Protein AF-A0A3E4YL46-F1 (afdb_monomer_lite)

pLDDT: mean 71.52, std 21.85, range [25.11, 97.94]

Foldseek 3Di:
DDDDDDDDDDDDDDDDDDDDDPDDPPPPQPDDDDDDDDDDPPLQDWDQDWQAPAWDDPVRDDAFAKFKDQPNITAGFAADDWLDPLDDDDDQFWDQLIKGKDFPVSVSSFTEDEVVRPIFIKHFHDPDDDQKKKKFFWAFQFFAQFFFQWDADPVQWIKQACPVHLVNGGPPPFLQSVQCVVVVPRGIKTFQDWPPDGDGNVQDDSRTGGNDHAQDWTFTFIDPPNDTDTGIGGSRMTMIGGFAMEMDRDWDDDPPPRMITHDDQLLDFQGWIQMPVRHIHTYHNDDSIDRNPPSVRHVVDSADFDQDPVRDTHTHGRDDPPCSRHPDADCDVSHPRHDDPPPDDDDDDDDDDDDDDPQDFDWRKWKKKKQADQAKWKKKKAAQDQFKWKWKAALQRDIDTWHQDNVRRITIDTDHSVNCVPGSMMMMIITRDPDDIDMDIPPPMDMDTDDPVVVVCSNPPPDDPPPPPD

Organism: NCBI:txid39491

Secondary structure (DSSP, 8-state):
------------------------SSGGGS-S----SS----TTS-B-S-----EE-GGGPPTTEEEEEETTEEEEPB--EEE--TT-SS-SB--TT-EEEEETTGGGGS-EEEGGGT-EEEEE-SS-----EEEEEEEEEEEE-SB--EEE-TTSBEEE--TT-GGGTB-TTSHHHHHHHHHT--S-EEEEEETTEEPBGGGEETTEE--BPTTEEEEEEEEETTEEEEEEEEE-EEEEEEEEEEEE--EEE-SSTTEEEE---TT--SEEEEETTTEEEEEE-SSS-B-TT-HHHHS--SSPPEE-TTS-EE--BS--S-GGG----B-STTSTTB--GGGS------------PPP------EEEEEE--SS-EEEEEE-S-SS-EEEEEETT--EEEPEEETTTTEEEEEE-HHHHHHHSEEEEEEES--S--EEE--TT-EEEEE-HHHHHHHHH--SSSSSS--

Radius of gyration: 27.57 Å; chains: 1; bounding box: 75×101×87 Å

Structure (mmCIF, N/CA/C/O backbone):
data_AF-A0A3E4YL46-F1
#
_entry.id   AF-A0A3E4YL46-F1
#
loop_
_atom_site.group_PDB
_atom_site.id
_atom_site.type_symbol
_atom_site.label_atom_id
_atom_site.label_alt_id
_atom_site.label_comp_id
_atom_site.label_asym_id
_atom_site.label_entity_id
_atom_site.label_seq_id
_atom_site.pdbx_PDB_ins_code
_atom_site.Cartn_x
_atom_site.Cartn_y
_atom_site.Cartn_z
_atom_site.occupancy
_atom_site.B_iso_or_equiv
_atom_site.auth_seq_id
_atom_site.auth_comp_id
_atom_site.auth_asym_id
_atom_site.auth_atom_id
_atom_site.pdbx_PDB_model_num
ATOM 1 N N . MET A 1 1 ? -9.811 -60.593 -59.042 1.00 36.12 1 MET A N 1
ATOM 2 C CA . MET A 1 1 ? -8.636 -61.486 -58.848 1.00 36.12 1 MET A CA 1
ATOM 3 C C . MET A 1 1 ? -7.415 -60.569 -58.777 1.00 36.12 1 MET A C 1
ATOM 5 O O . MET A 1 1 ? -7.248 -59.825 -59.717 1.00 36.12 1 MET A O 1
ATOM 9 N N . LYS A 1 2 ? -6.604 -60.423 -57.726 1.00 37.16 2 LYS A N 1
ATOM 10 C CA . LYS A 1 2 ? -6.116 -61.332 -56.685 1.00 37.16 2 LYS A CA 1
ATOM 11 C C . LYS A 1 2 ? -6.144 -60.652 -55.299 1.00 37.16 2 LYS A C 1
ATOM 13 O O . LYS A 1 2 ? -5.755 -59.507 -55.136 1.00 37.16 2 LYS A O 1
ATOM 18 N N . LYS A 1 3 ? -6.599 -61.444 -54.328 1.00 33.09 3 LYS A N 1
ATOM 19 C CA . LYS A 1 3 ? -6.316 -61.433 -52.877 1.00 33.09 3 LYS A CA 1
ATOM 20 C C . LYS A 1 3 ? -4.780 -61.523 -52.656 1.00 33.09 3 LYS A C 1
ATOM 22 O O . LYS A 1 3 ? -4.135 -62.145 -53.490 1.00 33.09 3 LYS A O 1
ATOM 27 N N . LYS A 1 4 ? -4.117 -61.038 -51.594 1.00 35.94 4 LYS A N 1
ATOM 28 C CA . LYS A 1 4 ? -4.397 -61.132 -50.145 1.00 35.94 4 LYS A CA 1
ATOM 29 C C . LYS A 1 4 ? -3.259 -60.410 -49.371 1.00 35.94 4 LYS A C 1
ATOM 31 O O . LYS A 1 4 ? -2.115 -60.698 -49.689 1.00 35.94 4 LYS A O 1
ATOM 36 N N . ARG A 1 5 ? -3.636 -59.664 -48.311 1.00 36.25 5 ARG A N 1
ATOM 37 C CA . ARG A 1 5 ? -3.127 -59.670 -46.904 1.00 36.25 5 ARG A CA 1
ATOM 38 C C . ARG A 1 5 ? -1.642 -59.300 -46.649 1.00 36.25 5 ARG A C 1
ATOM 40 O O . ARG A 1 5 ? -0.804 -59.581 -47.481 1.00 36.25 5 ARG A O 1
ATOM 47 N N . LEU A 1 6 ? -1.217 -58.731 -45.513 1.00 35.75 6 LEU A N 1
ATOM 48 C CA . LEU A 1 6 ? -1.551 -58.954 -44.086 1.00 35.75 6 LEU A CA 1
ATOM 49 C C . LEU A 1 6 ? -0.726 -57.885 -43.293 1.00 35.75 6 LEU A C 1
ATOM 51 O O . LEU A 1 6 ? 0.394 -57.620 -43.712 1.00 35.75 6 LEU A O 1
ATOM 55 N N . ILE A 1 7 ? -1.208 -57.155 -42.273 1.00 38.66 7 ILE A N 1
ATOM 56 C CA . ILE A 1 7 ? -1.140 -57.417 -40.802 1.00 38.66 7 ILE A CA 1
ATOM 57 C C . ILE A 1 7 ? -1.662 -56.108 -40.135 1.00 38.66 7 ILE A C 1
ATOM 59 O O . ILE A 1 7 ? -1.161 -55.046 -40.480 1.00 38.66 7 ILE A O 1
ATOM 63 N N . SER A 1 8 ? -2.835 -56.081 -39.473 1.00 30.39 8 SER A N 1
ATOM 64 C CA . SER A 1 8 ? -3.087 -56.184 -38.005 1.00 30.39 8 SER A CA 1
ATOM 65 C C . SER A 1 8 ? -2.417 -55.052 -37.187 1.00 30.39 8 SER A C 1
ATOM 67 O O . SER A 1 8 ? -1.219 -54.872 -37.316 1.00 30.39 8 SER A O 1
ATOM 69 N N . SER A 1 9 ? -3.077 -54.233 -36.354 1.00 33.72 9 SER A N 1
ATOM 70 C CA . SER A 1 9 ? -3.993 -54.593 -35.262 1.00 33.72 9 SER A CA 1
ATOM 71 C C . SER A 1 9 ? -4.775 -53.378 -34.710 1.00 33.72 9 SER A C 1
ATOM 73 O O . SER A 1 9 ? -4.201 -52.333 -34.454 1.00 33.72 9 SER A O 1
ATOM 75 N N . ILE A 1 10 ? -6.082 -53.570 -34.510 1.00 39.09 10 ILE A N 1
ATOM 76 C CA . ILE A 1 10 ? -6.890 -53.320 -33.296 1.00 39.09 10 ILE A CA 1
ATOM 77 C C . ILE A 1 10 ? -6.407 -52.233 -32.305 1.00 39.09 10 ILE A C 1
ATOM 79 O O . ILE A 1 10 ? -5.442 -52.468 -31.588 1.00 39.09 10 ILE A O 1
ATOM 83 N N . LEU A 1 11 ? -7.207 -51.175 -32.099 1.00 28.25 11 LEU A N 1
ATOM 84 C CA . LEU A 1 11 ? -7.783 -50.857 -30.779 1.00 28.25 11 LEU A CA 1
ATOM 85 C C . LEU A 1 11 ? -8.980 -49.899 -30.917 1.00 28.25 11 LEU A C 1
ATOM 87 O O . LEU A 1 11 ? -8.884 -48.836 -31.521 1.00 28.25 11 LEU A O 1
ATOM 91 N N . LEU A 1 12 ? -10.111 -50.315 -30.353 1.00 40.44 12 LEU A N 1
ATOM 92 C CA . LEU A 1 12 ? -11.314 -49.523 -30.129 1.00 40.44 12 LEU A CA 1
ATOM 93 C C . LEU A 1 12 ? -11.282 -49.103 -28.654 1.00 40.44 12 LEU A C 1
ATOM 95 O O . LEU A 1 12 ? -11.191 -49.987 -27.805 1.00 40.44 12 LEU A O 1
ATOM 99 N N . LEU A 1 13 ? -11.373 -47.811 -28.341 1.00 30.27 13 LEU A N 1
ATOM 100 C CA . LEU A 1 13 ? -11.851 -47.339 -27.038 1.00 30.27 13 LEU A CA 1
ATOM 101 C C . LEU A 1 13 ? -12.256 -45.868 -27.137 1.00 30.27 13 LEU A C 1
ATOM 103 O O . LEU A 1 13 ? -11.448 -44.993 -27.431 1.00 30.27 13 LEU A O 1
ATOM 107 N N . ALA A 1 14 ? -13.549 -45.640 -26.924 1.00 41.88 14 ALA A N 1
ATOM 108 C CA . ALA A 1 14 ? -14.134 -44.335 -26.698 1.00 41.88 14 ALA A CA 1
ATOM 109 C C . ALA A 1 14 ? -13.611 -43.756 -25.378 1.00 41.88 14 ALA A C 1
ATOM 111 O O . ALA A 1 14 ? -13.619 -44.459 -24.370 1.00 41.88 14 ALA A O 1
ATOM 112 N N . LEU A 1 15 ? -13.240 -42.477 -25.368 1.00 30.81 15 LEU A N 1
ATOM 113 C CA . LEU A 1 15 ? -13.228 -41.681 -24.148 1.00 30.81 15 LEU A CA 1
ATOM 114 C C . LEU A 1 15 ? -13.648 -40.246 -24.463 1.00 30.81 15 LEU A C 1
ATOM 116 O O . LEU A 1 15 ? -12.996 -39.512 -25.200 1.00 30.81 15 LEU A O 1
ATOM 120 N N . THR A 1 16 ? -14.788 -39.900 -23.881 1.00 37.69 16 THR A N 1
ATOM 121 C CA . THR A 1 16 ? -15.229 -38.559 -23.516 1.00 37.69 16 THR A CA 1
ATOM 122 C C . THR A 1 16 ? -14.094 -37.762 -22.876 1.00 37.69 16 THR A C 1
ATOM 124 O O . THR A 1 16 ? -13.464 -38.246 -21.937 1.00 37.69 16 THR A O 1
ATOM 127 N N . GLY A 1 17 ? -13.872 -36.537 -23.347 1.00 33.47 17 GLY A N 1
ATOM 128 C CA . GLY A 1 17 ? -12.923 -35.597 -22.760 1.00 33.47 17 GLY A CA 1
ATOM 129 C C . GLY A 1 17 ? -13.518 -34.199 -22.719 1.00 33.47 17 GLY A C 1
ATOM 130 O O . GLY A 1 17 ? -13.289 -33.395 -23.614 1.00 33.47 17 GLY A O 1
ATOM 131 N N . THR A 1 18 ? -14.308 -33.934 -21.684 1.00 39.16 18 THR A N 1
ATOM 132 C CA . THR A 1 18 ? -14.494 -32.594 -21.127 1.00 39.16 18 THR A CA 1
ATOM 133 C C . THR A 1 18 ? -13.144 -32.063 -20.638 1.00 39.16 18 THR A C 1
ATOM 135 O O . THR A 1 18 ? -12.479 -32.745 -19.862 1.00 39.16 18 THR A O 1
ATOM 138 N N . MET A 1 19 ? -12.774 -30.850 -21.037 1.00 30.75 19 MET A N 1
ATOM 139 C CA . MET A 1 19 ? -11.823 -29.973 -20.336 1.00 30.75 19 MET A CA 1
ATOM 140 C C . MET A 1 19 ? -12.402 -28.554 -20.518 1.00 30.75 19 MET A C 1
ATOM 142 O O . MET A 1 19 ? -12.597 -28.162 -21.661 1.00 30.75 19 MET A O 1
ATOM 146 N N . LEU A 1 20 ? -12.830 -27.739 -19.543 1.00 28.45 20 LEU A N 1
ATOM 147 C CA . LEU A 1 20 ? -12.526 -27.613 -18.111 1.00 28.45 20 LEU A CA 1
ATOM 148 C C . LEU A 1 20 ? -11.028 -27.734 -17.834 1.00 28.45 20 LEU A C 1
ATOM 150 O O . LEU A 1 20 ? -10.536 -28.825 -17.584 1.00 28.45 20 LEU A O 1
ATOM 154 N N . THR A 1 21 ? -10.295 -26.631 -18.006 1.00 33.62 21 THR A N 1
ATOM 155 C CA . THR A 1 21 ? -9.931 -25.681 -16.929 1.00 33.62 21 THR A CA 1
ATOM 156 C C . THR A 1 21 ? -8.851 -24.739 -17.467 1.00 33.62 21 THR A C 1
ATOM 158 O O . THR A 1 21 ? -7.737 -25.170 -17.760 1.00 33.62 21 THR A O 1
ATOM 161 N N . GLY A 1 22 ? -9.181 -23.454 -17.604 1.00 27.34 22 GLY A N 1
ATOM 162 C CA . GLY A 1 22 ? -8.208 -22.386 -17.814 1.00 27.34 22 GLY A CA 1
ATOM 163 C C . GLY A 1 22 ? -7.517 -22.050 -16.497 1.00 27.34 22 GLY A C 1
ATOM 164 O O . GLY A 1 22 ? -7.906 -21.111 -15.821 1.00 27.34 22 GLY A O 1
ATOM 165 N N . CYS A 1 23 ? -6.502 -22.831 -16.140 1.00 29.91 23 CYS A N 1
ATOM 166 C CA . CYS A 1 23 ? -5.521 -22.496 -15.110 1.00 29.91 23 CYS A CA 1
ATOM 167 C C . CYS A 1 23 ? -4.146 -22.745 -15.730 1.00 29.91 23 CYS A C 1
ATOM 169 O O . CYS A 1 23 ? -3.640 -23.862 -15.688 1.00 29.91 23 CYS A O 1
ATOM 171 N N . SER A 1 24 ? -3.562 -21.744 -16.391 1.00 27.34 24 SER A N 1
ATOM 172 C CA . SER A 1 24 ? -2.220 -21.885 -16.978 1.00 27.34 24 SER A CA 1
ATOM 173 C C . SER A 1 24 ? -1.306 -20.681 -16.755 1.00 27.34 24 SER A C 1
ATOM 175 O O . SER A 1 24 ? -0.311 -20.548 -17.463 1.00 27.34 24 SER A O 1
ATOM 177 N N . GLN A 1 25 ? -1.603 -19.809 -15.787 1.00 38.06 25 GLN A N 1
ATOM 178 C CA . GLN A 1 25 ? -0.701 -18.700 -15.450 1.00 38.06 25 GLN A CA 1
ATOM 179 C C . GLN A 1 25 ? 0.303 -19.026 -14.327 1.00 38.06 25 GLN A C 1
ATOM 181 O O . GLN A 1 25 ? 1.340 -18.377 -14.257 1.00 38.06 25 GLN A O 1
ATOM 186 N N . LEU A 1 26 ? 0.104 -20.093 -13.539 1.00 36.25 26 LEU A N 1
ATOM 187 C CA . LEU A 1 26 ? 1.009 -20.423 -12.422 1.00 36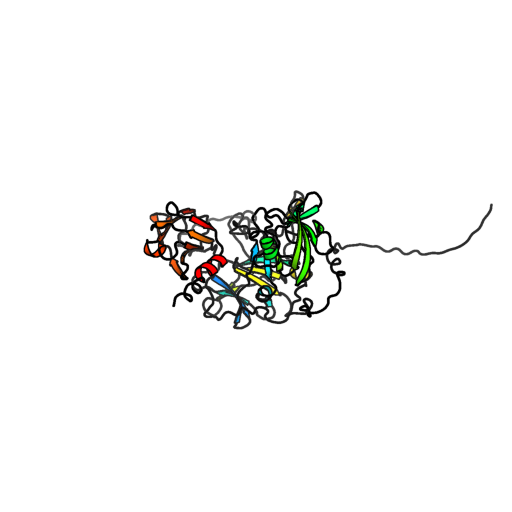.25 26 LEU A CA 1
ATOM 188 C C . LEU A 1 26 ? 2.235 -21.293 -12.772 1.00 36.25 26 LEU A C 1
ATOM 190 O O . LEU A 1 26 ? 3.190 -21.352 -12.001 1.00 36.25 26 LEU A O 1
ATOM 194 N N . ASP A 1 27 ? 2.270 -21.964 -13.927 1.00 31.20 27 ASP A N 1
ATOM 195 C CA . ASP A 1 27 ? 3.350 -22.927 -14.224 1.00 31.20 27 ASP A CA 1
ATOM 196 C C . ASP A 1 27 ? 4.618 -22.313 -14.850 1.00 31.20 27 ASP A C 1
ATOM 198 O O . ASP A 1 27 ? 5.607 -23.017 -15.066 1.00 31.20 27 ASP A O 1
ATOM 202 N N . ARG A 1 28 ? 4.657 -20.997 -15.098 1.00 37.97 28 ARG A N 1
ATOM 203 C CA . ARG A 1 28 ? 5.819 -20.335 -15.727 1.00 37.97 28 ARG A CA 1
ATOM 204 C C . ARG A 1 28 ? 6.979 -19.988 -14.779 1.00 37.97 28 ARG A C 1
ATOM 206 O O . ARG A 1 28 ? 8.030 -19.576 -15.260 1.00 37.97 28 ARG A O 1
ATOM 213 N N . VAL A 1 29 ? 6.851 -20.218 -13.470 1.00 40.94 29 VAL A N 1
ATOM 214 C CA . VAL A 1 29 ? 7.860 -19.812 -12.461 1.00 40.94 29 VAL A CA 1
ATOM 215 C C . VAL A 1 29 ? 8.909 -20.903 -12.154 1.00 40.94 29 VAL A C 1
ATOM 217 O O . VAL A 1 29 ? 9.879 -20.665 -11.435 1.00 40.94 29 VAL A O 1
ATOM 220 N N . LYS A 1 30 ? 8.785 -22.116 -12.708 1.00 30.17 30 LYS A N 1
ATOM 221 C CA . LYS A 1 30 ? 9.598 -23.261 -12.243 1.00 30.17 30 LYS A CA 1
ATOM 222 C C . LYS A 1 30 ? 11.041 -23.339 -12.762 1.00 30.17 30 LYS A C 1
ATOM 224 O O . LYS A 1 30 ? 11.818 -24.076 -12.166 1.00 30.17 30 LYS A O 1
ATOM 229 N N . ASP A 1 31 ? 11.453 -22.548 -13.754 1.00 35.56 31 ASP A N 1
ATOM 230 C CA . ASP A 1 31 ? 12.803 -22.663 -14.333 1.00 35.56 31 ASP A CA 1
ATOM 231 C C . ASP A 1 31 ? 13.559 -21.327 -14.439 1.00 35.56 31 ASP A C 1
ATOM 233 O O . ASP A 1 31 ? 13.803 -20.819 -15.531 1.00 35.56 31 ASP A O 1
ATOM 237 N N . VAL A 1 32 ? 14.033 -20.784 -13.307 1.00 36.56 32 VAL A N 1
ATOM 238 C CA . VAL A 1 32 ? 15.159 -19.823 -13.301 1.00 36.56 32 VAL A CA 1
ATOM 239 C C . VAL A 1 32 ? 16.131 -20.106 -12.138 1.00 36.56 32 VAL A C 1
ATOM 241 O O . VAL A 1 32 ? 15.944 -19.643 -11.015 1.00 36.56 32 VAL A O 1
ATOM 244 N N . ILE A 1 33 ? 17.141 -20.925 -12.470 1.00 30.89 33 ILE A N 1
ATOM 245 C CA . ILE A 1 33 ? 18.570 -20.986 -12.062 1.00 30.89 33 ILE A CA 1
ATOM 246 C C . ILE A 1 33 ? 18.949 -20.918 -10.560 1.00 30.89 33 ILE A C 1
ATOM 248 O O . ILE A 1 33 ? 18.508 -20.072 -9.791 1.00 30.89 33 ILE A O 1
ATOM 252 N N . LYS A 1 34 ? 19.843 -21.851 -10.183 1.00 29.08 34 LYS A N 1
ATOM 253 C CA . LYS A 1 34 ? 20.324 -22.177 -8.827 1.00 29.08 34 LYS A CA 1
ATOM 254 C C . LYS A 1 34 ? 21.234 -21.095 -8.202 1.00 29.08 34 LYS A C 1
ATOM 256 O O . LYS A 1 34 ? 22.099 -20.583 -8.915 1.00 29.08 34 LYS A O 1
ATOM 261 N N . PRO A 1 35 ? 21.122 -20.836 -6.883 1.00 30.78 35 PRO A N 1
ATOM 262 C CA . PRO A 1 35 ? 21.916 -19.835 -6.174 1.00 30.78 35 PRO A CA 1
ATOM 263 C C . PRO A 1 35 ? 23.259 -20.374 -5.660 1.00 30.78 35 PRO A C 1
ATOM 265 O O . PRO A 1 35 ? 23.436 -21.578 -5.459 1.00 30.78 35 PRO A O 1
ATOM 268 N N . LYS A 1 36 ? 24.190 -19.450 -5.402 1.00 30.73 36 LYS A N 1
ATOM 269 C CA . LYS A 1 36 ? 25.285 -19.629 -4.444 1.00 30.73 36 LYS A CA 1
ATOM 270 C C . LYS A 1 36 ? 24.946 -18.759 -3.226 1.00 30.73 36 LYS A C 1
ATOM 272 O O . LYS A 1 36 ? 24.632 -17.589 -3.397 1.00 30.73 36 LYS A O 1
ATOM 277 N N . GLU A 1 37 ? 24.918 -19.402 -2.063 1.00 34.03 37 GLU A N 1
ATOM 278 C CA . GLU A 1 37 ? 24.249 -19.007 -0.814 1.00 34.03 37 GLU A CA 1
ATOM 279 C C . GLU A 1 37 ? 24.861 -17.795 -0.093 1.00 34.03 37 GLU A C 1
ATOM 281 O O . GLU A 1 37 ? 26.047 -17.802 0.226 1.00 34.03 37 GLU A O 1
ATOM 286 N N . GLU A 1 38 ? 24.008 -16.853 0.308 1.00 29.48 38 GLU A N 1
ATOM 287 C CA . GLU A 1 38 ? 23.525 -16.835 1.696 1.00 29.48 38 GLU A CA 1
ATOM 288 C C . GLU A 1 38 ? 22.093 -17.388 1.686 1.00 29.48 38 GLU A C 1
ATOM 290 O O . GLU A 1 38 ? 21.384 -17.210 0.694 1.00 29.48 38 GLU A O 1
ATOM 295 N N . ALA A 1 39 ? 21.691 -18.147 2.710 1.00 28.12 39 ALA A N 1
ATOM 296 C CA . ALA A 1 39 ? 20.392 -18.818 2.716 1.00 28.12 39 ALA A CA 1
ATOM 297 C C . ALA A 1 39 ? 19.266 -17.771 2.598 1.00 28.12 39 ALA A C 1
ATOM 299 O O . ALA A 1 39 ? 19.102 -16.972 3.524 1.00 28.12 39 ALA A O 1
ATOM 300 N N . PRO A 1 40 ? 18.482 -17.757 1.500 1.00 41.62 40 PRO A N 1
ATOM 301 C CA . PRO A 1 40 ? 17.278 -16.942 1.448 1.00 41.62 40 PRO A CA 1
ATOM 302 C C . PRO A 1 40 ? 16.386 -17.356 2.619 1.00 41.62 40 PRO A C 1
ATOM 304 O O . PRO A 1 40 ? 16.342 -18.545 2.960 1.00 41.62 40 PRO A O 1
ATOM 307 N N . LYS A 1 41 ? 15.643 -16.415 3.217 1.00 50.41 41 LYS A N 1
ATOM 308 C CA . LYS A 1 41 ? 14.474 -16.806 4.013 1.00 50.41 41 LYS A CA 1
ATOM 309 C C . LYS A 1 41 ? 13.672 -17.773 3.146 1.00 50.41 41 LYS A C 1
ATOM 311 O O . LYS A 1 41 ? 13.387 -17.480 1.988 1.00 50.41 41 LYS A O 1
ATOM 316 N N . ASP A 1 42 ? 13.389 -18.961 3.665 1.00 54.47 42 ASP A N 1
ATOM 317 C CA . ASP A 1 42 ? 12.541 -19.898 2.949 1.00 54.47 42 ASP A CA 1
ATOM 318 C C . ASP A 1 42 ? 11.124 -19.326 2.966 1.00 54.47 42 ASP A C 1
ATOM 320 O O . ASP A 1 42 ? 10.370 -19.526 3.912 1.00 54.47 42 ASP A O 1
ATOM 324 N N . TYR A 1 43 ? 10.780 -18.556 1.938 1.00 61.47 43 TYR A N 1
ATOM 325 C CA . TYR A 1 43 ? 9.464 -17.941 1.786 1.00 61.47 43 TYR A CA 1
ATOM 326 C C . TYR A 1 43 ? 8.351 -18.975 1.568 1.00 61.47 43 TYR A C 1
ATOM 328 O O . TYR A 1 43 ? 7.179 -18.618 1.639 1.00 61.47 43 TYR A O 1
ATOM 336 N N . SER A 1 44 ? 8.712 -20.253 1.372 1.00 63.69 44 SER A N 1
ATOM 337 C CA . SER A 1 44 ? 7.783 -21.385 1.398 1.00 63.69 44 SER A CA 1
ATOM 338 C C . SER A 1 44 ? 7.534 -21.937 2.812 1.00 63.69 44 SER A C 1
ATOM 340 O O . SER A 1 44 ? 6.657 -22.783 3.016 1.00 63.69 44 SER A O 1
ATOM 342 N N . ALA A 1 45 ? 8.278 -21.461 3.817 1.00 71.25 45 ALA A N 1
ATOM 343 C CA . ALA A 1 45 ? 8.102 -21.873 5.199 1.00 71.25 45 ALA A CA 1
ATOM 344 C C . ALA A 1 45 ? 6.797 -21.320 5.780 1.00 71.25 45 ALA A C 1
ATOM 346 O O . ALA A 1 45 ? 6.430 -20.161 5.598 1.00 71.25 45 ALA A O 1
ATOM 347 N N . LYS A 1 46 ? 6.118 -22.161 6.567 1.00 77.69 46 LYS A N 1
ATOM 348 C CA . LYS A 1 46 ? 4.934 -21.744 7.320 1.00 77.69 46 LYS A CA 1
ATOM 349 C C . LYS A 1 46 ? 5.326 -20.789 8.445 1.00 77.69 46 LYS A C 1
ATOM 351 O O . LYS A 1 46 ? 5.967 -21.207 9.413 1.00 77.69 46 LYS A O 1
ATOM 356 N N . ILE A 1 47 ? 4.865 -19.549 8.361 1.00 79.12 47 ILE A N 1
ATOM 357 C CA . ILE A 1 47 ? 5.000 -18.518 9.391 1.00 79.12 47 ILE A CA 1
ATOM 358 C C . ILE A 1 47 ? 3.848 -18.689 10.381 1.00 79.12 47 ILE A C 1
ATOM 360 O O . ILE A 1 47 ? 2.698 -18.766 9.968 1.00 79.12 47 ILE A O 1
ATOM 364 N N . LYS A 1 48 ? 4.152 -18.815 11.680 1.00 67.38 48 LYS A N 1
ATOM 365 C CA . LYS A 1 48 ? 3.186 -19.205 12.735 1.00 67.38 48 LYS A CA 1
ATOM 366 C C . LYS A 1 48 ? 3.084 -18.228 13.912 1.00 67.38 48 LYS A C 1
ATOM 368 O O . LYS A 1 48 ? 2.510 -18.578 14.940 1.00 67.38 48 LYS A O 1
ATOM 373 N N . LYS A 1 49 ? 3.751 -17.080 13.835 1.00 64.44 49 LYS A N 1
ATOM 374 C CA . LYS A 1 49 ? 3.917 -16.150 14.959 1.00 64.44 49 LYS A CA 1
ATOM 375 C C . LYS A 1 49 ? 3.631 -14.723 14.518 1.00 64.44 49 LYS A C 1
ATOM 377 O O . LYS A 1 49 ? 3.690 -14.456 13.322 1.00 64.44 49 LYS A O 1
ATOM 382 N N . GLU A 1 50 ? 3.376 -13.863 15.503 1.00 62.06 50 GLU A N 1
ATOM 383 C CA . GLU A 1 50 ? 3.377 -12.402 15.375 1.00 62.06 50 GLU A CA 1
ATOM 384 C C . GLU A 1 50 ? 4.546 -11.976 14.479 1.00 62.06 50 GLU A C 1
ATOM 386 O O . GLU A 1 50 ? 5.700 -12.349 14.724 1.00 62.06 50 GLU A O 1
ATOM 391 N N . THR A 1 51 ? 4.222 -11.298 13.382 1.00 61.59 51 THR A N 1
ATOM 392 C CA . THR A 1 51 ? 5.202 -10.900 12.365 1.00 61.59 51 THR A CA 1
ATOM 393 C C . THR A 1 51 ? 5.783 -9.539 12.678 1.00 61.59 51 THR A C 1
ATOM 395 O O . THR A 1 51 ? 6.992 -9.370 12.568 1.00 61.59 51 THR A O 1
ATOM 398 N N . SER A 1 52 ? 4.927 -8.621 13.135 1.00 75.56 52 SER A N 1
ATOM 399 C CA . SER A 1 52 ? 5.312 -7.237 13.358 1.00 75.56 52 SER A CA 1
ATOM 400 C C . SER A 1 52 ? 6.194 -7.079 14.585 1.00 75.56 52 SER A C 1
ATOM 402 O O . SER A 1 52 ? 5.878 -7.541 15.683 1.00 75.56 52 SER A O 1
ATOM 404 N N . THR A 1 53 ? 7.309 -6.387 14.383 1.00 74.88 53 THR A N 1
ATOM 405 C CA . THR A 1 53 ? 8.188 -5.910 15.451 1.00 74.88 53 THR A CA 1
ATOM 406 C C . THR A 1 53 ? 7.752 -4.559 16.017 1.00 74.88 53 THR A C 1
ATOM 408 O O . THR A 1 53 ? 8.319 -4.117 17.014 1.00 74.88 53 THR A O 1
ATOM 411 N N . ASN A 1 54 ? 6.742 -3.918 15.420 1.00 82.88 54 ASN A N 1
ATOM 412 C CA . ASN A 1 54 ? 6.292 -2.573 15.770 1.00 82.88 54 ASN A CA 1
ATOM 413 C C . ASN A 1 54 ? 5.226 -2.591 16.881 1.00 82.88 54 ASN A C 1
ATOM 415 O O . ASN A 1 54 ? 4.054 -2.278 16.653 1.00 82.88 54 ASN A O 1
ATOM 419 N N . ILE A 1 55 ? 5.643 -3.035 18.070 1.00 87.06 55 ILE A N 1
ATOM 420 C CA . ILE A 1 55 ? 4.813 -3.045 19.281 1.00 87.06 55 ILE A CA 1
ATOM 421 C C . ILE A 1 55 ? 4.643 -1.610 19.787 1.00 87.06 55 ILE A C 1
ATOM 423 O O . ILE A 1 55 ? 5.619 -0.868 19.858 1.00 87.06 55 ILE A O 1
ATOM 427 N N . VAL A 1 56 ? 3.421 -1.263 20.180 1.00 88.25 56 VAL A N 1
ATOM 428 C CA . VAL A 1 56 ? 3.054 0.024 20.778 1.00 88.25 56 VAL A CA 1
ATOM 429 C C . VAL A 1 56 ? 2.516 -0.219 22.183 1.00 88.25 56 VAL A C 1
ATOM 431 O O . VAL A 1 56 ? 1.691 -1.115 22.393 1.00 88.25 56 VAL A O 1
ATOM 434 N N . ASP A 1 57 ? 2.990 0.563 23.147 1.00 87.88 57 ASP A N 1
ATOM 435 C CA . ASP A 1 57 ? 2.454 0.536 24.505 1.00 87.88 57 ASP A CA 1
ATOM 436 C C . ASP A 1 57 ? 1.068 1.201 24.548 1.00 87.88 57 ASP A C 1
ATOM 438 O O . ASP A 1 57 ? 0.794 2.151 23.821 1.00 87.88 57 ASP A O 1
ATOM 442 N N . GLU A 1 58 ? 0.179 0.736 25.431 1.00 86.38 58 GLU A N 1
ATOM 443 C CA . GLU A 1 58 ? -1.202 1.251 25.535 1.00 86.38 58 GLU A CA 1
ATOM 444 C C . GLU A 1 58 ? -1.258 2.775 25.761 1.00 86.38 58 GLU A C 1
ATOM 446 O O . GLU A 1 58 ? -2.137 3.457 25.246 1.00 86.38 58 GLU A O 1
ATOM 451 N N . SER A 1 59 ? -0.283 3.334 26.485 1.00 85.69 59 SER A N 1
ATOM 452 C CA . SER A 1 59 ? -0.177 4.779 26.728 1.00 85.69 59 SER A CA 1
ATOM 453 C C . SER A 1 59 ? 0.285 5.597 25.518 1.00 85.69 59 SER A C 1
ATOM 455 O O . SER A 1 59 ? 0.291 6.824 25.587 1.00 85.69 59 SER A O 1
ATOM 457 N N . GLU A 1 60 ? 0.734 4.937 24.453 1.00 85.94 60 GLU A N 1
ATOM 458 C CA . GLU A 1 60 ? 1.238 5.550 23.219 1.00 85.94 60 GLU A CA 1
ATOM 459 C C . GLU A 1 60 ? 0.262 5.369 22.046 1.00 85.94 60 GLU A C 1
ATOM 461 O O . GLU A 1 60 ? 0.583 5.721 20.910 1.00 85.94 60 GLU A O 1
ATOM 466 N N . LEU A 1 61 ? -0.938 4.835 22.304 1.00 83.62 61 LEU A N 1
ATOM 467 C CA . LEU A 1 61 ? -1.986 4.752 21.296 1.00 83.62 61 LEU A CA 1
ATOM 468 C C . LEU A 1 61 ? -2.415 6.161 20.869 1.00 83.62 61 LEU A C 1
ATOM 470 O O . LEU A 1 61 ? -2.695 7.042 21.681 1.00 83.62 61 LEU A O 1
ATOM 474 N N . GLU A 1 62 ? -2.462 6.376 19.560 1.00 85.31 62 GLU A N 1
ATOM 475 C CA . GLU A 1 62 ? -2.821 7.651 18.959 1.00 85.31 62 GLU A CA 1
ATOM 476 C C . GLU A 1 62 ? -4.306 7.648 18.594 1.00 85.31 62 GLU A C 1
ATOM 478 O O . GLU A 1 62 ? -4.758 6.801 17.818 1.00 85.31 62 GLU A O 1
ATOM 483 N N . THR A 1 63 ? -5.057 8.635 19.091 1.00 82.19 63 THR A N 1
ATOM 484 C CA . THR A 1 63 ? -6.465 8.855 18.727 1.00 82.19 63 THR A CA 1
ATOM 485 C C . THR A 1 63 ? -6.668 8.834 17.212 1.00 82.19 63 THR A C 1
ATOM 487 O O . THR A 1 63 ? -5.935 9.483 16.463 1.00 82.19 63 THR A O 1
ATOM 490 N N . GLY A 1 64 ? -7.688 8.100 16.768 1.00 83.19 64 GLY A N 1
ATOM 491 C CA . GLY A 1 64 ? -8.053 7.979 15.362 1.00 83.19 64 GLY A CA 1
ATOM 492 C C . GLY A 1 64 ? -7.291 6.897 14.597 1.00 83.19 64 GLY A C 1
ATOM 493 O O . GLY A 1 64 ? -7.355 6.900 13.371 1.00 83.19 64 GLY A O 1
ATOM 494 N N . ASN A 1 65 ? -6.583 5.982 15.271 1.00 88.31 65 ASN A N 1
ATOM 495 C CA . ASN A 1 65 ? -5.818 4.915 14.613 1.00 88.31 65 ASN A CA 1
ATOM 496 C C . ASN A 1 65 ? -6.355 3.507 14.887 1.00 88.31 65 ASN A C 1
ATOM 498 O O . ASN A 1 65 ? -7.073 3.258 15.857 1.00 88.31 65 ASN A O 1
ATOM 502 N N . PHE A 1 66 ? -5.945 2.577 14.019 1.00 92.88 66 PHE A N 1
ATOM 503 C CA . PHE A 1 66 ? -6.175 1.146 14.177 1.00 92.88 66 PHE A CA 1
ATOM 504 C C . PHE A 1 66 ? -4.901 0.418 14.590 1.00 92.88 66 PHE A C 1
ATOM 506 O O . PHE A 1 66 ? -3.794 0.776 14.184 1.00 92.88 66 PHE A O 1
ATOM 513 N N . TYR A 1 67 ? -5.089 -0.655 15.348 1.00 94.62 67 TYR A N 1
ATOM 514 C CA . TYR A 1 67 ? -4.028 -1.517 15.840 1.00 94.62 67 TYR A CA 1
ATOM 515 C C . TYR A 1 67 ? -4.460 -2.973 15.755 1.00 94.62 67 TYR A C 1
ATOM 517 O O . TYR A 1 67 ? -5.637 -3.301 15.923 1.00 94.62 67 TYR A O 1
ATOM 525 N N . VAL A 1 68 ? -3.500 -3.867 15.547 1.00 95.38 68 VAL A N 1
ATOM 526 C CA . VAL A 1 68 ? -3.722 -5.286 15.813 1.00 95.38 68 VAL A CA 1
ATOM 527 C C . VAL A 1 68 ? -3.448 -5.540 17.286 1.00 95.38 68 VAL A C 1
ATOM 529 O O . VAL A 1 68 ? -2.385 -5.190 17.788 1.00 95.38 68 VAL A O 1
ATOM 532 N N . MET A 1 69 ? -4.406 -6.145 17.976 1.00 93.06 69 MET A N 1
ATOM 533 C CA . MET A 1 69 ? -4.281 -6.554 19.364 1.00 93.06 69 MET A CA 1
ATOM 534 C C . MET A 1 69 ? -4.069 -8.067 19.431 1.00 93.06 69 MET A C 1
ATOM 536 O O . MET A 1 69 ? -4.970 -8.853 19.126 1.00 93.06 69 MET A O 1
ATOM 540 N N . HIS A 1 70 ? -2.870 -8.463 19.851 1.00 90.19 70 HIS A N 1
ATOM 541 C CA . HIS A 1 70 ? -2.506 -9.848 20.138 1.00 90.19 70 HIS A CA 1
ATOM 542 C C . HIS A 1 70 ? -2.422 -10.026 21.647 1.00 90.19 70 HIS A C 1
ATOM 544 O O . HIS A 1 70 ? -1.450 -9.605 22.280 1.00 90.19 70 HIS A O 1
ATOM 550 N N . LYS A 1 71 ? -3.442 -10.662 22.234 1.00 85.06 71 LYS A N 1
ATOM 551 C CA . LYS A 1 71 ? -3.625 -10.714 23.694 1.00 85.06 71 LYS A CA 1
ATOM 552 C C . LYS A 1 71 ? -3.688 -9.288 24.262 1.00 85.06 71 LYS A C 1
ATOM 554 O O . LYS A 1 71 ? -4.662 -8.602 23.997 1.00 85.06 71 LYS A O 1
ATOM 559 N N . ASP A 1 72 ? -2.641 -8.850 24.959 1.00 83.19 72 ASP A N 1
ATOM 560 C CA . ASP A 1 72 ? -2.554 -7.545 25.628 1.00 83.19 72 ASP A CA 1
ATOM 561 C C . ASP A 1 72 ? -1.482 -6.635 24.992 1.00 83.19 72 ASP A C 1
ATOM 563 O O . ASP A 1 72 ? -0.941 -5.748 25.646 1.00 83.19 72 ASP A O 1
ATOM 567 N N . LYS A 1 73 ? -1.092 -6.902 23.740 1.00 91.25 73 LYS A N 1
ATOM 568 C CA . LYS A 1 73 ? -0.101 -6.109 23.001 1.00 91.25 73 LYS A CA 1
ATOM 569 C C . LYS A 1 73 ? -0.708 -5.505 21.748 1.00 91.25 73 LYS A C 1
ATOM 571 O O . LYS A 1 73 ? -1.413 -6.208 21.023 1.00 91.25 73 LYS A O 1
ATOM 576 N N . PHE A 1 74 ? -0.356 -4.255 21.471 1.00 92.62 74 PHE A N 1
ATOM 577 C CA . PHE A 1 74 ? -0.809 -3.512 20.300 1.00 92.62 74 PHE A CA 1
ATOM 578 C C . PHE A 1 74 ? 0.301 -3.419 19.258 1.00 92.62 74 PHE A C 1
ATOM 580 O O . PHE A 1 74 ? 1.468 -3.238 19.597 1.00 92.62 74 PHE A O 1
ATOM 587 N N . TYR A 1 75 ? -0.068 -3.540 17.988 1.00 93.75 75 TYR A N 1
ATOM 588 C CA . TYR A 1 75 ? 0.841 -3.447 16.851 1.00 93.75 75 TYR A CA 1
ATOM 589 C C . TYR A 1 75 ? 0.259 -2.454 15.857 1.00 93.75 75 TYR A C 1
ATOM 591 O O . TYR A 1 75 ? -0.900 -2.590 15.453 1.00 93.75 75 TYR A O 1
ATOM 599 N N . SER A 1 76 ? 1.052 -1.458 15.469 1.00 92.06 76 SER A N 1
ATOM 600 C CA . SER A 1 76 ? 0.629 -0.485 14.456 1.00 92.06 76 SER A CA 1
ATOM 601 C C . SER A 1 76 ? 0.429 -1.163 13.106 1.00 92.06 76 SER A C 1
ATOM 603 O O . SER A 1 76 ? 1.189 -2.065 12.741 1.00 92.06 76 SER A O 1
ATOM 605 N N . LEU A 1 77 ? -0.558 -0.693 12.342 1.00 91.88 77 LEU A N 1
ATOM 606 C CA . LEU A 1 77 ? -0.652 -1.050 10.928 1.00 91.88 77 LEU A CA 1
ATOM 607 C C . LEU A 1 77 ? 0.562 -0.500 10.171 1.00 91.88 77 LEU A C 1
ATOM 609 O O . LEU A 1 77 ? 1.127 0.530 10.546 1.00 91.88 77 LEU A O 1
ATOM 613 N N . ALA A 1 78 ? 0.991 -1.206 9.128 1.00 89.06 78 ALA A N 1
ATOM 614 C CA . ALA A 1 78 ? 2.220 -0.871 8.423 1.00 89.06 78 ALA A CA 1
ATOM 615 C C . ALA A 1 78 ? 1.953 0.049 7.229 1.00 89.06 78 ALA A C 1
ATOM 617 O O . ALA A 1 78 ? 1.096 -0.235 6.400 1.00 89.06 78 ALA A O 1
ATOM 618 N N . SER A 1 79 ? 2.738 1.113 7.110 1.00 87.75 79 SER A N 1
ATOM 619 C CA . SER A 1 79 ? 2.816 1.963 5.921 1.00 87.75 79 SER A CA 1
ATOM 620 C C . SER A 1 79 ? 4.292 2.213 5.626 1.00 87.75 79 SER A C 1
ATOM 622 O O . SER A 1 79 ? 5.077 2.372 6.563 1.00 87.75 79 SER A O 1
ATOM 624 N N . TYR A 1 80 ? 4.680 2.206 4.350 1.00 82.00 80 TYR A N 1
ATOM 625 C CA . TYR A 1 80 ? 6.055 2.493 3.939 1.00 82.00 80 TYR A CA 1
ATOM 626 C C . TYR A 1 80 ? 6.104 3.430 2.737 1.00 82.00 80 TYR A C 1
ATOM 628 O O . TYR A 1 80 ? 6.355 4.619 2.899 1.00 82.00 80 TYR A O 1
ATOM 636 N N . SER A 1 81 ? 5.864 2.910 1.536 1.00 82.62 81 SER A N 1
ATOM 637 C CA . SER A 1 81 ? 5.802 3.721 0.328 1.00 82.62 81 SER A CA 1
ATOM 638 C C . SER A 1 81 ? 4.550 3.365 -0.444 1.00 82.62 81 SER A C 1
ATOM 640 O O . SER A 1 81 ? 4.211 2.193 -0.598 1.00 82.62 81 SER A O 1
ATOM 642 N N . THR A 1 82 ? 3.850 4.388 -0.911 1.00 80.19 82 THR A N 1
ATOM 643 C CA . THR A 1 82 ? 2.635 4.236 -1.695 1.00 80.19 82 THR A CA 1
ATOM 644 C C . THR A 1 82 ? 2.742 5.085 -2.951 1.00 80.19 82 THR A C 1
ATOM 646 O O . THR A 1 82 ? 3.301 6.183 -2.932 1.00 80.19 82 THR A O 1
ATOM 649 N N . ALA A 1 83 ? 2.217 4.561 -4.052 1.00 76.00 83 ALA A N 1
ATOM 650 C CA . ALA A 1 83 ? 1.930 5.332 -5.249 1.00 76.00 83 ALA A CA 1
ATOM 651 C C . ALA A 1 83 ? 0.415 5.502 -5.304 1.00 76.00 83 ALA A C 1
ATOM 653 O O . ALA A 1 83 ? -0.289 4.715 -5.930 1.00 76.00 83 ALA A O 1
ATOM 654 N N . PHE A 1 84 ? -0.080 6.485 -4.555 1.00 73.31 84 PHE A N 1
ATOM 655 C CA . PHE A 1 84 ? -1.479 6.893 -4.593 1.00 73.31 84 PHE A CA 1
ATOM 656 C C . PHE A 1 84 ? -1.568 8.201 -5.391 1.00 73.31 84 PHE A C 1
ATOM 658 O O . PHE A 1 84 ? -0.784 9.115 -5.122 1.00 73.31 84 PHE A O 1
ATOM 665 N N . PRO A 1 85 ? -2.477 8.313 -6.371 1.00 60.84 85 PRO A N 1
ATOM 666 C CA . PRO A 1 85 ? -2.773 9.565 -7.051 1.00 60.84 85 PRO A CA 1
ATOM 667 C C . PRO A 1 85 ? -3.026 10.706 -6.056 1.00 60.84 85 PRO A C 1
ATOM 669 O O . PRO A 1 85 ? -3.727 10.534 -5.059 1.00 60.84 85 PRO A O 1
ATOM 672 N N . ASP A 1 86 ? -2.490 11.891 -6.360 1.00 54.09 86 ASP A N 1
ATOM 673 C CA . ASP A 1 86 ? -2.471 13.071 -5.478 1.00 54.09 86 ASP A CA 1
ATOM 674 C C . ASP A 1 86 ? -3.876 13.615 -5.088 1.00 54.09 86 ASP A C 1
ATOM 676 O O . ASP A 1 86 ? -3.962 14.552 -4.292 1.00 54.09 86 ASP A O 1
ATOM 680 N N . ASP A 1 87 ? -4.970 13.062 -5.637 1.00 48.66 87 ASP A N 1
ATOM 681 C CA . ASP A 1 87 ? -6.281 13.730 -5.703 1.00 48.66 87 ASP A CA 1
ATOM 682 C C . ASP A 1 87 ? -7.516 12.886 -5.325 1.00 48.66 87 ASP A C 1
ATOM 684 O O . ASP A 1 87 ? -8.645 13.309 -5.586 1.00 48.66 87 ASP A O 1
ATOM 688 N N . VAL A 1 88 ? -7.365 11.728 -4.673 1.00 48.31 88 VAL A N 1
ATOM 689 C CA . VAL A 1 88 ? -8.539 10.919 -4.285 1.00 48.31 88 VAL A CA 1
ATOM 690 C C . VAL A 1 88 ? -8.693 10.873 -2.771 1.00 48.31 88 VAL A C 1
ATOM 692 O O . VAL A 1 88 ? -8.047 10.105 -2.067 1.00 48.31 88 VAL A O 1
ATOM 695 N N . SER A 1 89 ? -9.588 11.723 -2.267 1.00 46.72 89 SER A N 1
ATOM 696 C CA . SER A 1 89 ? -10.311 11.430 -1.033 1.00 46.72 89 SER A CA 1
ATOM 697 C C . SER A 1 89 ? -11.589 10.705 -1.432 1.00 46.72 89 SER A C 1
ATOM 699 O O . SER A 1 89 ? -12.356 11.274 -2.206 1.00 46.72 89 SER A O 1
ATOM 701 N N . ASP A 1 90 ? -11.799 9.508 -0.887 1.00 53.44 90 ASP A N 1
ATOM 702 C CA . ASP A 1 90 ? -12.949 8.623 -1.116 1.00 53.44 90 ASP A CA 1
ATOM 703 C C . ASP A 1 90 ? -12.865 7.778 -2.398 1.00 53.44 90 ASP A C 1
ATOM 705 O O . ASP A 1 90 ? -13.596 8.001 -3.361 1.00 53.44 90 ASP A O 1
ATOM 709 N N . LEU A 1 91 ? -12.023 6.735 -2.391 1.00 56.62 91 LEU A N 1
ATOM 710 C CA . LEU A 1 91 ? -12.186 5.650 -3.360 1.00 56.62 91 LEU A CA 1
ATOM 711 C C . LEU A 1 91 ? -13.610 5.075 -3.233 1.00 56.62 91 LEU A C 1
ATOM 713 O O . LEU A 1 91 ? -14.029 4.587 -2.177 1.00 56.62 91 LEU A O 1
ATOM 717 N N . GLU A 1 92 ? -14.384 5.176 -4.311 1.00 55.84 92 GLU A N 1
ATOM 718 C CA . GLU A 1 92 ? -15.700 4.538 -4.456 1.00 55.84 92 GLU A CA 1
ATOM 719 C C . GLU A 1 92 ? -15.604 3.160 -5.112 1.00 55.84 92 GLU A C 1
ATOM 721 O O . GLU A 1 92 ? -16.575 2.408 -5.088 1.00 55.84 92 GLU A O 1
ATOM 726 N N . THR A 1 93 ? -14.441 2.834 -5.681 1.00 61.22 93 THR A N 1
ATOM 727 C CA . THR A 1 93 ? -14.070 1.564 -6.316 1.00 61.22 93 THR A CA 1
ATOM 728 C C . THR A 1 93 ? -12.617 1.247 -6.024 1.00 61.22 93 THR A C 1
ATOM 730 O O . THR A 1 93 ? -11.834 2.152 -5.751 1.00 61.22 93 THR A O 1
ATOM 733 N N . ALA A 1 94 ? -12.260 -0.035 -6.103 1.00 71.56 94 ALA A N 1
ATOM 734 C CA . ALA A 1 94 ? -10.856 -0.396 -6.169 1.00 71.56 94 ALA A CA 1
ATOM 735 C C . ALA A 1 94 ? -10.203 0.249 -7.405 1.00 71.56 94 ALA A C 1
ATOM 737 O O . ALA A 1 94 ? -10.845 0.358 -8.455 1.00 71.56 94 ALA A O 1
ATOM 738 N N . ASP A 1 95 ? -8.950 0.669 -7.277 1.00 77.56 95 ASP A N 1
ATOM 739 C CA . ASP A 1 95 ? -8.198 1.349 -8.328 1.00 77.56 95 ASP A CA 1
ATOM 740 C C . ASP A 1 95 ? -6.832 0.683 -8.496 1.00 77.56 95 ASP A C 1
ATOM 742 O O . ASP A 1 95 ? -5.954 0.786 -7.648 1.00 77.56 95 ASP A O 1
ATOM 746 N N . THR A 1 96 ? -6.632 0.010 -9.626 1.00 80.19 96 THR A N 1
ATOM 747 C CA . THR A 1 96 ? -5.400 -0.735 -9.907 1.00 80.19 96 THR A CA 1
ATOM 748 C C . THR A 1 96 ? -4.181 0.157 -10.140 1.00 80.19 96 THR A C 1
ATOM 750 O O . THR A 1 96 ? -3.099 -0.368 -10.367 1.00 80.19 96 THR A O 1
ATOM 753 N N . THR A 1 97 ? -4.331 1.483 -10.114 1.00 80.69 97 THR A N 1
ATOM 754 C CA . THR A 1 97 ? -3.208 2.434 -10.085 1.00 80.69 97 THR A CA 1
ATOM 755 C C . THR A 1 97 ? -2.697 2.703 -8.667 1.00 80.69 97 THR A C 1
ATOM 757 O O . THR A 1 97 ? -1.649 3.323 -8.498 1.00 80.69 97 THR A O 1
ATOM 760 N N . TYR A 1 98 ? -3.409 2.227 -7.639 1.00 85.81 98 TYR A N 1
ATOM 761 C CA . TYR A 1 98 ? -2.998 2.347 -6.246 1.00 85.81 98 TYR A CA 1
ATOM 762 C C . TYR A 1 98 ? -2.068 1.207 -5.888 1.00 85.81 98 TYR A C 1
ATOM 764 O O . TYR A 1 98 ? -2.488 0.052 -5.745 1.00 85.81 98 TYR A O 1
ATOM 772 N N . HIS A 1 99 ? -0.808 1.558 -5.659 1.00 89.25 99 HIS A N 1
ATOM 773 C CA . HIS A 1 99 ? 0.199 0.597 -5.243 1.00 89.25 99 HIS A CA 1
ATOM 774 C C . HIS A 1 99 ? 0.708 0.894 -3.840 1.00 89.25 99 HIS A C 1
ATOM 776 O O . HIS A 1 99 ? 0.949 2.045 -3.471 1.00 89.25 99 HIS A O 1
ATOM 782 N N . ALA A 1 100 ? 0.920 -0.167 -3.073 1.00 91.75 100 ALA A N 1
ATOM 783 C CA . ALA A 1 100 ? 1.675 -0.134 -1.835 1.00 91.75 100 ALA A CA 1
ATOM 784 C C . ALA A 1 100 ? 2.954 -0.953 -2.008 1.00 91.75 100 ALA A C 1
ATOM 786 O O . ALA A 1 100 ? 2.966 -2.017 -2.627 1.00 91.75 100 ALA A O 1
ATOM 787 N N . PHE A 1 101 ? 4.036 -0.450 -1.440 1.00 91.75 101 PHE A N 1
ATOM 788 C CA . PHE A 1 101 ? 5.365 -1.017 -1.549 1.00 91.75 101 PHE A CA 1
ATOM 789 C C . PHE A 1 101 ? 5.935 -1.207 -0.157 1.00 91.75 101 PHE A C 1
ATOM 791 O O . PHE A 1 101 ? 5.807 -0.330 0.698 1.00 91.75 101 PHE A O 1
ATOM 798 N N . PHE A 1 102 ? 6.600 -2.338 0.053 1.00 90.62 102 PHE A N 1
ATOM 799 C CA . PHE A 1 102 ? 7.332 -2.638 1.277 1.00 90.62 102 PHE A CA 1
ATOM 800 C C . PHE A 1 102 ? 8.696 -3.199 0.909 1.00 90.62 102 PHE A C 1
ATOM 802 O O . PHE A 1 102 ? 8.787 -4.188 0.183 1.00 90.62 102 PHE A O 1
ATOM 809 N N . ASP A 1 103 ? 9.768 -2.587 1.410 1.00 87.25 103 ASP A N 1
ATOM 810 C CA . ASP A 1 103 ? 11.056 -3.272 1.401 1.00 87.25 103 ASP A CA 1
ATOM 811 C C . ASP A 1 103 ? 11.022 -4.480 2.357 1.00 87.25 103 ASP A C 1
ATOM 813 O O . ASP A 1 103 ? 10.107 -4.649 3.169 1.00 87.25 103 ASP A O 1
ATOM 817 N N . LEU A 1 104 ? 12.044 -5.328 2.288 1.00 80.00 104 LEU A N 1
ATOM 818 C CA . LEU A 1 104 ? 12.120 -6.539 3.110 1.00 80.00 104 LEU A CA 1
ATOM 819 C C . LEU A 1 104 ? 12.113 -6.312 4.625 1.00 80.00 104 LEU A C 1
ATOM 821 O O . LEU A 1 104 ? 11.771 -7.234 5.365 1.00 80.00 104 LEU A O 1
ATOM 825 N N . THR A 1 105 ? 12.541 -5.142 5.090 1.00 82.38 105 THR A N 1
ATOM 826 C CA . THR A 1 105 ? 12.537 -4.774 6.510 1.00 82.38 105 THR A CA 1
ATOM 827 C C . THR A 1 105 ? 11.150 -4.291 6.914 1.00 82.38 105 THR A C 1
ATOM 829 O O . THR A 1 105 ? 10.611 -4.720 7.930 1.00 82.38 105 THR A O 1
ATOM 832 N N . GLN A 1 106 ? 10.539 -3.430 6.104 1.00 85.56 106 GLN A N 1
ATOM 833 C CA . GLN A 1 106 ? 9.221 -2.857 6.374 1.00 85.56 106 GLN A CA 1
ATOM 834 C C . GLN A 1 106 ? 8.099 -3.875 6.205 1.00 85.56 106 GLN A C 1
ATOM 836 O O . GLN A 1 106 ? 7.095 -3.806 6.909 1.00 85.56 106 GLN A O 1
ATOM 841 N N . GLU A 1 107 ? 8.282 -4.870 5.343 1.00 86.25 107 GLU A N 1
ATOM 842 C CA . GLU A 1 107 ? 7.358 -5.992 5.215 1.00 86.25 107 GLU A CA 1
ATOM 843 C C . GLU A 1 107 ? 7.221 -6.781 6.529 1.00 86.25 107 GLU A C 1
ATOM 845 O O . GLU A 1 107 ? 6.130 -7.263 6.856 1.00 86.25 107 GLU A O 1
ATOM 850 N N . GLU A 1 108 ? 8.299 -6.894 7.318 1.00 84.19 108 GLU A N 1
ATOM 851 C CA . GLU A 1 108 ? 8.225 -7.536 8.636 1.00 84.19 108 GLU A CA 1
ATOM 852 C C . GLU A 1 108 ? 7.280 -6.781 9.569 1.00 84.19 108 GLU A C 1
ATOM 854 O O . GLU A 1 108 ? 6.623 -7.407 10.396 1.00 84.19 108 GLU A O 1
ATOM 859 N N . ASN A 1 109 ? 7.142 -5.465 9.397 1.00 88.50 109 ASN A N 1
ATOM 860 C CA . ASN A 1 109 ? 6.281 -4.635 10.228 1.00 88.50 109 ASN A CA 1
ATOM 861 C C . ASN A 1 109 ? 4.791 -4.790 9.916 1.00 88.50 109 ASN A C 1
ATOM 863 O O . ASN A 1 109 ? 3.994 -4.345 10.741 1.00 88.50 109 ASN A O 1
ATOM 867 N N . ILE A 1 110 ? 4.397 -5.449 8.816 1.00 92.50 110 ILE A N 1
ATOM 868 C CA . ILE A 1 110 ? 2.985 -5.735 8.515 1.00 92.50 110 ILE A CA 1
ATOM 869 C C . ILE A 1 110 ? 2.432 -6.681 9.598 1.00 92.50 110 ILE A C 1
ATOM 871 O O . ILE A 1 110 ? 2.828 -7.859 9.648 1.00 92.50 110 ILE A O 1
ATOM 875 N N . PRO A 1 111 ? 1.530 -6.213 10.486 1.00 94.06 111 PRO A N 1
ATOM 876 C CA . PRO A 1 111 ? 0.960 -7.060 11.525 1.00 94.06 111 PRO A CA 1
ATOM 877 C C . PRO A 1 111 ? 0.013 -8.091 10.906 1.00 94.06 111 PRO A C 1
ATOM 879 O O . PRO A 1 111 ? -0.584 -7.856 9.855 1.00 94.06 111 PRO A O 1
ATOM 882 N N . THR A 1 112 ? -0.116 -9.252 11.551 1.00 94.31 112 THR A N 1
ATOM 883 C CA . THR A 1 112 ? -0.920 -10.365 11.031 1.00 94.31 112 THR A CA 1
ATOM 884 C C . THR A 1 112 ? -2.008 -10.749 12.020 1.00 94.31 112 THR A C 1
ATOM 886 O O . THR A 1 112 ? -1.679 -11.256 13.079 1.00 94.31 112 THR A O 1
ATOM 889 N N . ILE A 1 113 ? -3.280 -10.604 11.655 1.00 93.81 113 ILE A N 1
ATOM 890 C CA . ILE A 1 113 ? -4.424 -11.108 12.425 1.00 93.81 113 ILE A CA 1
ATOM 891 C C . ILE A 1 113 ? -4.667 -12.573 12.057 1.00 93.81 113 ILE A C 1
ATOM 893 O O . ILE A 1 113 ? -4.974 -12.878 10.903 1.00 93.81 113 ILE A O 1
ATOM 897 N N . PHE A 1 114 ? -4.606 -13.481 13.031 1.00 92.19 114 PHE A N 1
ATOM 898 C CA . PHE A 1 114 ? -5.137 -14.835 12.888 1.00 92.19 114 PHE A CA 1
ATOM 899 C C . PHE A 1 114 ? -6.515 -14.914 13.549 1.00 92.19 114 PHE A C 1
ATOM 901 O O . PHE A 1 114 ? -6.615 -14.950 14.777 1.00 92.19 114 PHE A O 1
ATOM 908 N N . LEU A 1 115 ? -7.583 -15.018 12.751 1.00 89.25 115 LEU A N 1
ATOM 909 C CA . LEU A 1 115 ? -8.958 -15.030 13.282 1.00 89.25 115 LEU A CA 1
ATOM 910 C C . LEU A 1 115 ? -9.228 -16.211 14.241 1.00 89.25 115 LEU A C 1
ATOM 912 O O . LEU A 1 115 ? -10.084 -16.121 15.111 1.00 89.25 115 LEU A O 1
ATOM 916 N N . GLU A 1 116 ? -8.469 -17.309 14.135 1.00 87.94 116 GLU A N 1
ATOM 917 C CA . GLU A 1 116 ? -8.550 -18.470 15.043 1.00 87.94 116 GLU A CA 1
ATOM 918 C C . GLU A 1 116 ? -7.709 -18.344 16.337 1.00 87.94 116 GLU A C 1
ATOM 920 O O . GLU A 1 116 ? -7.617 -19.304 17.117 1.00 87.94 116 GLU A O 1
ATOM 925 N N . ASN A 1 117 ? -7.022 -17.218 16.548 1.00 86.06 117 ASN A N 1
ATOM 926 C CA . ASN A 1 117 ? -6.178 -16.957 17.724 1.00 86.06 117 ASN A CA 1
ATOM 927 C C . ASN A 1 117 ? -6.743 -15.882 18.664 1.00 86.06 117 ASN A C 1
ATOM 929 O O . ASN A 1 117 ? -6.024 -15.460 19.565 1.00 86.06 117 ASN A O 1
ATOM 933 N N . ASP A 1 118 ? -8.002 -15.471 18.477 1.00 82.94 118 ASP A N 1
ATOM 934 C CA . ASP A 1 118 ? -8.614 -14.336 19.184 1.00 82.94 118 ASP A CA 1
ATOM 935 C C . ASP A 1 118 ? -7.839 -13.014 18.990 1.00 82.94 118 ASP A C 1
ATOM 937 O O . ASP A 1 118 ? -7.925 -12.103 19.816 1.00 82.94 118 ASP A O 1
ATOM 941 N N . ASP A 1 119 ? -7.080 -12.909 17.894 1.00 92.12 119 ASP A N 1
ATOM 942 C CA . ASP A 1 119 ? -6.434 -11.670 17.471 1.00 92.12 119 ASP A CA 1
ATOM 943 C C . ASP A 1 119 ? -7.501 -10.687 16.987 1.00 92.12 119 ASP A C 1
ATOM 945 O O . ASP A 1 119 ? -8.445 -11.076 16.293 1.00 92.12 119 ASP A O 1
ATOM 949 N N . LYS A 1 120 ? -7.350 -9.407 17.329 1.00 92.56 120 LYS A N 1
ATOM 950 C CA . LYS A 1 120 ? -8.377 -8.391 17.066 1.00 92.56 120 LYS A CA 1
ATOM 951 C C . LYS A 1 120 ? -7.813 -7.223 16.286 1.00 92.56 120 LYS A C 1
ATOM 953 O O . LYS A 1 120 ? -6.698 -6.786 16.547 1.00 92.56 120 LYS A O 1
ATOM 958 N N . LEU A 1 121 ? -8.614 -6.678 15.380 1.00 95.81 121 LEU A N 1
ATOM 959 C CA . LEU A 1 121 ? -8.418 -5.316 14.905 1.00 95.81 121 LEU A CA 1
ATOM 960 C C . LEU A 1 121 ? -9.143 -4.387 15.878 1.00 95.81 121 LEU A C 1
ATOM 962 O O . LEU A 1 121 ? -10.334 -4.571 16.133 1.00 95.81 121 LEU A O 1
ATOM 966 N N . VAL A 1 122 ? -8.437 -3.413 16.437 1.00 94.81 122 VAL A N 1
ATOM 967 C CA . VAL A 1 122 ? -9.013 -2.443 17.370 1.00 94.81 122 VAL A CA 1
ATOM 968 C C . VAL A 1 122 ? -8.805 -1.024 16.865 1.00 94.81 122 VAL A C 1
ATOM 970 O O . VAL A 1 122 ? -7.786 -0.726 16.249 1.00 94.81 122 VAL A O 1
ATOM 973 N N . TYR A 1 123 ? -9.774 -0.160 17.127 1.00 93.31 123 TYR A N 1
ATOM 974 C CA . TYR A 1 123 ? -9.721 1.275 16.880 1.00 93.31 123 TYR A CA 1
ATOM 975 C C . TYR A 1 123 ? -9.582 2.002 18.215 1.00 93.31 123 TYR A C 1
ATOM 977 O O . TYR A 1 123 ? -10.370 1.734 19.125 1.00 93.31 123 TYR A O 1
ATOM 985 N N . TYR A 1 124 ? -8.602 2.899 18.326 1.00 88.62 124 TYR A N 1
ATOM 986 C CA . TYR A 1 124 ? -8.386 3.728 19.512 1.00 88.62 124 TYR A CA 1
ATOM 987 C C . TYR A 1 124 ? -8.787 5.175 19.249 1.00 88.62 124 TYR A C 1
ATOM 989 O O . TYR A 1 124 ? -8.345 5.784 18.270 1.00 88.62 124 TYR A O 1
ATOM 997 N N . SER A 1 125 ? -9.597 5.745 20.139 1.00 85.38 125 SER A N 1
ATOM 998 C CA . SER A 1 125 ? -10.008 7.141 20.045 1.00 85.38 125 SER A CA 1
ATOM 999 C C . SER A 1 125 ? -10.531 7.704 21.362 1.00 85.38 125 SER A C 1
ATOM 1001 O O . SER A 1 125 ? -11.397 7.111 22.003 1.00 85.38 125 SER A O 1
ATOM 1003 N N . GLU A 1 126 ? -10.034 8.883 21.734 1.00 81.69 126 GLU A N 1
ATOM 1004 C CA . GLU A 1 126 ? -10.453 9.612 22.938 1.00 81.69 126 GLU A CA 1
ATOM 1005 C C . GLU A 1 126 ? -11.654 10.542 22.702 1.00 81.69 126 GLU A C 1
ATOM 1007 O O . GLU A 1 126 ? -12.373 10.877 23.644 1.00 81.69 126 GLU A O 1
ATOM 1012 N N . ASP A 1 127 ? -11.874 10.982 21.460 1.00 73.94 127 ASP A N 1
ATOM 1013 C CA . ASP A 1 127 ? -12.810 12.070 21.137 1.00 73.94 127 ASP A CA 1
ATOM 1014 C C . ASP A 1 127 ? -13.644 11.849 19.864 1.00 73.94 127 ASP A C 1
ATOM 1016 O O . ASP A 1 127 ? -14.604 12.581 19.619 1.00 73.94 127 ASP A O 1
ATOM 1020 N N . THR A 1 128 ? -13.316 10.830 19.072 1.00 70.44 128 THR A N 1
ATOM 1021 C CA . THR A 1 128 ? -13.899 10.594 17.749 1.00 70.44 128 THR A CA 1
ATOM 1022 C C . THR A 1 128 ? -14.652 9.268 17.726 1.00 70.44 128 THR A C 1
ATOM 1024 O O . THR A 1 128 ? -14.098 8.222 18.069 1.00 70.44 128 THR A O 1
ATOM 1027 N N . LEU A 1 129 ? -15.920 9.301 17.309 1.00 67.38 129 LEU A N 1
ATOM 1028 C CA . LEU A 1 129 ? -16.702 8.092 17.059 1.00 67.38 129 LEU A CA 1
ATOM 1029 C C . LEU A 1 129 ? -16.338 7.502 15.695 1.00 67.38 129 LEU A C 1
ATOM 1031 O O . LEU A 1 129 ? -16.188 8.228 14.715 1.00 67.38 129 LEU A O 1
ATOM 1035 N N . LEU A 1 130 ? -16.243 6.178 15.639 1.00 71.25 130 LEU A N 1
ATOM 1036 C CA . LEU A 1 130 ? -16.057 5.437 14.399 1.00 71.25 130 LEU A CA 1
ATOM 1037 C C . LEU A 1 130 ? -17.412 5.239 13.709 1.00 71.25 130 LEU A C 1
ATOM 1039 O O . LEU A 1 130 ? -18.277 4.582 14.275 1.00 71.25 130 LEU A O 1
ATOM 1043 N N . ASP A 1 131 ? -17.599 5.789 12.510 1.00 69.81 131 ASP A N 1
ATOM 1044 C CA . ASP A 1 131 ? -18.816 5.569 11.709 1.00 69.81 131 ASP A CA 1
ATOM 1045 C C . ASP A 1 131 ? -18.748 4.221 10.968 1.00 69.81 131 ASP A C 1
ATOM 1047 O O . ASP A 1 131 ? -19.577 3.330 11.154 1.00 69.81 131 ASP A O 1
ATOM 1051 N N . TYR A 1 132 ? -17.684 4.030 10.187 1.00 71.75 132 TYR A N 1
ATOM 1052 C CA . TYR A 1 132 ? -17.386 2.781 9.495 1.00 71.75 132 TYR A CA 1
ATOM 1053 C C . TYR A 1 132 ? -15.876 2.572 9.336 1.00 71.75 132 TYR A C 1
ATOM 1055 O O . TYR A 1 132 ? -15.060 3.485 9.480 1.00 71.75 132 TYR A O 1
ATOM 1063 N N . VAL A 1 133 ? -15.515 1.344 8.983 1.00 80.56 133 VAL A N 1
ATOM 1064 C CA . VAL A 1 133 ? -14.169 0.913 8.615 1.00 80.56 133 VAL A CA 1
ATOM 1065 C C . VAL A 1 133 ? -14.156 0.557 7.134 1.00 80.56 133 VAL A C 1
ATOM 1067 O O . VAL A 1 133 ? -14.959 -0.272 6.710 1.00 80.56 133 VAL A O 1
ATOM 1070 N N . SER A 1 134 ? -13.278 1.171 6.346 1.00 82.50 134 SER A N 1
ATOM 1071 C CA . SER A 1 134 ? -12.916 0.755 4.998 1.00 82.50 134 SER A CA 1
ATOM 1072 C C . SER A 1 134 ? -11.756 -0.231 5.023 1.00 82.50 134 SER A C 1
ATOM 1074 O O . SER A 1 134 ? -10.779 -0.068 5.750 1.00 82.50 134 SER A O 1
ATOM 1076 N N . PHE A 1 135 ? -11.884 -1.261 4.196 1.00 85.75 135 PHE A N 1
ATOM 1077 C CA . PHE A 1 135 ? -10.871 -2.271 3.957 1.00 85.75 135 PHE A CA 1
ATOM 1078 C C . PHE A 1 135 ? -10.604 -2.337 2.465 1.00 85.75 135 PHE A C 1
ATOM 1080 O O . PHE A 1 135 ? -11.409 -2.864 1.702 1.00 85.75 135 PHE A O 1
ATOM 1087 N N . GLU A 1 136 ? -9.464 -1.831 2.052 1.00 88.06 136 GLU A N 1
ATOM 1088 C CA . GLU A 1 136 ? -8.956 -1.972 0.699 1.00 88.06 136 GLU A CA 1
ATOM 1089 C C . GLU A 1 136 ? -8.088 -3.216 0.634 1.00 88.06 136 GLU A C 1
ATOM 1091 O O . GLU A 1 136 ? -7.057 -3.294 1.294 1.00 88.06 136 GLU A O 1
ATOM 1096 N N . ARG A 1 137 ? -8.497 -4.224 -0.126 1.00 89.25 137 ARG A N 1
ATOM 1097 C CA . ARG A 1 137 ? -7.697 -5.426 -0.310 1.00 89.25 137 ARG A CA 1
ATOM 1098 C C . ARG A 1 137 ? -6.720 -5.219 -1.455 1.00 89.25 137 ARG A C 1
ATOM 1100 O O . ARG A 1 137 ? -7.098 -4.828 -2.561 1.00 89.25 137 ARG A O 1
ATOM 1107 N N . PHE A 1 138 ? -5.466 -5.540 -1.178 1.00 92.44 138 PHE A N 1
ATOM 1108 C CA . PHE A 1 138 ? -4.382 -5.444 -2.135 1.00 92.44 138 PHE A CA 1
ATOM 1109 C C . PHE A 1 138 ? -3.937 -6.834 -2.597 1.00 92.44 138 PHE A C 1
ATOM 1111 O O . PHE A 1 138 ? -3.791 -7.764 -1.796 1.00 92.44 138 PHE A O 1
ATOM 1118 N N . ARG A 1 139 ? -3.749 -6.963 -3.908 1.00 90.31 139 ARG A N 1
ATOM 1119 C CA . ARG A 1 139 ? -3.217 -8.129 -4.597 1.00 90.31 139 ARG A CA 1
ATOM 1120 C C . ARG A 1 139 ? -1.723 -8.146 -4.347 1.00 90.31 139 ARG A C 1
ATOM 1122 O O . ARG A 1 139 ? -1.061 -7.134 -4.530 1.00 90.31 139 ARG A O 1
ATOM 1129 N N . ASP A 1 140 ? -1.215 -9.287 -3.928 1.00 92.12 140 ASP A N 1
ATOM 1130 C CA . ASP A 1 140 ? 0.207 -9.553 -3.793 1.00 92.12 140 ASP A CA 1
ATOM 1131 C C . ASP A 1 140 ? 0.811 -9.759 -5.196 1.00 92.12 140 ASP A C 1
ATOM 1133 O O . ASP A 1 140 ? 0.558 -10.779 -5.847 1.00 92.12 140 ASP A O 1
ATOM 1137 N N . ASP A 1 141 ? 1.564 -8.773 -5.687 1.00 88.69 141 ASP A N 1
ATOM 1138 C CA . ASP A 1 141 ? 2.225 -8.821 -7.000 1.00 88.69 141 ASP A CA 1
ATOM 1139 C C . ASP A 1 141 ? 3.627 -9.448 -6.930 1.00 88.69 141 ASP A C 1
ATOM 1141 O O . ASP A 1 141 ? 4.302 -9.629 -7.954 1.00 88.69 141 ASP A O 1
ATOM 1145 N N . GLY A 1 142 ? 4.065 -9.829 -5.729 1.00 89.81 142 GLY A N 1
ATOM 1146 C CA . GLY A 1 142 ? 5.392 -10.344 -5.457 1.00 89.81 142 GLY A CA 1
ATOM 1147 C C . GLY A 1 142 ? 6.482 -9.274 -5.500 1.00 89.81 142 GLY A C 1
ATOM 1148 O O . GLY A 1 142 ? 6.254 -8.064 -5.458 1.00 89.81 142 GLY A O 1
ATOM 1149 N N . TYR A 1 143 ? 7.726 -9.745 -5.561 1.00 91.12 143 TYR A N 1
ATOM 1150 C CA . TYR A 1 143 ? 8.887 -8.863 -5.557 1.00 91.12 143 TYR A CA 1
ATOM 1151 C C . TYR A 1 143 ? 9.159 -8.295 -6.949 1.00 91.12 143 TYR A C 1
ATOM 1153 O O . TYR A 1 143 ? 9.151 -9.020 -7.949 1.00 91.12 143 TYR A O 1
ATOM 1161 N N . THR A 1 144 ? 9.467 -7.003 -6.991 1.00 92.69 144 THR A N 1
ATOM 1162 C CA . THR A 1 144 ? 9.734 -6.234 -8.208 1.00 92.69 144 THR A CA 1
ATOM 1163 C C . THR A 1 144 ? 11.019 -5.417 -8.070 1.00 92.69 144 THR A C 1
ATOM 1165 O O . THR A 1 144 ? 11.559 -5.225 -6.978 1.00 92.69 144 THR A O 1
ATOM 1168 N N . ILE A 1 145 ? 11.510 -4.915 -9.202 1.00 92.44 145 ILE A N 1
ATOM 1169 C CA . ILE A 1 145 ? 12.380 -3.739 -9.219 1.00 92.44 145 ILE A CA 1
ATOM 1170 C C . ILE A 1 145 ? 11.484 -2.532 -8.919 1.00 92.44 145 ILE A C 1
ATOM 1172 O O . ILE A 1 145 ? 10.383 -2.438 -9.451 1.00 92.44 145 ILE A O 1
ATOM 1176 N N . SER A 1 146 ? 11.950 -1.612 -8.085 1.00 89.75 146 SER A N 1
ATOM 1177 C CA . SER A 1 146 ? 11.171 -0.536 -7.456 1.00 89.75 146 SER A CA 1
ATOM 1178 C C . SER A 1 146 ? 10.584 0.552 -8.374 1.00 89.75 146 SER A C 1
ATOM 1180 O O . SER A 1 146 ? 10.145 1.588 -7.878 1.00 89.75 146 SER A O 1
ATOM 1182 N N . GLY A 1 147 ? 10.575 0.353 -9.693 1.00 88.56 147 GLY A N 1
ATOM 1183 C CA . GLY A 1 147 ? 9.838 1.209 -10.621 1.00 88.56 147 GLY A CA 1
ATOM 1184 C C . GLY A 1 147 ? 8.349 0.865 -10.627 1.00 88.56 147 GLY A C 1
ATOM 1185 O O . GLY A 1 147 ? 7.978 -0.305 -10.533 1.00 88.56 147 GLY A O 1
ATOM 1186 N N . TYR A 1 148 ? 7.513 1.884 -10.766 1.00 86.62 148 TYR A N 1
ATOM 1187 C CA . TYR A 1 148 ? 6.072 1.780 -10.975 1.00 86.62 148 TYR A CA 1
ATOM 1188 C C . TYR A 1 148 ? 5.657 2.703 -12.127 1.00 86.62 148 TYR A C 1
ATOM 1190 O O . TYR A 1 148 ? 6.457 3.513 -12.587 1.00 86.62 148 TYR A O 1
ATOM 1198 N N . ASN A 1 149 ? 4.444 2.541 -12.655 1.00 84.12 149 ASN A N 1
ATOM 1199 C CA . ASN A 1 149 ? 4.016 3.147 -13.927 1.00 84.12 149 ASN A CA 1
ATOM 1200 C C . ASN A 1 149 ? 4.800 2.617 -15.145 1.00 84.12 149 ASN A C 1
ATOM 1202 O O . ASN A 1 149 ? 5.153 3.354 -16.070 1.00 84.12 149 ASN A O 1
ATOM 1206 N N . TYR A 1 150 ? 5.079 1.309 -15.166 1.00 90.25 150 TYR A N 1
ATOM 1207 C CA . TYR A 1 150 ? 5.522 0.649 -16.389 1.00 90.25 150 TYR A CA 1
ATOM 1208 C C . TYR A 1 150 ? 4.414 0.671 -17.443 1.00 90.25 150 TYR A C 1
ATOM 1210 O O . TYR A 1 150 ? 3.332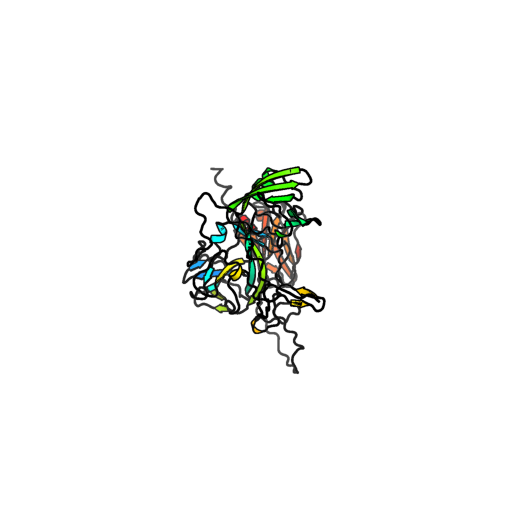 0.114 -17.267 1.00 90.25 150 TYR A O 1
ATOM 1218 N N . GLU A 1 151 ? 4.731 1.241 -18.593 1.00 91.44 151 GLU A N 1
ATOM 1219 C CA . GLU A 1 151 ? 3.851 1.313 -19.746 1.00 91.44 151 GLU A CA 1
ATOM 1220 C C . GLU A 1 151 ? 4.404 0.484 -20.903 1.00 91.44 151 GLU A C 1
ATOM 1222 O O . GLU A 1 151 ? 5.506 -0.077 -20.859 1.00 91.44 151 GLU A O 1
ATOM 1227 N N . THR A 1 152 ? 3.613 0.364 -21.970 1.00 90.06 152 THR A N 1
ATOM 1228 C CA . THR A 1 152 ? 4.004 -0.421 -23.139 1.00 90.06 152 THR A CA 1
ATOM 1229 C C . THR A 1 152 ? 3.855 0.380 -24.417 1.00 90.06 152 THR A C 1
ATOM 1231 O O . THR A 1 152 ? 2.830 1.003 -24.684 1.00 90.06 152 THR A O 1
ATOM 1234 N N . LEU A 1 153 ? 4.891 0.333 -25.250 1.00 88.75 153 LEU A N 1
ATOM 1235 C CA . LEU A 1 153 ? 4.826 0.869 -26.603 1.00 88.75 153 LEU A CA 1
ATOM 1236 C C . LEU A 1 153 ? 3.897 0.006 -27.464 1.00 88.75 153 LEU A C 1
ATOM 1238 O O . LEU A 1 153 ? 3.678 -1.173 -27.187 1.00 88.75 153 LEU A O 1
ATOM 1242 N N . SER A 1 154 ? 3.447 0.543 -28.600 1.00 90.12 154 SER A N 1
ATOM 1243 C CA . SER A 1 154 ? 2.626 -0.196 -29.577 1.00 90.12 154 SER A CA 1
ATOM 1244 C C . SER A 1 154 ? 3.281 -1.491 -30.087 1.00 90.12 154 SER A C 1
ATOM 1246 O O . SER A 1 154 ? 2.588 -2.429 -30.478 1.00 90.12 154 SER A O 1
ATOM 1248 N N . GLY A 1 155 ? 4.616 -1.574 -30.040 1.00 86.81 155 GLY A N 1
ATOM 1249 C CA . GLY A 1 155 ? 5.396 -2.783 -30.329 1.00 86.81 155 GLY A CA 1
ATOM 1250 C C . GLY A 1 155 ? 5.437 -3.821 -29.197 1.00 86.81 155 GLY A C 1
ATOM 1251 O O . GLY A 1 155 ? 6.083 -4.857 -29.349 1.00 86.81 155 GLY A O 1
ATOM 1252 N N . GLY A 1 156 ? 4.786 -3.557 -28.061 1.00 88.38 156 GLY A N 1
ATOM 1253 C CA . GLY A 1 156 ? 4.747 -4.414 -26.875 1.00 88.38 156 GLY A CA 1
ATOM 1254 C C . GLY A 1 156 ? 6.004 -4.361 -26.005 1.00 88.38 156 GLY A C 1
ATOM 1255 O O . GLY A 1 156 ? 6.154 -5.200 -25.122 1.00 88.38 156 GLY A O 1
ATOM 1256 N N . GLN A 1 157 ? 6.923 -3.430 -26.258 1.00 92.25 157 GLN A N 1
ATOM 1257 C CA . GLN A 1 157 ? 8.109 -3.220 -25.422 1.00 92.25 157 GLN A CA 1
ATOM 1258 C C . GLN A 1 157 ? 7.721 -2.412 -24.184 1.00 92.25 157 GLN A C 1
ATOM 1260 O O . GLN A 1 157 ? 6.951 -1.462 -24.312 1.00 92.25 157 GLN A O 1
ATOM 1265 N N . ALA A 1 158 ? 8.255 -2.782 -23.022 1.00 93.25 158 ALA A N 1
ATOM 1266 C CA . ALA A 1 158 ? 7.981 -2.076 -21.777 1.00 93.25 158 ALA A CA 1
ATOM 1267 C C . ALA A 1 158 ? 8.912 -0.870 -21.610 1.00 93.25 158 ALA A C 1
ATOM 1269 O O . ALA A 1 158 ? 10.100 -0.950 -21.938 1.00 93.25 158 ALA A O 1
ATOM 1270 N N . TYR A 1 159 ? 8.394 0.223 -21.067 1.00 95.31 159 TYR A N 1
ATOM 1271 C CA . TYR A 1 159 ? 9.186 1.365 -20.623 1.00 95.31 159 TYR A CA 1
ATOM 1272 C C . TYR A 1 159 ? 8.676 1.861 -19.276 1.00 95.31 159 TYR A C 1
ATOM 1274 O O . TYR A 1 159 ? 7.524 1.632 -18.922 1.00 95.31 159 TYR A O 1
ATOM 1282 N N . LEU A 1 160 ? 9.555 2.506 -18.524 1.00 93.94 160 LEU A N 1
ATOM 1283 C CA . LEU A 1 160 ? 9.208 3.235 -17.317 1.00 93.94 160 LEU A CA 1
ATOM 1284 C C . LEU A 1 160 ? 8.941 4.692 -17.712 1.00 93.94 160 LEU A C 1
ATOM 1286 O O . LEU A 1 160 ? 9.839 5.331 -18.271 1.00 93.94 160 LEU A O 1
ATOM 1290 N N . SER A 1 161 ? 7.717 5.173 -17.497 1.00 91.94 161 SER A N 1
ATOM 1291 C CA . SER A 1 161 ? 7.333 6.551 -17.820 1.00 91.94 161 SER A CA 1
ATOM 1292 C C . SER A 1 161 ? 7.902 7.504 -16.776 1.00 91.94 161 SER A C 1
ATOM 1294 O O . SER A 1 161 ? 7.596 7.358 -15.602 1.00 91.94 161 SER A O 1
ATOM 1296 N N . MET A 1 162 ? 8.724 8.470 -17.187 1.00 88.62 162 MET A N 1
ATOM 1297 C CA . MET A 1 162 ? 9.354 9.442 -16.276 1.00 88.62 162 MET A CA 1
ATOM 1298 C C . MET A 1 162 ? 8.635 10.799 -16.311 1.00 88.62 162 MET A C 1
ATOM 1300 O O . MET A 1 162 ? 9.184 11.800 -15.845 1.00 88.62 162 MET A O 1
ATOM 1304 N N . SER A 1 163 ? 7.424 10.852 -16.880 1.00 84.50 163 SER A N 1
ATOM 1305 C CA . SER A 1 163 ? 6.661 12.084 -17.124 1.00 84.50 163 SER A CA 1
ATOM 1306 C C . SER A 1 163 ? 6.432 12.924 -15.871 1.00 84.50 163 SER A C 1
ATOM 1308 O O . SER A 1 163 ? 6.460 14.152 -15.949 1.00 84.50 163 SER A O 1
ATOM 1310 N N . ASP A 1 164 ? 6.259 12.264 -14.726 1.00 82.06 164 ASP A N 1
ATOM 1311 C CA . ASP A 1 164 ? 5.953 12.904 -13.444 1.00 82.06 164 ASP A CA 1
ATOM 1312 C C . ASP A 1 164 ? 7.186 13.091 -12.547 1.00 82.06 164 ASP A C 1
ATOM 1314 O O . ASP A 1 164 ? 7.073 13.604 -11.433 1.00 82.06 164 ASP A O 1
ATOM 1318 N N . GLY A 1 165 ? 8.375 12.735 -13.045 1.00 86.19 165 GLY A N 1
ATOM 1319 C CA . GLY A 1 165 ? 9.636 12.803 -12.311 1.00 86.19 165 GLY A CA 1
ATOM 1320 C C . GLY A 1 165 ? 10.016 11.493 -11.616 1.00 86.19 165 GLY A C 1
ATOM 1321 O O . GLY A 1 165 ? 9.195 10.606 -11.386 1.00 86.19 165 GLY A O 1
ATOM 1322 N N . LEU A 1 166 ? 11.306 11.360 -11.287 1.00 86.12 166 LEU A N 1
ATOM 1323 C CA . LEU A 1 166 ? 11.885 10.135 -10.720 1.00 86.12 166 LEU A CA 1
ATOM 1324 C C . LEU A 1 166 ? 11.257 9.756 -9.364 1.00 86.12 166 LEU A C 1
ATOM 1326 O O . LEU A 1 166 ? 11.008 8.579 -9.114 1.00 86.12 166 LEU A O 1
ATOM 1330 N N . ASP A 1 167 ? 10.978 10.739 -8.508 1.00 83.00 167 ASP A N 1
ATOM 1331 C CA . ASP A 1 167 ? 10.368 10.566 -7.182 1.00 83.00 167 ASP A CA 1
ATOM 1332 C C . ASP A 1 167 ? 8.897 10.129 -7.230 1.00 83.00 167 ASP A C 1
ATOM 1334 O O . ASP A 1 167 ? 8.393 9.576 -6.253 1.00 83.00 167 ASP A O 1
ATOM 1338 N N . LYS A 1 168 ? 8.234 10.324 -8.376 1.00 82.75 168 LYS A N 1
ATOM 1339 C CA . LYS A 1 168 ? 6.864 9.867 -8.662 1.00 82.75 168 LYS A CA 1
ATOM 1340 C C . LYS A 1 168 ? 6.792 8.640 -9.577 1.00 82.75 168 LYS A C 1
ATOM 1342 O O . LYS A 1 168 ? 5.718 8.289 -10.051 1.00 82.75 168 LYS A O 1
ATOM 1347 N N . THR A 1 169 ? 7.931 8.002 -9.836 1.00 86.81 169 THR A N 1
ATOM 1348 C CA . THR A 1 169 ? 8.040 6.859 -10.759 1.00 86.81 169 THR A CA 1
ATOM 1349 C C . THR A 1 169 ? 8.774 5.674 -10.134 1.00 86.81 169 THR A C 1
ATOM 1351 O O . THR A 1 169 ? 8.595 4.522 -10.527 1.00 86.81 169 THR A O 1
ATOM 1354 N N . VAL A 1 170 ? 9.647 5.934 -9.162 1.00 90.38 170 VAL A N 1
ATOM 1355 C CA . VAL A 1 170 ? 10.450 4.910 -8.497 1.00 90.38 170 VAL A CA 1
ATOM 1356 C C . VAL A 1 170 ? 10.349 5.101 -6.996 1.00 90.38 170 VAL A C 1
ATOM 1358 O O . VAL A 1 170 ? 10.422 6.224 -6.501 1.00 90.38 170 VAL A O 1
ATOM 1361 N N . VAL A 1 171 ? 10.187 4.000 -6.261 1.00 89.12 171 VAL A N 1
ATOM 1362 C CA . VAL A 1 171 ? 10.151 4.029 -4.795 1.00 89.12 171 VAL A CA 1
ATOM 1363 C C . VAL A 1 171 ? 11.452 4.644 -4.278 1.00 89.12 171 VAL A C 1
ATOM 1365 O O . VAL A 1 171 ? 12.548 4.202 -4.641 1.00 89.12 171 VAL A O 1
ATOM 1368 N N . LEU A 1 172 ? 11.323 5.675 -3.443 1.00 87.94 172 LEU A N 1
ATOM 1369 C CA . LEU A 1 172 ? 12.451 6.425 -2.893 1.00 87.94 172 LEU A CA 1
ATOM 1370 C C . LEU A 1 172 ? 13.426 5.514 -2.136 1.00 87.94 172 LEU A C 1
ATOM 1372 O O . LEU A 1 172 ? 13.051 4.473 -1.606 1.00 87.94 172 LEU A O 1
ATOM 1376 N N . ASP A 1 173 ? 14.697 5.918 -2.101 1.00 84.88 173 ASP A N 1
ATOM 1377 C CA . ASP A 1 173 ? 15.791 5.254 -1.373 1.00 84.88 173 ASP A CA 1
ATOM 1378 C C . ASP A 1 173 ? 16.136 3.810 -1.783 1.00 84.88 173 ASP A C 1
ATOM 1380 O O . ASP A 1 173 ? 17.087 3.225 -1.249 1.00 84.88 173 ASP A O 1
ATOM 1384 N N . THR A 1 174 ? 15.465 3.267 -2.794 1.00 89.94 174 THR A N 1
ATOM 1385 C CA . THR A 1 174 ? 15.795 1.970 -3.399 1.00 89.94 174 THR A CA 1
ATOM 1386 C C . THR A 1 174 ? 17.035 2.038 -4.294 1.00 89.94 174 THR A C 1
ATOM 1388 O O . THR A 1 174 ? 17.479 3.115 -4.711 1.00 89.94 174 THR A O 1
ATOM 1391 N N . ASP A 1 175 ? 17.619 0.884 -4.615 1.00 92.56 175 ASP A N 1
ATOM 1392 C CA . ASP A 1 175 ? 18.790 0.773 -5.484 1.00 92.56 175 ASP A CA 1
ATOM 1393 C C . ASP A 1 175 ? 18.481 1.325 -6.880 1.00 92.56 175 ASP A C 1
ATOM 1395 O O . ASP A 1 175 ? 19.260 2.112 -7.404 1.00 92.56 175 ASP A O 1
ATOM 1399 N N . LEU A 1 176 ? 17.310 1.031 -7.468 1.00 94.44 176 LEU A N 1
ATOM 1400 C CA . LEU A 1 176 ? 16.948 1.623 -8.765 1.00 94.44 176 LEU A CA 1
ATOM 1401 C C . LEU A 1 176 ? 16.896 3.157 -8.689 1.00 94.44 176 LEU A C 1
ATOM 1403 O O . LEU A 1 176 ? 17.455 3.813 -9.567 1.00 94.44 176 LEU A O 1
ATOM 1407 N N . TYR A 1 177 ? 16.275 3.726 -7.648 1.00 93.75 177 TYR A N 1
ATOM 1408 C CA . TYR A 1 177 ? 16.185 5.180 -7.478 1.00 93.75 177 TYR A CA 1
ATOM 1409 C C . TYR A 1 177 ? 17.578 5.817 -7.429 1.00 93.75 177 TYR A C 1
ATOM 1411 O O . TYR A 1 177 ? 17.867 6.752 -8.177 1.00 93.75 177 TYR A O 1
ATOM 1419 N N . LYS A 1 178 ? 18.476 5.257 -6.608 1.00 94.19 178 LYS A N 1
ATOM 1420 C CA . LYS A 1 178 ? 19.870 5.714 -6.481 1.00 94.19 178 LYS A CA 1
ATOM 1421 C C . LYS A 1 178 ? 20.609 5.648 -7.815 1.00 94.19 178 LYS A C 1
ATOM 1423 O O . LYS A 1 178 ? 21.222 6.628 -8.223 1.00 94.19 178 LYS A O 1
ATOM 1428 N N . GLN A 1 179 ? 20.506 4.528 -8.526 1.00 96.31 179 GLN A N 1
ATOM 1429 C CA . GLN A 1 179 ? 21.211 4.327 -9.795 1.00 96.31 179 GLN A CA 1
ATOM 1430 C C . GLN A 1 179 ? 20.706 5.271 -10.889 1.00 96.31 179 GLN A C 1
ATOM 1432 O O . GLN A 1 179 ? 21.508 5.814 -11.647 1.00 96.31 179 GLN A O 1
ATOM 1437 N N . LEU A 1 180 ? 19.391 5.484 -10.984 1.00 94.69 180 LEU A N 1
ATOM 1438 C CA . LEU A 1 180 ? 18.812 6.414 -11.956 1.00 94.69 180 LEU A CA 1
ATOM 1439 C C . LEU A 1 180 ? 19.163 7.867 -11.630 1.00 94.69 180 LEU A C 1
ATOM 1441 O O . LEU A 1 180 ? 19.513 8.618 -12.542 1.00 94.69 180 LEU A O 1
ATOM 1445 N N . SER A 1 181 ? 19.146 8.233 -10.346 1.00 93.94 181 SER A N 1
ATOM 1446 C CA . SER A 1 181 ? 19.587 9.545 -9.866 1.00 93.94 181 SER A CA 1
ATOM 1447 C C . SER A 1 181 ? 21.062 9.798 -10.195 1.00 93.94 181 SER A C 1
ATOM 1449 O O . SER A 1 181 ? 21.394 10.842 -10.754 1.00 93.94 181 SER A O 1
ATOM 1451 N N . ASP A 1 182 ? 21.949 8.839 -9.918 1.00 95.31 182 ASP A N 1
ATOM 1452 C CA . ASP A 1 182 ? 23.390 8.948 -10.192 1.00 95.31 182 ASP A CA 1
ATOM 1453 C C . ASP A 1 182 ? 23.699 9.049 -11.692 1.00 95.31 182 ASP A C 1
ATOM 1455 O O . ASP A 1 182 ? 24.627 9.749 -12.105 1.00 95.31 182 ASP A O 1
ATOM 1459 N N . LEU A 1 183 ? 22.918 8.354 -12.524 1.00 93.75 183 LEU A N 1
ATOM 1460 C CA . LEU A 1 183 ? 23.024 8.422 -13.981 1.00 93.75 183 LEU A CA 1
ATOM 1461 C C . LEU A 1 183 ? 22.394 9.690 -14.573 1.00 93.75 183 LEU A C 1
ATOM 1463 O O . LEU A 1 183 ? 22.672 10.002 -15.732 1.00 93.75 183 LEU A O 1
ATOM 1467 N N . GLY A 1 184 ? 21.568 10.410 -13.809 1.00 91.94 184 GLY A N 1
ATOM 1468 C CA . GLY A 1 184 ? 20.842 11.590 -14.272 1.00 91.94 184 GLY A CA 1
ATOM 1469 C C . GLY A 1 184 ? 19.781 11.278 -15.329 1.00 91.94 184 GLY A C 1
ATOM 1470 O O . GLY A 1 184 ? 19.559 12.102 -16.215 1.00 91.94 184 GLY A O 1
ATOM 1471 N N . VAL A 1 185 ? 19.162 10.094 -15.268 1.00 88.50 185 VAL A N 1
ATOM 1472 C CA . VAL A 1 185 ? 18.075 9.709 -16.185 1.00 88.50 185 VAL A CA 1
ATOM 1473 C C . VAL A 1 185 ? 16.840 10.548 -15.867 1.00 88.50 185 VAL A C 1
ATOM 1475 O O . VAL A 1 185 ? 16.385 10.559 -14.723 1.00 88.50 185 VAL A O 1
ATOM 1478 N N . ALA A 1 186 ? 16.298 11.240 -16.870 1.00 85.50 186 ALA A N 1
ATOM 1479 C CA . ALA A 1 186 ? 15.186 12.178 -16.683 1.00 85.50 186 ALA A CA 1
ATOM 1480 C C . ALA A 1 186 ? 14.036 11.995 -17.685 1.00 85.50 186 ALA A C 1
ATOM 1482 O O . ALA A 1 186 ? 12.978 12.587 -17.497 1.00 85.50 186 ALA A O 1
ATOM 1483 N N . ASN A 1 187 ? 14.227 11.206 -18.743 1.00 91.50 187 ASN A N 1
ATOM 1484 C CA . ASN A 1 187 ? 13.196 10.886 -19.728 1.00 91.50 187 ASN A CA 1
ATOM 1485 C C . ASN A 1 187 ? 12.808 9.406 -19.657 1.00 91.50 187 ASN A C 1
ATOM 1487 O O . ASN A 1 187 ? 13.527 8.594 -19.073 1.00 91.50 187 ASN A O 1
ATOM 1491 N N . ASP A 1 188 ? 11.696 9.066 -20.313 1.00 94.75 188 ASP A N 1
ATOM 1492 C CA . ASP A 1 188 ? 11.171 7.704 -20.400 1.00 94.75 188 ASP A CA 1
ATOM 1493 C C . ASP A 1 188 ? 12.254 6.676 -20.723 1.00 94.75 188 ASP A C 1
ATOM 1495 O O . ASP A 1 188 ? 13.050 6.820 -21.663 1.00 94.75 188 ASP A O 1
ATOM 1499 N N . LEU A 1 189 ? 12.250 5.603 -19.939 1.00 96.06 189 LEU A N 1
ATOM 1500 C CA . LEU A 1 189 ? 13.308 4.613 -19.942 1.00 96.06 189 LEU A CA 1
ATOM 1501 C C . LEU A 1 189 ? 12.778 3.285 -20.478 1.00 96.06 189 LEU A C 1
ATOM 1503 O O . LEU A 1 189 ? 12.125 2.517 -19.772 1.00 96.06 189 LEU A O 1
ATOM 1507 N N . LEU A 1 190 ? 13.088 2.980 -21.737 1.00 97.06 190 LEU A N 1
ATOM 1508 C CA . LEU A 1 190 ? 12.764 1.690 -22.343 1.00 97.06 190 LEU A CA 1
ATOM 1509 C C . LEU A 1 190 ? 13.528 0.575 -21.627 1.00 97.06 190 LEU A C 1
ATOM 1511 O O . LEU A 1 190 ? 14.757 0.606 -21.588 1.00 97.06 190 LEU A O 1
ATOM 1515 N N . ILE A 1 191 ? 12.831 -0.456 -21.156 1.00 97.06 191 ILE A N 1
ATOM 1516 C CA . ILE A 1 191 ? 13.443 -1.636 -20.539 1.00 97.06 191 ILE A CA 1
ATOM 1517 C C . ILE A 1 191 ? 13.468 -2.771 -21.568 1.00 97.06 191 ILE A C 1
ATOM 1519 O O . ILE A 1 191 ? 12.486 -3.490 -21.743 1.00 97.06 191 ILE A O 1
ATOM 1523 N N . ASP A 1 192 ? 14.591 -2.960 -22.273 1.00 96.75 192 ASP A N 1
ATOM 1524 C CA . ASP A 1 192 ? 14.714 -4.055 -23.254 1.00 96.75 192 ASP A CA 1
ATOM 1525 C C . ASP A 1 192 ? 14.855 -5.404 -22.547 1.00 96.75 192 ASP A C 1
ATOM 1527 O O . ASP A 1 192 ? 14.181 -6.379 -22.893 1.00 96.75 192 ASP A O 1
ATOM 1531 N N . LYS A 1 193 ? 15.749 -5.483 -21.555 1.00 96.69 193 LYS A N 1
ATOM 1532 C CA . LYS A 1 193 ? 16.018 -6.727 -20.826 1.00 96.69 193 LYS A CA 1
ATOM 1533 C C . LYS A 1 193 ? 16.253 -6.494 -19.350 1.00 96.69 193 LYS A C 1
ATOM 1535 O O . LYS A 1 193 ? 16.968 -5.572 -18.974 1.00 96.69 193 LYS A O 1
ATOM 1540 N N . VAL A 1 194 ? 15.784 -7.446 -18.552 1.00 95.44 194 VAL A N 1
ATOM 1541 C CA . VAL A 1 194 ? 16.270 -7.687 -17.192 1.00 95.44 194 VAL A CA 1
ATOM 1542 C C . VAL A 1 194 ? 17.067 -8.983 -17.233 1.00 95.44 194 VAL A C 1
ATOM 1544 O O . VAL A 1 194 ? 16.567 -10.044 -17.621 1.00 95.44 194 VAL A O 1
ATOM 1547 N N . ASN A 1 195 ? 18.347 -8.902 -16.879 1.00 93.69 195 ASN A N 1
ATOM 1548 C CA . ASN A 1 195 ? 19.305 -9.991 -17.026 1.00 93.69 195 ASN A CA 1
ATOM 1549 C C . ASN A 1 195 ? 19.379 -10.483 -18.487 1.00 93.69 195 ASN A C 1
ATOM 1551 O O . ASN A 1 195 ? 19.899 -9.788 -19.362 1.00 93.69 195 ASN A O 1
ATOM 1555 N N . LYS A 1 196 ? 18.889 -11.698 -18.763 1.00 90.88 196 LYS A N 1
ATOM 1556 C CA . LYS A 1 196 ? 18.849 -12.298 -20.111 1.00 90.88 196 LYS A CA 1
ATOM 1557 C C . LYS A 1 196 ? 17.442 -12.329 -20.709 1.00 90.88 196 LYS A C 1
ATOM 1559 O O . LYS A 1 196 ? 17.289 -12.750 -21.855 1.00 90.88 196 LYS A O 1
ATOM 1564 N N . THR A 1 197 ? 16.436 -11.912 -19.949 1.00 93.00 197 THR A N 1
ATOM 1565 C CA . THR A 1 197 ? 15.030 -11.996 -20.336 1.00 93.00 197 THR A CA 1
ATOM 1566 C C . THR A 1 197 ? 14.621 -10.707 -21.018 1.00 93.00 197 THR A C 1
ATOM 1568 O O . THR A 1 197 ? 14.819 -9.629 -20.464 1.00 93.00 197 THR A O 1
ATOM 1571 N N . LYS A 1 198 ? 14.059 -10.822 -22.224 1.00 94.25 198 LYS A N 1
ATOM 1572 C CA . LYS A 1 198 ? 13.470 -9.683 -22.924 1.00 94.25 198 LYS A CA 1
ATOM 1573 C C . LYS A 1 198 ? 12.165 -9.293 -22.244 1.00 94.25 198 LYS A C 1
ATOM 1575 O O . LYS A 1 198 ? 11.274 -10.133 -22.139 1.00 94.25 198 LYS A O 1
ATOM 1580 N N . ILE A 1 199 ? 12.069 -8.040 -21.820 1.00 92.81 199 ILE A N 1
ATOM 1581 C CA . ILE A 1 199 ? 10.872 -7.513 -21.176 1.00 92.81 199 ILE A CA 1
ATOM 1582 C C . ILE A 1 199 ? 9.923 -7.003 -22.253 1.00 92.81 199 ILE A C 1
ATOM 1584 O O . ILE A 1 199 ? 10.302 -6.341 -23.219 1.00 92.81 199 ILE A O 1
ATOM 1588 N N . THR A 1 200 ? 8.671 -7.406 -22.114 1.00 90.12 200 THR A N 1
ATOM 1589 C CA . THR A 1 200 ? 7.565 -7.050 -23.001 1.00 90.12 200 THR A CA 1
ATOM 1590 C C . THR A 1 200 ? 6.328 -6.837 -22.141 1.00 90.12 200 THR A C 1
ATOM 1592 O O . THR A 1 200 ? 6.373 -7.119 -20.944 1.00 90.12 200 THR A O 1
ATOM 1595 N N . LYS A 1 201 ? 5.222 -6.406 -22.748 1.00 87.31 201 LYS A N 1
ATOM 1596 C CA . LYS A 1 201 ? 3.924 -6.257 -22.078 1.00 87.31 201 LYS A CA 1
ATOM 1597 C C . LYS A 1 201 ? 3.513 -7.474 -21.252 1.00 87.31 201 LYS A C 1
ATOM 1599 O O . LYS A 1 201 ? 2.851 -7.322 -20.243 1.00 87.31 201 LYS A O 1
ATOM 1604 N N . ASP A 1 202 ? 3.942 -8.671 -21.655 1.00 88.06 202 ASP A N 1
ATOM 1605 C CA . ASP A 1 202 ? 3.597 -9.899 -20.952 1.00 88.06 202 ASP A CA 1
ATOM 1606 C C . ASP A 1 202 ? 4.204 -9.950 -19.547 1.00 88.06 202 ASP A C 1
ATOM 1608 O O . ASP A 1 202 ? 3.752 -10.770 -18.773 1.00 88.06 202 ASP A O 1
ATOM 1612 N N . TYR A 1 203 ? 5.208 -9.129 -19.220 1.00 87.81 203 TYR A N 1
ATOM 1613 C CA . TYR A 1 203 ? 5.868 -9.055 -17.907 1.00 87.81 203 TYR A CA 1
ATOM 1614 C C . TYR A 1 203 ? 5.414 -7.857 -17.064 1.00 87.81 203 TYR A C 1
ATOM 1616 O O . TYR A 1 203 ? 5.962 -7.641 -15.984 1.00 87.81 203 TYR A O 1
ATOM 1624 N N . ILE A 1 204 ? 4.463 -7.073 -17.572 1.00 87.62 204 ILE A N 1
ATOM 1625 C CA . ILE A 1 204 ? 3.931 -5.890 -16.905 1.00 87.62 204 ILE A CA 1
ATOM 1626 C C . ILE A 1 204 ? 2.460 -6.138 -16.583 1.00 87.62 204 ILE A C 1
ATOM 1628 O O . ILE A 1 204 ? 1.684 -6.483 -17.474 1.00 87.62 204 ILE A O 1
ATOM 1632 N N . THR A 1 205 ? 2.086 -5.929 -15.328 1.00 84.38 205 THR A N 1
ATOM 1633 C CA . THR A 1 205 ? 0.697 -5.984 -14.861 1.00 84.38 205 THR A CA 1
ATOM 1634 C C . THR A 1 205 ? 0.460 -4.756 -14.002 1.00 84.38 205 THR A C 1
ATOM 1636 O O . THR A 1 205 ? 1.239 -4.517 -13.087 1.00 84.38 205 THR A O 1
ATOM 1639 N N . ASP A 1 206 ? -0.570 -3.970 -14.325 1.00 85.12 206 ASP A N 1
ATOM 1640 C CA . ASP A 1 206 ? -0.958 -2.761 -13.584 1.00 85.12 206 ASP A CA 1
ATOM 1641 C C . ASP A 1 206 ? 0.230 -1.839 -13.267 1.00 85.12 206 ASP A C 1
ATOM 1643 O O . ASP A 1 206 ? 0.445 -1.436 -12.138 1.00 85.12 206 ASP A O 1
ATOM 1647 N N . GLY A 1 207 ? 1.085 -1.566 -14.257 1.00 87.56 207 GLY A N 1
ATOM 1648 C CA . GLY A 1 207 ? 2.228 -0.671 -14.059 1.00 87.56 207 GLY A CA 1
ATOM 1649 C C . GLY A 1 207 ? 3.401 -1.258 -13.264 1.00 87.56 207 GLY A C 1
ATOM 1650 O O . GLY A 1 207 ? 4.374 -0.537 -13.046 1.00 87.56 207 GLY A O 1
ATOM 1651 N N . ILE A 1 208 ? 3.368 -2.542 -12.889 1.00 90.31 208 ILE A N 1
ATOM 1652 C CA . ILE A 1 208 ? 4.416 -3.239 -12.125 1.00 90.31 208 ILE A CA 1
ATOM 1653 C C . ILE A 1 208 ? 5.082 -4.338 -12.965 1.00 90.31 208 ILE A C 1
ATOM 1655 O O . ILE A 1 208 ? 4.429 -5.057 -13.724 1.00 90.31 208 ILE A O 1
ATOM 1659 N N . LEU A 1 209 ? 6.402 -4.496 -12.813 1.00 90.12 209 LEU A N 1
ATOM 1660 C CA . LEU A 1 209 ? 7.173 -5.581 -13.426 1.00 90.12 209 LEU A CA 1
ATOM 1661 C C . LEU A 1 209 ? 7.188 -6.809 -12.509 1.00 90.12 209 LEU A C 1
ATOM 1663 O O . LEU A 1 209 ? 7.786 -6.791 -11.439 1.00 90.12 209 LEU A O 1
ATOM 1667 N N . TYR A 1 210 ? 6.591 -7.915 -12.945 1.00 84.38 210 TYR A N 1
ATOM 1668 C CA . TYR A 1 210 ? 6.407 -9.085 -12.081 1.00 84.38 210 TYR A CA 1
ATOM 1669 C C . TYR A 1 210 ? 7.389 -10.236 -12.370 1.00 84.38 210 TYR A C 1
ATOM 1671 O O . TYR A 1 210 ? 8.058 -10.304 -13.408 1.00 84.38 210 TYR A O 1
ATOM 1679 N N . GLY A 1 211 ? 7.437 -11.205 -11.449 1.00 81.06 211 GLY A N 1
ATOM 1680 C CA . GLY A 1 211 ? 8.116 -12.493 -11.649 1.00 81.06 211 GLY A CA 1
ATOM 1681 C C . GLY A 1 211 ? 9.573 -12.545 -11.184 1.00 81.06 211 GLY A C 1
ATOM 1682 O O . GLY A 1 211 ? 10.322 -13.429 -11.615 1.00 81.06 211 GLY A O 1
ATOM 1683 N N . LEU A 1 212 ? 9.988 -11.622 -10.315 1.00 87.81 212 LEU A N 1
ATOM 1684 C CA . LEU A 1 212 ? 11.314 -11.631 -9.704 1.00 87.81 212 LEU A CA 1
ATOM 1685 C C . LEU A 1 212 ? 11.284 -12.306 -8.331 1.00 87.81 212 LEU A C 1
ATOM 1687 O O . LEU A 1 212 ? 10.252 -12.418 -7.672 1.00 87.81 212 LEU A O 1
ATOM 1691 N N . LYS A 1 213 ? 12.447 -12.807 -7.911 1.00 86.31 213 LYS A N 1
ATOM 1692 C CA . LYS A 1 213 ? 12.637 -13.347 -6.562 1.00 86.31 213 LYS A CA 1
ATOM 1693 C C . LYS A 1 213 ? 13.100 -12.233 -5.618 1.00 86.31 213 LYS A C 1
ATOM 1695 O O . LYS A 1 213 ? 13.844 -11.363 -6.071 1.00 86.31 213 LYS A O 1
ATOM 1700 N N . PRO A 1 214 ? 12.762 -12.302 -4.321 1.00 86.38 214 PRO A N 1
ATOM 1701 C CA . PRO A 1 214 ? 13.276 -11.354 -3.337 1.00 86.38 214 PRO A CA 1
ATOM 1702 C C . PRO A 1 214 ? 14.808 -11.289 -3.363 1.00 86.38 214 PRO A C 1
ATOM 1704 O O . PRO A 1 214 ? 15.476 -12.326 -3.429 1.00 86.38 214 PRO A O 1
ATOM 1707 N N . ASN A 1 215 ? 15.353 -10.070 -3.324 1.00 89.19 215 ASN A N 1
ATOM 1708 C CA . ASN A 1 215 ? 16.786 -9.753 -3.420 1.00 89.19 215 ASN A CA 1
ATOM 1709 C C . ASN A 1 215 ? 17.488 -10.275 -4.678 1.00 89.19 215 ASN A C 1
ATOM 1711 O O . ASN A 1 215 ? 18.714 -10.407 -4.705 1.00 89.19 215 ASN A O 1
ATOM 1715 N N . GLN A 1 216 ? 16.750 -10.588 -5.740 1.00 90.31 216 GLN A N 1
ATOM 1716 C CA . GLN A 1 216 ? 17.381 -11.002 -6.982 1.00 90.31 216 GLN A CA 1
ATOM 1717 C C . GLN A 1 216 ? 18.173 -9.838 -7.584 1.00 90.31 216 GLN A C 1
ATOM 1719 O O . GLN A 1 216 ? 17.597 -8.811 -7.939 1.00 90.31 216 GLN A O 1
ATOM 1724 N N . GLU A 1 217 ? 19.477 -10.037 -7.782 1.00 95.00 217 GLU A N 1
ATOM 1725 C CA . GLU A 1 217 ? 20.295 -9.120 -8.573 1.00 95.00 217 GLU A CA 1
ATOM 1726 C C . GLU A 1 217 ? 19.776 -9.047 -10.018 1.00 95.00 217 GLU A C 1
ATOM 1728 O O . GLU A 1 217 ? 19.574 -10.056 -10.714 1.00 95.00 217 GLU A O 1
ATOM 1733 N N . CYS A 1 218 ? 19.564 -7.824 -10.479 1.00 95.56 218 CYS A N 1
ATOM 1734 C CA . CYS A 1 218 ? 18.981 -7.503 -11.765 1.00 95.56 218 CYS A CA 1
ATOM 1735 C C . CYS A 1 218 ? 19.901 -6.549 -12.525 1.00 95.56 218 CYS A C 1
ATOM 1737 O O . CYS A 1 218 ? 20.299 -5.500 -12.032 1.00 95.56 218 CYS A O 1
ATOM 1739 N N . ASN A 1 219 ? 20.236 -6.911 -13.760 1.00 97.06 219 ASN A N 1
ATOM 1740 C CA . ASN A 1 219 ? 20.955 -6.044 -14.683 1.00 97.06 219 ASN A CA 1
ATOM 1741 C C . ASN A 1 219 ? 20.016 -5.605 -15.808 1.00 97.06 219 ASN A C 1
ATOM 1743 O O . ASN A 1 219 ? 19.679 -6.411 -16.683 1.00 97.06 219 ASN A O 1
ATOM 1747 N N . LEU A 1 220 ? 19.590 -4.348 -15.772 1.00 97.31 220 LEU A N 1
ATOM 1748 C CA . LEU A 1 220 ? 18.674 -3.743 -16.728 1.00 97.31 220 LEU A CA 1
ATOM 1749 C C . LEU A 1 220 ? 19.475 -3.207 -17.911 1.00 97.31 220 LEU A C 1
ATOM 1751 O O . LEU A 1 220 ? 20.363 -2.367 -17.759 1.00 97.31 220 LEU A O 1
ATOM 1755 N N . GLN A 1 221 ? 19.136 -3.695 -19.099 1.00 97.94 221 GLN A N 1
ATOM 1756 C CA . GLN A 1 221 ? 19.547 -3.101 -20.365 1.00 97.94 221 GLN A CA 1
ATOM 1757 C C . GLN A 1 221 ? 18.447 -2.132 -20.765 1.00 97.94 221 GLN A C 1
ATOM 1759 O O . GLN A 1 221 ? 17.365 -2.563 -21.181 1.00 97.94 221 GLN A O 1
ATOM 1764 N N . ALA A 1 222 ? 18.718 -0.847 -20.582 1.00 97.25 222 ALA A N 1
ATOM 1765 C CA . ALA A 1 222 ? 17.719 0.197 -20.697 1.00 97.25 222 ALA A CA 1
ATOM 1766 C C . ALA A 1 222 ? 18.146 1.286 -21.684 1.00 97.25 222 ALA A C 1
ATOM 1768 O O . ALA A 1 222 ? 19.340 1.456 -21.944 1.00 97.25 222 ALA A O 1
ATOM 1769 N N . TYR A 1 223 ? 17.175 2.001 -22.248 1.00 97.38 223 TYR A N 1
ATOM 1770 C CA . TYR A 1 223 ? 17.433 3.051 -23.227 1.00 97.38 223 TYR A CA 1
ATOM 1771 C C . TYR A 1 223 ? 16.632 4.317 -22.935 1.00 97.38 223 TYR A C 1
ATOM 1773 O O . TYR A 1 223 ? 15.406 4.271 -22.897 1.00 97.38 223 TYR A O 1
ATOM 1781 N N . GLU A 1 224 ? 17.331 5.443 -22.796 1.00 94.38 224 GLU A N 1
ATOM 1782 C CA . GLU A 1 224 ? 16.744 6.784 -22.787 1.00 94.38 224 GLU A CA 1
ATOM 1783 C C . GLU A 1 224 ? 16.844 7.336 -24.218 1.00 94.38 224 GLU A C 1
ATOM 1785 O O . GLU A 1 224 ? 17.915 7.722 -24.706 1.00 94.38 224 GLU A O 1
ATOM 1790 N N . GLY A 1 225 ? 15.751 7.228 -24.977 1.00 91.56 225 GLY A N 1
ATOM 1791 C CA . GLY A 1 225 ? 15.804 7.361 -26.435 1.00 91.56 225 GLY A CA 1
ATOM 1792 C C . GLY A 1 225 ? 16.732 6.308 -27.059 1.00 91.56 225 GLY A C 1
ATOM 1793 O O . GLY A 1 225 ? 16.413 5.122 -27.087 1.00 91.56 225 GLY A O 1
ATOM 1794 N N . THR A 1 226 ? 17.889 6.727 -27.583 1.00 93.50 226 THR A N 1
ATOM 1795 C CA . THR A 1 226 ? 18.924 5.813 -28.117 1.00 93.50 226 THR A CA 1
ATOM 1796 C C . THR A 1 226 ? 20.159 5.694 -27.222 1.00 93.50 226 THR A C 1
ATOM 1798 O O . THR A 1 226 ? 21.126 5.033 -27.607 1.00 93.50 226 THR A O 1
ATOM 1801 N N . ILE A 1 227 ? 20.174 6.355 -26.062 1.00 96.06 227 ILE A N 1
ATOM 1802 C CA . ILE A 1 227 ? 21.282 6.292 -25.106 1.00 96.06 227 ILE A CA 1
ATOM 1803 C C . ILE A 1 227 ? 21.147 4.994 -24.320 1.00 96.06 227 ILE A C 1
ATOM 1805 O O . ILE A 1 227 ? 20.116 4.741 -23.714 1.00 96.06 227 ILE A O 1
ATOM 1809 N N . TYR A 1 228 ? 22.178 4.153 -24.362 1.00 97.25 228 TYR A N 1
ATOM 1810 C CA . TYR A 1 228 ? 22.179 2.872 -23.663 1.00 97.25 228 TYR A CA 1
ATOM 1811 C C . TYR A 1 228 ? 22.649 3.023 -22.215 1.00 97.25 228 TYR A C 1
ATOM 1813 O O . TYR A 1 228 ? 23.735 3.549 -21.964 1.00 97.25 228 TYR A O 1
ATOM 1821 N N . HIS A 1 229 ? 21.884 2.443 -21.296 1.00 97.06 229 HIS A N 1
ATOM 1822 C CA . HIS A 1 229 ? 22.219 2.303 -19.887 1.00 97.06 229 HIS A CA 1
ATOM 1823 C C . HIS A 1 229 ? 22.295 0.823 -19.508 1.00 97.06 229 HIS A C 1
ATOM 1825 O O . HIS A 1 229 ? 21.485 -0.004 -19.933 1.00 97.06 229 HIS A O 1
ATOM 1831 N N . ASN A 1 230 ? 23.276 0.495 -18.669 1.00 96.69 230 ASN A N 1
ATOM 1832 C CA . ASN A 1 230 ? 23.388 -0.810 -18.032 1.00 96.69 230 ASN A CA 1
ATOM 1833 C C . ASN A 1 230 ? 23.273 -0.629 -16.518 1.00 96.69 230 ASN A C 1
ATOM 1835 O O . ASN A 1 230 ? 24.281 -0.382 -15.851 1.00 96.69 230 ASN A O 1
ATOM 1839 N N . ILE A 1 231 ? 22.052 -0.731 -16.006 1.00 97.62 231 ILE A N 1
ATOM 1840 C CA . ILE A 1 231 ? 21.710 -0.400 -14.621 1.00 97.62 231 ILE A CA 1
ATOM 1841 C C . ILE A 1 231 ? 21.713 -1.682 -13.796 1.00 97.62 231 ILE A C 1
ATOM 1843 O O . ILE A 1 231 ? 21.025 -2.645 -14.134 1.00 97.62 231 ILE A O 1
ATOM 1847 N N . LYS A 1 232 ? 22.495 -1.707 -12.720 1.00 96.69 232 LYS A N 1
ATOM 1848 C CA . LYS A 1 232 ? 22.477 -2.807 -11.753 1.00 96.69 232 LYS A CA 1
ATOM 1849 C C . LYS A 1 232 ? 21.545 -2.423 -10.619 1.00 96.69 232 LYS A C 1
ATOM 1851 O O . LYS A 1 232 ? 21.672 -1.323 -10.111 1.00 96.69 232 LYS A O 1
ATOM 1856 N N . THR A 1 233 ? 20.624 -3.305 -10.272 1.00 95.62 233 THR A N 1
ATOM 1857 C CA . THR A 1 233 ? 19.638 -3.090 -9.214 1.00 95.62 233 THR A CA 1
ATOM 1858 C C . THR A 1 233 ? 19.250 -4.422 -8.566 1.00 95.62 233 THR A C 1
ATOM 1860 O O . THR A 1 233 ? 19.710 -5.485 -8.999 1.00 95.62 233 THR A O 1
ATOM 1863 N N . THR A 1 234 ? 18.383 -4.397 -7.564 1.00 93.88 234 THR A N 1
ATOM 1864 C CA . THR A 1 234 ? 17.866 -5.571 -6.855 1.00 93.88 234 THR A CA 1
ATOM 1865 C C . THR A 1 234 ? 16.339 -5.563 -6.834 1.00 93.88 234 THR A C 1
ATOM 1867 O O . THR A 1 234 ? 15.695 -4.518 -6.819 1.00 93.88 234 THR A O 1
ATOM 1870 N N . ALA A 1 235 ? 15.739 -6.754 -6.836 1.00 92.75 235 ALA A N 1
ATOM 1871 C CA . ALA A 1 235 ? 14.310 -6.918 -6.579 1.00 92.75 235 ALA A CA 1
ATOM 1872 C C . ALA A 1 235 ? 14.039 -6.899 -5.064 1.00 92.75 235 ALA A C 1
ATOM 1874 O O . ALA A 1 235 ? 13.820 -7.943 -4.446 1.00 92.75 235 ALA A O 1
ATOM 1875 N N . GLU A 1 236 ? 14.182 -5.727 -4.449 1.00 90.38 236 GLU A N 1
ATOM 1876 C CA . GLU A 1 236 ? 14.154 -5.545 -2.987 1.00 90.38 236 GLU A CA 1
ATOM 1877 C C . GLU A 1 236 ? 12.808 -5.055 -2.434 1.00 90.38 236 GLU A C 1
ATOM 1879 O O . GLU A 1 236 ? 12.628 -5.015 -1.218 1.00 90.38 236 GLU A O 1
ATOM 1884 N N . VAL A 1 237 ? 11.863 -4.721 -3.316 1.00 92.19 237 VAL A N 1
ATOM 1885 C CA . VAL A 1 237 ? 10.533 -4.219 -2.956 1.00 92.19 237 VAL A CA 1
ATOM 1886 C C . VAL A 1 237 ? 9.477 -5.278 -3.241 1.00 92.19 237 VAL A C 1
ATOM 1888 O O . VAL A 1 237 ? 9.423 -5.829 -4.341 1.00 92.19 237 VAL A O 1
ATOM 1891 N N . HIS A 1 238 ? 8.626 -5.539 -2.255 1.00 92.38 238 HIS A N 1
ATOM 1892 C CA . HIS A 1 238 ? 7.377 -6.269 -2.405 1.00 92.38 238 HIS A CA 1
ATOM 1893 C C . HIS A 1 238 ? 6.278 -5.288 -2.827 1.00 92.38 238 HIS A C 1
ATOM 1895 O O . HIS A 1 238 ? 6.038 -4.302 -2.125 1.00 92.38 238 HIS A O 1
ATOM 1901 N N . ALA A 1 239 ? 5.659 -5.525 -3.982 1.00 93.06 239 ALA A N 1
ATOM 1902 C CA . ALA A 1 239 ? 4.600 -4.684 -4.521 1.00 93.06 239 ALA A CA 1
ATOM 1903 C C . ALA A 1 239 ? 3.216 -5.285 -4.272 1.00 93.06 239 ALA A C 1
ATOM 1905 O O . ALA A 1 239 ? 3.013 -6.499 -4.340 1.00 93.06 239 ALA A O 1
ATOM 1906 N N . PHE A 1 240 ? 2.269 -4.393 -4.019 1.00 93.38 240 PHE A N 1
ATOM 1907 C CA . PHE A 1 240 ? 0.878 -4.711 -3.775 1.00 93.38 240 PHE A CA 1
ATOM 1908 C C . PHE A 1 240 ? -0.005 -3.754 -4.573 1.00 93.38 240 PHE A C 1
ATOM 1910 O O . PHE A 1 240 ? 0.218 -2.546 -4.513 1.00 93.38 240 PHE A O 1
ATOM 1917 N N . THR A 1 241 ? -1.039 -4.257 -5.244 1.00 90.25 241 THR A N 1
ATOM 1918 C CA . THR A 1 241 ? -1.968 -3.437 -6.045 1.00 90.25 241 THR A CA 1
ATOM 1919 C C . THR A 1 241 ? -3.385 -3.528 -5.507 1.00 90.25 241 THR A C 1
ATOM 1921 O O . THR A 1 241 ? -3.909 -4.623 -5.309 1.00 90.25 241 THR A O 1
ATOM 1924 N N . ASN A 1 242 ? -4.031 -2.392 -5.278 1.00 87.69 242 ASN A N 1
ATOM 1925 C CA . ASN A 1 242 ? -5.421 -2.344 -4.843 1.00 87.69 242 ASN A CA 1
ATOM 1926 C C . ASN A 1 242 ? -6.337 -3.023 -5.880 1.00 87.69 242 ASN A C 1
ATOM 1928 O O . ASN A 1 242 ? -6.236 -2.760 -7.079 1.00 87.69 242 ASN A O 1
ATOM 1932 N N . PHE A 1 243 ? -7.206 -3.936 -5.436 1.00 78.69 243 PHE A N 1
ATOM 1933 C CA . PHE A 1 243 ? -8.086 -4.666 -6.361 1.00 78.69 243 PHE A CA 1
ATOM 1934 C C . PHE A 1 243 ? -9.476 -4.992 -5.814 1.00 78.69 243 PHE A C 1
ATOM 1936 O O . PHE A 1 243 ? -10.346 -5.358 -6.600 1.00 78.69 243 PHE A O 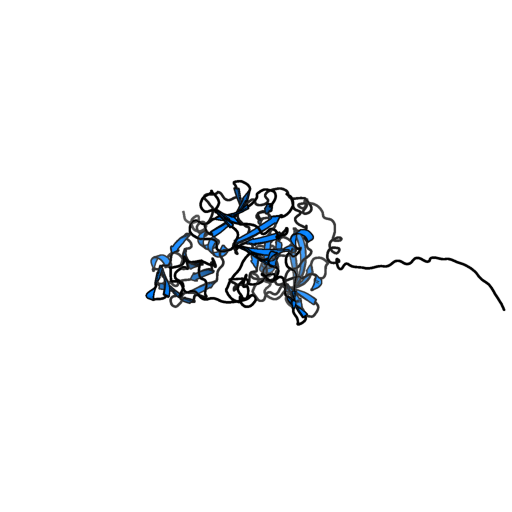1
ATOM 1943 N N . GLU A 1 244 ? -9.715 -4.846 -4.508 1.00 75.25 244 GLU A N 1
ATOM 1944 C CA . GLU A 1 244 ? -11.056 -4.911 -3.914 1.00 75.25 244 GLU A CA 1
ATOM 1945 C C . GLU A 1 244 ? -11.170 -3.875 -2.799 1.00 75.25 244 GLU A C 1
ATOM 1947 O O . GLU A 1 244 ? -10.183 -3.533 -2.155 1.00 75.25 244 GLU A O 1
ATOM 1952 N N . LEU A 1 245 ? -12.374 -3.393 -2.525 1.00 77.50 245 LEU A N 1
ATOM 1953 C CA . LEU A 1 245 ? -12.619 -2.461 -1.431 1.00 77.50 245 LEU A CA 1
ATOM 1954 C C . LEU A 1 245 ? -13.935 -2.853 -0.748 1.00 77.50 245 LEU A C 1
ATOM 1956 O O . LEU A 1 245 ? -14.887 -3.268 -1.400 1.00 77.50 245 LEU A O 1
ATOM 1960 N N . PHE A 1 246 ? -13.967 -2.770 0.577 1.00 74.00 246 PHE A N 1
ATOM 1961 C CA . PHE A 1 246 ? -15.097 -3.141 1.429 1.00 74.00 246 PHE A CA 1
ATOM 1962 C C . PHE A 1 246 ? -15.303 -2.063 2.494 1.00 74.00 246 PHE A C 1
ATOM 1964 O O . PHE A 1 246 ? -14.347 -1.389 2.880 1.00 74.00 246 PHE A O 1
ATOM 1971 N N . ARG A 1 247 ? -16.518 -1.929 3.039 1.00 74.31 247 ARG A N 1
ATOM 1972 C CA . ARG A 1 247 ? -16.744 -1.165 4.278 1.00 74.31 247 ARG A CA 1
ATOM 1973 C C . ARG A 1 247 ? -17.635 -1.927 5.255 1.00 74.31 247 ARG A C 1
ATOM 1975 O O . ARG A 1 247 ? -18.525 -2.666 4.842 1.00 74.31 247 ARG A O 1
ATOM 1982 N N . SER A 1 248 ? -17.405 -1.728 6.548 1.00 70.38 248 SER A N 1
ATOM 1983 C CA . SER A 1 248 ? -18.194 -2.301 7.642 1.00 70.38 248 SER A CA 1
ATOM 1984 C C . SER A 1 248 ? -18.442 -1.257 8.726 1.00 70.38 248 SER A C 1
ATOM 1986 O O . SER A 1 248 ? -17.529 -0.525 9.087 1.00 70.38 248 SER A O 1
ATOM 1988 N N . ALA A 1 249 ? -19.653 -1.211 9.279 1.00 66.19 249 ALA A N 1
ATOM 1989 C CA . ALA A 1 249 ? -19.977 -0.419 10.472 1.00 66.19 249 ALA A CA 1
ATOM 1990 C C . ALA A 1 249 ? -20.078 -1.293 11.739 1.00 66.19 249 ALA A C 1
ATOM 1992 O O . ALA A 1 249 ? -20.561 -0.852 12.779 1.00 66.19 249 ALA A O 1
ATOM 1993 N N . GLU A 1 250 ? -19.662 -2.561 11.664 1.00 73.31 250 GLU A N 1
ATOM 1994 C CA . GLU A 1 250 ? -19.776 -3.495 12.782 1.00 73.31 250 GLU A CA 1
ATOM 1995 C C . GLU A 1 250 ? -18.556 -3.400 13.708 1.00 73.31 250 GLU A C 1
ATOM 1997 O O . GLU A 1 250 ? -17.473 -3.910 13.411 1.00 73.31 250 GLU A O 1
ATOM 2002 N N . TYR A 1 251 ? -18.744 -2.793 14.877 1.00 81.56 251 TYR A N 1
ATOM 2003 C CA . TYR A 1 251 ? -17.746 -2.753 15.943 1.00 81.56 251 TYR A CA 1
ATOM 2004 C C . TYR A 1 251 ? -18.393 -2.903 17.325 1.00 81.56 251 TYR A C 1
ATOM 2006 O O . TYR A 1 251 ? -19.574 -2.617 17.524 1.00 81.56 251 TYR A O 1
ATOM 2014 N N . THR A 1 252 ? -17.613 -3.372 18.296 1.00 84.62 252 THR A N 1
ATOM 2015 C CA . THR A 1 252 ? -18.046 -3.553 19.687 1.00 84.62 252 THR A CA 1
ATOM 2016 C C . THR A 1 252 ? -17.145 -2.748 20.623 1.00 84.62 252 THR A C 1
ATOM 2018 O O . THR A 1 252 ? -15.935 -2.973 20.627 1.00 84.62 252 THR A O 1
ATOM 2021 N N . PRO A 1 253 ? -17.690 -1.847 21.460 1.00 82.06 253 PRO A N 1
ATOM 2022 C CA . PRO A 1 253 ? -16.901 -1.183 22.491 1.00 82.06 253 PRO A CA 1
ATOM 2023 C C . PRO A 1 253 ? -16.293 -2.191 23.469 1.00 82.06 253 PRO A C 1
ATOM 2025 O O . PRO A 1 253 ? -16.989 -3.067 23.993 1.00 82.06 253 PRO A O 1
ATOM 2028 N N . LEU A 1 254 ? -14.994 -2.067 23.727 1.00 81.06 254 LEU A N 1
ATOM 2029 C CA . LEU A 1 254 ? -14.288 -2.894 24.697 1.00 81.06 254 LEU A CA 1
ATOM 2030 C C . LEU A 1 254 ? -14.398 -2.309 26.109 1.00 81.06 254 LEU A C 1
ATOM 2032 O O . LEU A 1 254 ? -14.793 -1.167 26.320 1.00 81.06 254 LEU A O 1
ATOM 2036 N N . LYS A 1 255 ? -14.069 -3.134 27.112 1.00 73.25 255 LYS A N 1
ATOM 2037 C CA . LYS A 1 255 ? -13.989 -2.688 28.515 1.00 73.25 255 LYS A CA 1
ATOM 2038 C C . LYS A 1 255 ? -12.738 -1.859 28.810 1.00 73.25 255 LYS A C 1
ATOM 2040 O O . LYS A 1 255 ? -12.705 -1.195 29.839 1.00 73.25 255 LYS A O 1
ATOM 2045 N N . ILE A 1 256 ? -11.720 -1.969 27.959 1.00 75.00 256 ILE A N 1
ATOM 2046 C CA . ILE A 1 256 ? -10.555 -1.086 27.979 1.00 75.00 256 ILE A CA 1
ATOM 2047 C C . ILE A 1 256 ? -11.028 0.266 27.437 1.00 75.00 256 ILE A C 1
ATOM 2049 O O . ILE A 1 256 ? -11.772 0.296 26.454 1.00 75.00 256 ILE A O 1
ATOM 2053 N N . GLU A 1 257 ? -10.666 1.356 28.114 1.00 77.12 257 GLU A N 1
ATOM 2054 C CA . GLU A 1 257 ? -11.114 2.699 27.737 1.00 77.12 257 GLU A CA 1
ATOM 2055 C C . GLU A 1 257 ? -10.700 3.028 26.295 1.00 77.12 257 GLU A C 1
ATOM 2057 O O . GLU A 1 257 ? -9.653 2.594 25.821 1.00 77.12 257 GLU A O 1
ATOM 2062 N N . ASN A 1 258 ? -11.548 3.787 25.592 1.00 83.06 258 ASN A N 1
ATOM 2063 C CA . ASN A 1 258 ? -11.263 4.351 24.266 1.00 83.06 258 ASN A CA 1
ATOM 2064 C C . ASN A 1 258 ? -11.019 3.336 23.131 1.00 83.06 258 ASN A C 1
ATOM 2066 O O . ASN A 1 258 ? -10.587 3.736 22.052 1.00 83.06 258 ASN A O 1
ATOM 2070 N N . LEU A 1 259 ? -11.325 2.045 23.332 1.00 89.50 259 LEU A N 1
ATOM 2071 C CA . LEU A 1 259 ? -11.132 1.001 22.322 1.00 89.50 259 LEU A CA 1
ATOM 2072 C C . LEU A 1 259 ? -12.439 0.413 21.789 1.00 89.50 259 LEU A C 1
ATOM 2074 O O . LEU A 1 259 ? -13.287 -0.071 22.546 1.00 89.50 259 LEU A O 1
ATOM 2078 N N . TYR A 1 260 ? -12.549 0.350 20.463 1.00 90.06 260 TYR A N 1
ATOM 2079 C CA . TYR A 1 260 ? -13.559 -0.431 19.750 1.00 90.06 260 TYR A CA 1
ATOM 2080 C C . TYR A 1 260 ? -12.908 -1.641 19.080 1.00 90.06 260 TYR A C 1
ATOM 2082 O O . TYR A 1 260 ? -11.914 -1.503 18.375 1.00 90.06 260 TYR A O 1
ATOM 2090 N N . GLU A 1 261 ? -13.472 -2.831 19.269 1.00 92.19 261 GLU A N 1
ATOM 2091 C CA . GLU A 1 261 ? -13.129 -4.025 18.494 1.00 92.19 261 GLU A CA 1
ATOM 2092 C C . GLU A 1 261 ? -13.878 -3.993 17.164 1.00 92.19 261 GLU A C 1
ATOM 2094 O O . GLU A 1 261 ? -15.109 -3.971 17.145 1.00 92.19 261 GLU A O 1
ATOM 2099 N N . VAL A 1 262 ? -13.140 -3.993 16.058 1.00 91.44 262 VAL A N 1
ATOM 2100 C CA . VAL A 1 262 ? -13.700 -4.025 14.707 1.00 91.44 262 VAL A CA 1
ATOM 2101 C C . VAL A 1 262 ? -14.045 -5.462 14.342 1.00 91.44 262 VAL A C 1
ATOM 2103 O O . VAL A 1 262 ? -13.202 -6.358 14.426 1.00 91.44 262 VAL A O 1
ATOM 2106 N N . THR A 1 263 ? -15.273 -5.687 13.886 1.00 86.19 263 THR A N 1
ATOM 2107 C CA . THR A 1 263 ? -15.704 -7.008 13.425 1.00 86.19 263 THR A CA 1
ATOM 2108 C C . THR A 1 263 ? -15.197 -7.234 12.005 1.00 86.19 263 THR A C 1
ATOM 2110 O O . THR A 1 263 ? -15.629 -6.563 11.068 1.00 86.19 263 THR A O 1
ATOM 2113 N N . ILE A 1 264 ? -14.288 -8.198 11.834 1.00 87.50 264 ILE A N 1
ATOM 2114 C CA . ILE A 1 264 ? -13.837 -8.627 10.505 1.00 87.50 264 ILE A CA 1
ATOM 2115 C C . ILE A 1 264 ? -14.956 -9.445 9.835 1.00 87.50 264 ILE A C 1
ATOM 2117 O O . ILE A 1 264 ? -15.399 -10.444 10.416 1.00 87.50 264 ILE A O 1
ATOM 2121 N N . PRO A 1 265 ? -15.419 -9.070 8.627 1.00 79.19 265 PRO A N 1
ATOM 2122 C CA . PRO A 1 265 ? -16.501 -9.783 7.960 1.00 79.19 265 PRO A CA 1
ATOM 2123 C C . PRO A 1 265 ? -16.165 -11.250 7.677 1.00 79.19 265 PRO A C 1
ATOM 2125 O O . PRO A 1 265 ? -15.066 -11.598 7.245 1.00 79.19 265 PRO A O 1
ATOM 2128 N N . LYS A 1 266 ? -17.147 -12.138 7.867 1.00 75.69 266 LYS A N 1
ATOM 2129 C CA . LYS A 1 266 ? -16.952 -13.600 7.759 1.00 75.69 266 LYS A CA 1
ATOM 2130 C C . LYS A 1 266 ? -16.579 -14.087 6.358 1.00 75.69 266 LYS A C 1
ATOM 2132 O O . LYS A 1 266 ? -16.060 -15.191 6.227 1.00 75.69 266 LYS A O 1
ATOM 2137 N N . TYR A 1 267 ? -16.889 -13.305 5.328 1.00 71.38 267 TYR A N 1
ATOM 2138 C CA . TYR A 1 267 ? -16.580 -13.628 3.935 1.00 71.38 267 TYR A CA 1
ATOM 2139 C C . TYR A 1 267 ? -15.165 -13.203 3.520 1.00 71.38 267 TYR A C 1
ATOM 2141 O O . TYR A 1 267 ? -14.761 -13.485 2.391 1.00 71.38 267 TYR A O 1
ATOM 2149 N N . PHE A 1 268 ? -14.404 -12.538 4.399 1.00 85.06 268 PHE A N 1
ATOM 2150 C CA . PHE A 1 268 ? -13.017 -12.197 4.105 1.00 85.06 268 PHE A CA 1
ATOM 2151 C C . PHE A 1 268 ? -12.201 -13.463 3.824 1.00 85.06 268 PHE A C 1
ATOM 2153 O O . PHE A 1 268 ? -12.423 -14.541 4.386 1.00 85.06 268 PHE A O 1
ATOM 2160 N N . LYS A 1 269 ? -11.226 -13.318 2.932 1.00 86.31 269 LYS A N 1
ATOM 2161 C CA . LYS A 1 269 ? -10.236 -14.344 2.596 1.00 86.31 269 LYS A CA 1
ATOM 2162 C C . LYS A 1 269 ? -8.879 -13.950 3.169 1.00 86.31 269 LYS A C 1
ATOM 2164 O O . LYS A 1 269 ? -8.681 -12.813 3.599 1.00 86.31 269 LYS A O 1
ATOM 2169 N N . ASN A 1 270 ? -7.934 -14.887 3.155 1.00 91.81 270 ASN A N 1
ATOM 2170 C CA . ASN A 1 270 ? -6.539 -14.557 3.429 1.00 91.81 270 ASN A CA 1
ATOM 2171 C C . ASN A 1 270 ? -6.103 -13.413 2.500 1.00 91.81 270 ASN A C 1
ATOM 2173 O O . ASN A 1 270 ? -6.366 -13.462 1.297 1.00 91.81 270 ASN A O 1
ATOM 2177 N N . GLY A 1 271 ? -5.485 -12.368 3.039 1.00 93.81 271 GLY A N 1
ATOM 2178 C CA . GLY A 1 271 ? -5.211 -11.173 2.242 1.00 93.81 271 GLY A CA 1
ATOM 2179 C C . GLY A 1 271 ? -4.419 -10.104 2.969 1.00 93.81 271 GLY A C 1
ATOM 2180 O O . GLY A 1 271 ? -4.245 -10.158 4.190 1.00 93.81 271 GLY A O 1
ATOM 2181 N N . TYR A 1 272 ? -3.993 -9.120 2.187 1.00 95.50 272 TYR A N 1
ATOM 2182 C CA . TYR A 1 272 ? -3.465 -7.846 2.649 1.00 95.50 272 TYR A CA 1
ATOM 2183 C C . TYR A 1 272 ? -4.564 -6.796 2.534 1.00 95.50 272 TYR A C 1
ATOM 2185 O O . TYR A 1 272 ? -5.176 -6.664 1.477 1.00 95.50 272 TYR A O 1
ATOM 2193 N N . TYR A 1 273 ? -4.831 -6.089 3.626 1.00 94.44 273 TYR A N 1
ATOM 2194 C CA . TYR A 1 273 ? -5.911 -5.116 3.724 1.00 94.44 273 TYR A CA 1
ATOM 2195 C C . TYR A 1 273 ? -5.355 -3.792 4.239 1.00 94.44 273 TYR A C 1
ATOM 2197 O O . TYR A 1 273 ? -4.759 -3.755 5.312 1.00 94.44 273 TYR A O 1
ATOM 2205 N N . TRP A 1 274 ? -5.540 -2.715 3.491 1.00 92.69 274 TRP A N 1
ATOM 2206 C CA . TRP A 1 274 ? -5.297 -1.350 3.929 1.00 92.69 274 TRP A CA 1
ATOM 2207 C C . TRP A 1 274 ? -6.558 -0.813 4.608 1.00 92.69 274 TRP A C 1
ATOM 2209 O O . TRP A 1 274 ? -7.658 -0.944 4.071 1.00 92.69 274 TRP A O 1
ATOM 2219 N N . VAL A 1 275 ? -6.419 -0.283 5.821 1.00 91.75 275 VAL A N 1
ATOM 2220 C CA . VAL A 1 275 ? -7.558 0.079 6.680 1.00 91.75 275 VAL A CA 1
ATOM 2221 C C . VAL A 1 275 ? -7.637 1.594 6.838 1.00 91.75 275 VAL A C 1
ATOM 2223 O O . VAL A 1 275 ? -6.671 2.177 7.322 1.00 91.75 275 VAL A O 1
ATOM 2226 N N . ASN A 1 276 ? -8.768 2.216 6.476 1.00 81.94 276 ASN A N 1
ATOM 2227 C CA . ASN A 1 276 ? -9.058 3.662 6.621 1.00 81.94 276 ASN A CA 1
ATOM 2228 C C . ASN A 1 276 ? -7.879 4.596 6.282 1.00 81.94 276 ASN A C 1
ATOM 2230 O O . ASN A 1 276 ? -7.579 5.501 7.059 1.00 81.94 276 ASN A O 1
ATOM 2234 N N . ASP A 1 277 ? -7.163 4.359 5.181 1.00 80.56 277 ASP A N 1
ATOM 2235 C CA . ASP A 1 277 ? -5.972 5.141 4.802 1.00 80.56 277 ASP A CA 1
ATOM 2236 C C . ASP A 1 277 ? -4.836 5.174 5.852 1.00 80.56 277 ASP A C 1
ATOM 2238 O O . ASP A 1 277 ? -3.899 5.966 5.751 1.00 80.56 277 ASP A O 1
ATOM 2242 N N . ILE A 1 278 ? -4.883 4.313 6.873 1.00 84.19 278 ILE A N 1
ATOM 2243 C CA . ILE A 1 278 ? -3.933 4.305 7.993 1.00 84.19 278 ILE A CA 1
ATOM 2244 C C . ILE A 1 278 ? -2.762 3.368 7.728 1.00 84.19 278 ILE A C 1
ATOM 2246 O O . ILE A 1 278 ? -1.621 3.718 8.026 1.00 84.19 278 ILE A O 1
ATOM 2250 N N . GLY A 1 279 ? -3.029 2.179 7.194 1.00 88.31 279 GLY A N 1
ATOM 2251 C CA . GLY A 1 279 ? -1.975 1.227 6.877 1.00 88.31 279 GLY A CA 1
ATOM 2252 C C . GLY A 1 279 ? -2.477 -0.184 6.628 1.00 88.31 279 GLY A C 1
ATOM 2253 O O . GLY A 1 279 ? -3.658 -0.501 6.779 1.00 88.31 279 GLY A O 1
ATOM 2254 N N . MET A 1 280 ? -1.533 -1.039 6.263 1.00 94.38 280 MET A N 1
ATOM 2255 C CA . MET A 1 280 ? -1.746 -2.421 5.879 1.00 94.38 280 MET A CA 1
ATOM 2256 C C . MET A 1 280 ? -1.731 -3.376 7.077 1.00 94.38 280 MET A C 1
ATOM 2258 O O . MET A 1 280 ? -0.883 -3.290 7.970 1.00 94.38 280 MET A O 1
ATOM 2262 N N . VAL A 1 281 ? -2.639 -4.348 7.036 1.00 96.00 281 VAL A N 1
ATOM 2263 C CA . VAL A 1 281 ? -2.703 -5.528 7.899 1.00 96.00 281 VAL A CA 1
ATOM 2264 C C . VAL A 1 281 ? -2.817 -6.790 7.047 1.00 96.00 281 VAL A C 1
ATOM 2266 O O . VAL A 1 281 ? -3.493 -6.811 6.018 1.00 96.00 281 VAL A O 1
ATOM 2269 N N . ARG A 1 282 ? -2.182 -7.876 7.485 1.00 95.50 282 ARG A N 1
ATOM 2270 C CA . ARG A 1 282 ? -2.382 -9.212 6.915 1.00 95.50 282 ARG A CA 1
ATOM 2271 C C . ARG A 1 282 ? -3.475 -9.928 7.705 1.00 95.50 282 ARG A C 1
ATOM 2273 O O . ARG A 1 282 ? -3.363 -10.061 8.919 1.00 95.50 282 ARG A O 1
ATOM 2280 N N . ILE A 1 283 ? -4.514 -10.427 7.046 1.00 94.44 283 ILE A N 1
ATOM 2281 C CA . ILE A 1 283 ? -5.586 -11.197 7.700 1.00 94.44 283 ILE A CA 1
ATOM 2282 C C . ILE A 1 283 ? -5.496 -12.648 7.245 1.00 94.44 283 ILE A C 1
ATOM 2284 O O . ILE A 1 283 ? -5.483 -12.920 6.046 1.00 94.44 283 ILE A O 1
ATOM 2288 N N . ILE A 1 284 ? -5.451 -13.573 8.205 1.00 93.31 284 ILE A N 1
ATOM 2289 C CA . ILE A 1 284 ? -5.474 -15.022 7.993 1.00 93.31 284 ILE A CA 1
ATOM 2290 C C . ILE A 1 284 ? -6.776 -15.574 8.580 1.00 93.31 284 ILE A C 1
ATOM 2292 O O . ILE A 1 284 ? -6.977 -15.584 9.798 1.00 93.31 284 ILE A O 1
ATOM 2296 N N . THR A 1 285 ? -7.674 -16.017 7.702 1.00 88.75 285 THR A N 1
ATOM 2297 C CA . THR A 1 285 ? -9.059 -16.368 8.043 1.00 88.75 285 THR A CA 1
ATOM 2298 C C . THR A 1 285 ? -9.246 -17.830 8.415 1.00 88.75 285 THR A C 1
ATOM 2300 O O . THR A 1 285 ? -10.196 -18.161 9.120 1.00 88.75 285 THR A O 1
ATOM 2303 N N . SER A 1 286 ? -8.322 -18.700 8.004 1.00 83.25 286 SER A N 1
ATOM 2304 C CA . SER A 1 286 ? -8.293 -20.102 8.421 1.00 83.25 286 SER A CA 1
ATOM 2305 C C . SER A 1 286 ? -6.884 -20.540 8.801 1.00 83.25 286 SER A C 1
ATOM 2307 O O . SER A 1 286 ? -5.930 -20.322 8.048 1.00 83.25 286 SER A O 1
ATOM 2309 N N . GLY A 1 287 ? -6.766 -21.225 9.933 1.00 82.56 287 GLY A N 1
ATOM 2310 C CA . GLY A 1 287 ? -5.508 -21.705 10.484 1.00 82.56 287 GLY A CA 1
ATOM 2311 C C . GLY A 1 287 ? -4.692 -20.653 11.242 1.00 82.56 287 GLY A C 1
ATOM 2312 O O . GLY A 1 287 ? -5.032 -19.480 11.353 1.00 82.56 287 GLY A O 1
ATOM 2313 N N . LYS A 1 288 ? -3.557 -21.114 11.779 1.00 83.25 288 LYS A N 1
ATOM 2314 C CA . LYS A 1 288 ? -2.631 -20.331 12.625 1.00 83.25 288 LYS A CA 1
ATOM 2315 C C . LYS A 1 288 ? -1.283 -20.096 11.941 1.00 83.25 288 LYS A C 1
ATOM 2317 O O . LYS A 1 288 ? -0.245 -20.015 12.598 1.00 83.25 288 LYS A O 1
ATOM 2322 N N . SER A 1 289 ? -1.269 -20.158 10.612 1.00 86.38 289 SER A N 1
ATOM 2323 C CA . SER A 1 289 ? -0.049 -20.002 9.831 1.00 86.38 289 SER A CA 1
ATOM 2324 C C . SER A 1 289 ? -0.325 -19.656 8.384 1.00 86.38 289 SER A C 1
ATOM 2326 O O . SER A 1 289 ? -1.311 -20.145 7.840 1.00 86.38 289 SER A O 1
ATOM 2328 N N . TYR A 1 290 ? 0.609 -18.967 7.744 1.00 87.38 290 TYR A N 1
ATOM 2329 C CA . TYR A 1 290 ? 0.565 -18.674 6.315 1.00 87.38 290 TYR A CA 1
ATOM 2330 C C . TYR A 1 290 ? 1.932 -18.907 5.661 1.00 87.38 290 TYR A C 1
ATOM 2332 O O . TYR A 1 290 ? 2.929 -19.142 6.350 1.00 87.38 290 TYR A O 1
ATOM 2340 N N . VAL A 1 291 ? 1.965 -18.884 4.333 1.00 85.06 291 VAL A N 1
ATOM 2341 C CA . VAL A 1 291 ? 3.176 -18.983 3.511 1.00 85.06 291 VAL A CA 1
ATOM 2342 C C . VAL A 1 291 ? 3.214 -17.736 2.639 1.00 85.06 291 VAL A C 1
ATOM 2344 O O . VAL A 1 291 ? 2.216 -17.448 1.995 1.00 85.06 291 VAL A O 1
ATOM 2347 N N . LEU A 1 292 ? 4.312 -16.975 2.653 1.00 81.12 292 LEU A N 1
ATOM 2348 C CA . LEU A 1 292 ? 4.331 -15.623 2.080 1.00 81.12 292 LEU A CA 1
ATOM 2349 C C . LEU A 1 292 ? 4.054 -15.614 0.570 1.00 81.12 292 LEU A C 1
ATOM 2351 O O . LEU A 1 292 ? 3.365 -14.733 0.092 1.00 81.12 292 LEU A O 1
ATOM 2355 N N . ASN A 1 293 ? 4.536 -16.621 -0.158 1.00 77.31 293 ASN A N 1
ATOM 2356 C CA . ASN A 1 293 ? 4.350 -16.740 -1.605 1.00 77.31 293 ASN A CA 1
ATOM 2357 C C . ASN A 1 293 ? 3.145 -17.612 -2.009 1.00 77.31 293 ASN A C 1
ATOM 2359 O O . ASN A 1 293 ? 3.121 -18.160 -3.114 1.00 77.31 293 ASN A O 1
ATOM 2363 N N . ASP A 1 294 ? 2.160 -17.774 -1.123 1.00 83.56 294 ASP A N 1
ATOM 2364 C CA . ASP A 1 294 ? 0.884 -18.423 -1.440 1.00 83.56 294 ASP A CA 1
ATOM 2365 C C . ASP A 1 294 ? -0.059 -17.436 -2.146 1.00 83.56 294 ASP A C 1
ATOM 2367 O O . ASP A 1 294 ? -1.094 -17.026 -1.616 1.00 83.56 294 ASP A O 1
ATOM 2371 N N . PHE A 1 295 ? 0.341 -17.022 -3.353 1.00 84.06 295 PHE A N 1
ATOM 2372 C CA . PHE A 1 295 ? -0.406 -16.064 -4.170 1.00 84.06 295 PHE A CA 1
ATOM 2373 C C . PHE A 1 295 ? -1.836 -16.541 -4.438 1.00 84.06 295 PHE A C 1
ATOM 2375 O O . PHE A 1 295 ? -2.758 -15.735 -4.433 1.00 84.06 295 PHE A O 1
ATOM 2382 N N . ASP A 1 296 ? -2.046 -17.849 -4.610 1.00 81.44 296 ASP A N 1
ATOM 2383 C CA . ASP A 1 296 ? -3.381 -18.417 -4.816 1.00 81.44 296 ASP A CA 1
ATOM 2384 C C . ASP A 1 296 ? -4.283 -18.171 -3.602 1.00 81.44 296 ASP A C 1
ATOM 2386 O O . ASP A 1 296 ? -5.458 -17.837 -3.757 1.00 81.44 296 ASP A O 1
ATOM 2390 N N . SER A 1 297 ? -3.754 -18.302 -2.383 1.00 84.62 297 SER A N 1
ATOM 2391 C CA . SER A 1 297 ? -4.505 -17.979 -1.171 1.00 84.62 297 SER A CA 1
ATOM 2392 C C . SER A 1 297 ? -4.746 -16.475 -1.022 1.00 84.62 297 SER A C 1
ATOM 2394 O O . SER A 1 297 ? -5.849 -16.086 -0.632 1.00 84.62 297 SER A O 1
ATOM 2396 N N . PHE A 1 298 ? -3.735 -15.637 -1.265 1.00 88.50 298 PHE A N 1
ATOM 2397 C CA . PHE A 1 298 ? -3.805 -14.194 -0.997 1.00 88.50 298 PHE A CA 1
ATOM 2398 C C . PHE A 1 298 ? -4.562 -13.399 -2.064 1.00 88.50 298 PHE A C 1
ATOM 2400 O O . PHE A 1 298 ? -5.275 -12.456 -1.718 1.00 88.50 298 PHE A O 1
ATOM 2407 N N . ASN A 1 299 ? -4.483 -13.816 -3.327 1.00 87.06 299 ASN A N 1
ATOM 2408 C CA . ASN A 1 299 ? -5.014 -13.075 -4.476 1.00 87.06 299 ASN A CA 1
ATOM 2409 C C . ASN A 1 299 ? -6.348 -13.619 -4.984 1.00 87.06 299 ASN A C 1
ATOM 2411 O O . ASN A 1 299 ? -6.880 -13.115 -5.968 1.00 87.06 299 ASN A O 1
ATOM 2415 N N . ASN A 1 300 ? -6.904 -14.648 -4.339 1.00 79.44 300 ASN A N 1
ATOM 2416 C CA . ASN A 1 300 ? -8.217 -15.166 -4.702 1.00 79.44 300 ASN A CA 1
ATOM 2417 C C . ASN A 1 300 ? -9.289 -14.099 -4.409 1.00 79.44 300 ASN A C 1
ATOM 2419 O O . ASN A 1 300 ? -9.516 -13.812 -3.224 1.00 79.44 300 ASN A O 1
ATOM 2423 N N . PRO A 1 301 ? -9.950 -13.528 -5.434 1.00 75.00 301 PRO A N 1
ATOM 2424 C CA . PRO A 1 301 ? -10.897 -12.433 -5.253 1.00 75.00 301 PRO A CA 1
ATOM 2425 C C . PRO A 1 301 ? -12.113 -12.890 -4.443 1.00 75.00 301 PRO A C 1
ATOM 2427 O O . PRO A 1 301 ? -12.545 -14.043 -4.531 1.00 75.00 301 PRO A O 1
ATOM 2430 N N . ILE A 1 302 ? -12.628 -12.023 -3.581 1.00 71.00 302 ILE A N 1
ATOM 2431 C CA . ILE A 1 302 ? -13.888 -12.222 -2.849 1.00 71.00 302 ILE A CA 1
ATOM 2432 C C . ILE A 1 302 ? -15.071 -11.833 -3.741 1.00 71.00 302 ILE A C 1
ATOM 2434 O O . ILE A 1 302 ? -16.086 -12.524 -3.745 1.00 71.00 302 ILE A O 1
ATOM 2438 N N . LEU A 1 303 ? -14.921 -10.743 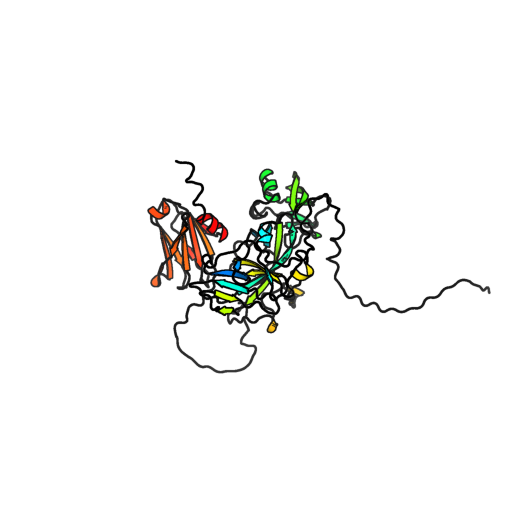-4.481 1.00 60.22 303 LEU A N 1
ATOM 2439 C CA . LEU A 1 303 ? -15.889 -10.151 -5.383 1.00 60.22 303 LEU A CA 1
ATOM 2440 C C . LEU A 1 303 ? -15.639 -10.655 -6.806 1.00 60.22 303 LEU A C 1
ATOM 2442 O O . LEU A 1 303 ? -14.503 -10.741 -7.271 1.00 60.22 303 LEU A O 1
ATOM 2446 N N . GLU A 1 304 ? -16.710 -10.977 -7.520 1.00 50.78 304 GLU A N 1
ATOM 2447 C CA . GLU A 1 304 ? -16.614 -11.360 -8.926 1.00 50.78 304 GLU A CA 1
ATOM 2448 C C . GLU A 1 304 ? -16.671 -10.114 -9.818 1.00 50.78 304 GLU A C 1
ATOM 2450 O O . GLU A 1 304 ? -17.418 -9.173 -9.545 1.00 50.78 304 GLU A O 1
ATOM 2455 N N . ALA A 1 305 ? -15.875 -10.105 -10.891 1.00 46.31 305 ALA A N 1
ATOM 2456 C CA . ALA A 1 305 ? -15.988 -9.090 -11.930 1.00 46.31 305 ALA A CA 1
ATOM 2457 C C . ALA A 1 305 ? -17.328 -9.255 -12.660 1.00 46.31 305 ALA A C 1
ATOM 2459 O O . ALA A 1 305 ? -17.714 -10.374 -13.009 1.00 46.31 305 ALA A O 1
ATOM 2460 N N . ILE A 1 306 ? -18.026 -8.147 -12.901 1.00 42.94 306 ILE A N 1
ATOM 2461 C CA . ILE A 1 306 ? -19.343 -8.149 -13.545 1.00 42.94 306 ILE A CA 1
ATOM 2462 C C . ILE A 1 306 ? -19.168 -7.678 -14.987 1.00 42.94 306 ILE A C 1
ATOM 2464 O O . ILE A 1 306 ? -18.581 -6.629 -15.235 1.00 42.94 306 ILE A O 1
ATOM 2468 N N . GLU A 1 307 ? -19.670 -8.446 -15.948 1.00 35.00 307 GLU A N 1
ATOM 2469 C CA . GLU A 1 307 ? -19.755 -8.008 -17.342 1.00 35.00 307 GLU A CA 1
ATOM 2470 C C . GLU A 1 307 ? -21.043 -7.191 -17.527 1.00 35.00 307 GLU A C 1
ATOM 2472 O O . GLU A 1 307 ? -22.145 -7.690 -17.290 1.00 35.00 307 GLU A O 1
ATOM 2477 N N . ASP A 1 308 ? -20.904 -5.921 -17.907 1.00 36.59 308 ASP A N 1
ATOM 2478 C CA . ASP A 1 308 ? -22.026 -5.043 -18.235 1.00 36.59 308 ASP A CA 1
ATOM 2479 C C . ASP A 1 308 ? -22.747 -5.503 -19.512 1.00 36.59 308 ASP A C 1
ATOM 2481 O O . ASP A 1 308 ? -22.218 -6.242 -20.343 1.00 36.59 308 ASP A O 1
ATOM 2485 N N . TYR A 1 309 ? -23.961 -4.986 -19.725 1.00 28.98 309 TYR A N 1
ATOM 2486 C CA . TYR A 1 309 ? -24.776 -5.271 -20.914 1.00 28.98 309 TYR A CA 1
ATOM 2487 C C . TYR A 1 309 ? -24.101 -4.938 -22.258 1.00 28.98 309 TYR A C 1
ATOM 2489 O O . TYR A 1 309 ? -24.538 -5.442 -23.294 1.00 28.98 309 TYR A O 1
ATOM 2497 N N . ASP A 1 310 ? -23.076 -4.083 -22.266 1.00 36.38 310 ASP A N 1
ATOM 2498 C CA . ASP A 1 310 ? -22.307 -3.709 -23.458 1.00 36.38 310 ASP A CA 1
ATOM 2499 C C . ASP A 1 310 ? -21.032 -4.552 -23.670 1.00 36.38 310 ASP A C 1
ATOM 2501 O O . ASP A 1 310 ? -20.310 -4.333 -24.646 1.00 36.38 310 ASP A O 1
ATOM 2505 N N . GLY A 1 311 ? -20.781 -5.541 -22.805 1.00 32.34 311 GLY A N 1
ATOM 2506 C CA . GLY A 1 311 ? -19.591 -6.393 -22.828 1.00 32.34 311 GLY A CA 1
ATOM 2507 C C . GLY A 1 311 ? -18.375 -5.798 -22.109 1.00 32.34 311 GLY A C 1
ATOM 2508 O O . GLY A 1 311 ? -17.286 -6.371 -22.180 1.00 32.34 311 GLY A O 1
ATOM 2509 N N . THR A 1 312 ? -18.518 -4.653 -21.432 1.00 38.00 312 THR A N 1
ATOM 2510 C CA . THR A 1 312 ? -17.457 -4.076 -20.595 1.00 38.00 312 THR A CA 1
ATOM 2511 C C . THR A 1 312 ? -17.318 -4.875 -19.302 1.00 38.00 312 THR A C 1
ATOM 2513 O O . THR A 1 312 ? -18.290 -5.084 -18.583 1.00 38.00 312 THR A O 1
ATOM 2516 N N . ILE A 1 313 ? -16.100 -5.301 -18.963 1.00 41.16 313 ILE A N 1
ATOM 2517 C CA . ILE A 1 313 ? -15.823 -5.948 -17.675 1.00 41.16 313 ILE A CA 1
ATOM 2518 C C . ILE A 1 313 ? -15.623 -4.859 -16.617 1.00 41.16 313 ILE A C 1
ATOM 2520 O O . ILE A 1 313 ? -14.659 -4.095 -16.687 1.00 41.16 313 ILE A O 1
ATOM 2524 N N . LYS A 1 314 ? -16.508 -4.809 -15.622 1.00 44.12 314 LYS A N 1
ATOM 2525 C CA . LYS A 1 314 ? -16.340 -4.011 -14.406 1.00 44.12 314 LYS A CA 1
ATOM 2526 C C . LYS A 1 314 ? -15.524 -4.799 -13.388 1.00 44.12 314 LYS A C 1
ATOM 2528 O O . LYS A 1 314 ? -15.875 -5.922 -13.022 1.00 44.12 314 LYS A O 1
ATOM 2533 N N . LEU A 1 315 ? -14.428 -4.189 -12.941 1.00 47.09 315 LEU A N 1
ATOM 2534 C CA . LEU A 1 315 ? -13.598 -4.684 -11.843 1.00 47.09 315 LEU A CA 1
ATOM 2535 C C . LEU A 1 315 ? -14.418 -4.790 -10.543 1.00 47.09 315 LEU A C 1
ATOM 2537 O O . LEU A 1 315 ? -15.462 -4.139 -10.450 1.00 47.09 315 LEU A O 1
ATOM 2541 N N . PRO A 1 316 ? -13.964 -5.590 -9.556 1.00 46.03 316 PRO A N 1
ATOM 2542 C CA . PRO A 1 316 ? -14.586 -5.697 -8.240 1.00 46.03 316 PRO A CA 1
ATOM 2543 C C . PRO A 1 316 ? -15.032 -4.342 -7.681 1.00 46.03 316 PRO A C 1
ATOM 2545 O O . PRO A 1 316 ? -14.225 -3.513 -7.261 1.00 46.03 316 PRO A O 1
ATOM 2548 N N . GLN A 1 317 ? -16.341 -4.099 -7.713 1.00 46.56 317 GLN A N 1
ATOM 2549 C CA . GLN A 1 317 ? -16.927 -2.887 -7.162 1.00 46.56 317 GLN A CA 1
ATOM 2550 C C . GLN A 1 317 ? -17.066 -3.044 -5.654 1.00 46.56 317 GLN A C 1
ATOM 2552 O O . GLN A 1 317 ? -17.311 -4.137 -5.156 1.00 46.56 317 GLN A O 1
ATOM 2557 N N . VAL A 1 318 ? -16.996 -1.935 -4.925 1.00 45.59 318 VAL A N 1
ATOM 2558 C CA . VAL A 1 318 ? -17.114 -1.911 -3.455 1.00 45.59 318 VAL A CA 1
ATOM 2559 C C . VAL A 1 318 ? -18.431 -2.509 -2.961 1.00 45.59 318 VAL A C 1
ATOM 2561 O O . VAL A 1 318 ? -18.550 -2.886 -1.798 1.00 45.59 318 VAL A O 1
ATOM 2564 N N . TYR A 1 319 ? -19.422 -2.619 -3.850 1.00 41.09 319 TYR A N 1
ATOM 2565 C CA . TYR A 1 319 ? -20.718 -3.200 -3.573 1.00 41.09 319 TYR A CA 1
ATOM 2566 C C . TYR A 1 319 ? -21.022 -4.387 -4.501 1.00 41.09 319 TYR A C 1
ATOM 2568 O O . TYR A 1 319 ? -21.252 -4.215 -5.693 1.00 41.09 319 TYR A O 1
ATOM 2576 N N . SER A 1 320 ? -21.080 -5.600 -3.951 1.00 41.41 320 SER A N 1
ATOM 2577 C CA . SER A 1 320 ? -21.877 -6.677 -4.528 1.00 41.41 320 SER A CA 1
ATOM 2578 C C . SER A 1 320 ? -23.372 -6.437 -4.272 1.00 41.41 320 SER A C 1
ATOM 2580 O O . SER A 1 320 ? -23.769 -6.144 -3.145 1.00 41.41 320 SER A O 1
ATOM 2582 N N . GLU A 1 321 ? -24.225 -6.638 -5.279 1.00 40.00 321 GLU A N 1
ATOM 2583 C CA . GLU A 1 321 ? -25.690 -6.698 -5.097 1.00 40.00 321 GLU A CA 1
ATOM 2584 C C . GLU A 1 321 ? -26.128 -7.864 -4.183 1.00 40.00 321 GLU A C 1
ATOM 2586 O O . GLU A 1 321 ? -27.283 -7.952 -3.763 1.00 40.00 321 GLU A O 1
ATOM 2591 N N . VAL A 1 322 ? -25.206 -8.773 -3.854 1.00 41.47 322 VAL A N 1
ATOM 2592 C CA . VAL A 1 322 ? -25.422 -9.866 -2.912 1.00 41.47 322 VAL A CA 1
ATOM 2593 C C . VAL A 1 322 ? -25.426 -9.304 -1.489 1.00 41.47 322 VAL A C 1
ATOM 2595 O O . VAL A 1 322 ? -24.384 -8.958 -0.931 1.00 41.47 322 VAL A O 1
ATOM 2598 N N . SER A 1 323 ? -26.612 -9.243 -0.885 1.00 45.62 323 SER A N 1
ATOM 2599 C CA . SER A 1 323 ? -26.847 -8.707 0.465 1.00 45.62 323 SER A CA 1
ATOM 2600 C C . SER A 1 323 ? -25.961 -9.319 1.561 1.00 45.62 323 SER A C 1
ATOM 2602 O O . SER A 1 323 ? -25.648 -8.675 2.558 1.00 45.62 323 SER A O 1
ATOM 2604 N N . GLU A 1 324 ? -25.518 -10.560 1.371 1.00 45.53 324 GLU A N 1
ATOM 2605 C CA . GLU A 1 324 ? -24.653 -11.309 2.278 1.00 45.53 324 GLU A CA 1
ATOM 2606 C C . GLU A 1 324 ? -23.194 -10.833 2.256 1.00 45.53 324 GLU A C 1
ATOM 2608 O O . GLU A 1 324 ? -22.454 -11.091 3.207 1.00 45.53 324 GLU A O 1
ATOM 2613 N N . LEU A 1 325 ? -22.782 -10.147 1.187 1.00 44.09 325 LEU A N 1
ATOM 2614 C CA . LEU A 1 325 ? -21.446 -9.574 1.019 1.00 44.09 325 LEU A CA 1
ATOM 2615 C C . LEU A 1 325 ? -21.380 -8.106 1.464 1.00 44.09 325 LEU A C 1
ATOM 2617 O O . LEU A 1 325 ? -20.284 -7.560 1.538 1.00 44.09 325 LEU A O 1
ATOM 2621 N N . ASN A 1 326 ? -22.523 -7.483 1.785 1.00 49.38 326 ASN A N 1
ATOM 2622 C CA . ASN A 1 326 ? -22.612 -6.072 2.154 1.00 49.38 326 ASN A CA 1
ATOM 2623 C C . ASN A 1 326 ? -23.597 -5.804 3.293 1.00 49.38 326 ASN A C 1
ATOM 2625 O O . ASN A 1 326 ? -24.794 -5.607 3.090 1.00 49.38 326 ASN A O 1
ATOM 2629 N N . GLN A 1 327 ? -23.065 -5.721 4.511 1.00 49.47 327 GLN A N 1
ATOM 2630 C CA . GLN A 1 327 ? -23.851 -5.376 5.699 1.00 49.47 327 GLN A CA 1
ATOM 2631 C C . GLN A 1 327 ? -24.002 -3.855 5.903 1.00 49.47 327 GLN A C 1
ATOM 2633 O O . GLN A 1 327 ? -24.880 -3.427 6.652 1.00 49.47 327 GLN A O 1
ATOM 2638 N N . TYR A 1 328 ? -23.187 -3.033 5.228 1.00 51.84 328 TYR A N 1
ATOM 2639 C CA . TYR A 1 328 ? -23.284 -1.570 5.267 1.00 51.84 328 TYR A CA 1
ATOM 2640 C C . TYR A 1 328 ? -24.395 -1.055 4.336 1.00 51.84 328 TYR A C 1
ATOM 2642 O O . TYR A 1 328 ? -24.477 -1.463 3.174 1.00 51.84 328 TYR A O 1
ATOM 2650 N N . LYS A 1 329 ? -25.238 -0.144 4.844 1.00 55.19 329 LYS A N 1
ATOM 2651 C CA . LYS A 1 329 ? -26.322 0.514 4.098 1.00 55.19 329 LYS A CA 1
ATOM 2652 C C . LYS A 1 329 ? -26.174 2.034 4.159 1.00 55.19 329 LYS A C 1
ATOM 2654 O O . LYS A 1 329 ? -25.826 2.572 5.204 1.00 55.19 329 LYS A O 1
ATOM 2659 N N . SER A 1 330 ? -26.495 2.707 3.062 1.00 47.56 330 SER A N 1
ATOM 2660 C CA . SER A 1 330 ? -26.514 4.163 2.912 1.00 47.56 330 SER A CA 1
ATOM 2661 C C . SER A 1 330 ? -27.802 4.588 2.205 1.00 47.56 330 SER A C 1
ATOM 2663 O O . SER A 1 330 ? -28.417 3.797 1.498 1.00 47.56 330 SER A O 1
ATOM 2665 N N . GLU A 1 331 ? -28.231 5.830 2.402 1.00 49.72 331 GLU A N 1
ATOM 2666 C CA . GLU A 1 331 ? -29.381 6.430 1.701 1.00 49.72 331 GLU A CA 1
ATOM 2667 C C . GLU A 1 331 ? -28.943 7.470 0.658 1.00 49.72 331 GLU A C 1
ATOM 2669 O O . GLU A 1 331 ? -29.777 8.061 -0.023 1.00 49.72 331 GLU A O 1
ATOM 2674 N N . THR A 1 332 ? -27.635 7.690 0.505 1.00 43.16 332 THR A N 1
ATOM 2675 C CA . THR A 1 332 ? -27.083 8.656 -0.448 1.00 43.16 332 THR A CA 1
ATOM 2676 C C . THR A 1 332 ? -26.897 7.993 -1.816 1.00 43.16 332 THR A C 1
ATOM 2678 O O . THR A 1 332 ? -26.071 7.085 -1.917 1.00 43.16 332 THR A O 1
ATOM 2681 N N . PRO A 1 333 ? -27.598 8.435 -2.880 1.00 41.34 333 PRO A N 1
ATOM 2682 C CA . PRO A 1 333 ? -27.417 7.886 -4.222 1.00 41.34 333 PRO A CA 1
ATOM 2683 C C . PRO A 1 333 ? -25.953 7.966 -4.665 1.00 41.34 333 PRO A C 1
ATOM 2685 O O . PRO A 1 333 ? -25.337 9.026 -4.577 1.00 41.34 333 PRO A O 1
ATOM 2688 N N . GLY A 1 334 ? -25.398 6.842 -5.119 1.00 34.38 334 GLY A N 1
ATOM 2689 C CA . GLY A 1 334 ? -23.987 6.729 -5.510 1.00 34.38 334 GLY A CA 1
ATOM 2690 C C . GLY A 1 334 ? -23.013 6.474 -4.353 1.00 34.38 334 GLY A C 1
ATOM 2691 O O . GLY A 1 334 ? -21.906 6.014 -4.598 1.00 34.38 334 GLY A O 1
ATOM 2692 N N . ALA A 1 335 ? -23.418 6.669 -3.094 1.00 34.62 335 ALA A N 1
ATOM 2693 C CA . ALA A 1 335 ? -22.595 6.277 -1.956 1.00 34.62 335 ALA A CA 1
ATOM 2694 C C . ALA A 1 335 ? -22.648 4.762 -1.726 1.00 34.62 335 ALA A C 1
ATOM 2696 O O . ALA A 1 335 ? -23.643 4.089 -2.007 1.00 34.62 335 ALA A O 1
ATOM 2697 N N . LEU A 1 336 ? -21.587 4.225 -1.126 1.00 40.56 336 LEU A N 1
ATOM 2698 C CA . LEU A 1 336 ? -21.533 2.809 -0.793 1.00 40.56 336 LEU A CA 1
ATOM 2699 C C . LEU A 1 336 ? -22.688 2.392 0.127 1.00 40.56 336 LEU A C 1
ATOM 2701 O O . LEU A 1 336 ? -22.942 3.072 1.114 1.00 40.56 336 LEU A O 1
ATOM 2705 N N . GLY A 1 337 ? -23.341 1.255 -0.131 1.00 43.97 337 GLY A N 1
ATOM 2706 C CA . GLY A 1 337 ? -24.462 0.796 0.695 1.00 43.97 337 GLY A CA 1
ATOM 2707 C C . GLY A 1 337 ? -25.820 1.321 0.249 1.00 43.97 337 GLY A C 1
ATOM 2708 O O . GLY A 1 337 ? -26.820 0.965 0.873 1.00 43.97 337 GLY A O 1
ATOM 2709 N N . TYR A 1 338 ? -25.870 2.163 -0.787 1.00 43.00 338 TYR A N 1
ATOM 2710 C CA . TYR A 1 338 ? -27.121 2.704 -1.295 1.00 43.00 338 TYR A CA 1
ATOM 2711 C C . TYR A 1 338 ? -28.038 1.609 -1.833 1.00 43.00 338 TYR A C 1
ATOM 2713 O O . TYR A 1 338 ? -27.719 0.938 -2.813 1.00 43.00 338 TYR A O 1
ATOM 2721 N N . VAL A 1 339 ? -29.192 1.452 -1.188 1.00 47.59 339 VAL A N 1
ATOM 2722 C CA . VAL A 1 339 ? -30.298 0.634 -1.689 1.00 47.59 339 VAL A CA 1
ATOM 2723 C C . VAL A 1 339 ? -31.353 1.592 -2.219 1.00 47.59 339 VAL A C 1
ATOM 2725 O O . VAL A 1 339 ? -31.852 2.418 -1.457 1.00 47.59 339 VAL A O 1
ATOM 2728 N N . ASP A 1 340 ? -31.688 1.482 -3.506 1.00 49.31 340 ASP A N 1
ATOM 2729 C CA . ASP A 1 340 ? -32.746 2.292 -4.112 1.00 49.31 340 ASP A CA 1
ATOM 2730 C C . ASP A 1 340 ? -34.085 2.010 -3.398 1.00 49.31 340 ASP A C 1
ATOM 2732 O O . ASP A 1 340 ? -34.580 0.870 -3.438 1.00 49.31 340 ASP A O 1
ATOM 2736 N N . PRO A 1 341 ? -34.673 3.017 -2.723 1.00 51.59 341 PRO A N 1
ATOM 2737 C CA . PRO A 1 341 ? -35.902 2.843 -1.965 1.00 51.59 341 PRO A CA 1
ATOM 2738 C C . PRO A 1 341 ? -37.121 2.497 -2.837 1.00 51.59 341 PRO A C 1
ATOM 2740 O O . PRO A 1 341 ? -38.144 2.100 -2.281 1.00 51.59 341 PRO A O 1
ATOM 2743 N N . GLU A 1 342 ? -37.057 2.591 -4.171 1.00 49.41 342 GLU A N 1
ATOM 2744 C CA . GLU A 1 342 ? -38.202 2.278 -5.045 1.00 49.41 342 GLU A CA 1
ATOM 2745 C C . GLU A 1 342 ? -38.367 0.788 -5.401 1.00 49.41 342 GLU A C 1
ATOM 2747 O O . GLU A 1 342 ? -39.294 0.427 -6.132 1.00 49.41 342 GLU A O 1
ATOM 2752 N N . SER A 1 343 ? -37.545 -0.106 -4.843 1.00 43.19 343 SER A N 1
ATOM 2753 C CA . SER A 1 343 ? -37.651 -1.553 -5.087 1.00 43.19 343 SER A CA 1
ATOM 2754 C C . SER A 1 343 ? -38.310 -2.378 -3.974 1.00 43.19 343 SER A C 1
ATOM 2756 O O . SER A 1 343 ? -38.149 -3.589 -3.979 1.00 43.19 343 SER A O 1
ATOM 2758 N N . ASP A 1 344 ? -39.107 -1.804 -3.062 1.00 31.16 344 ASP A N 1
ATOM 2759 C CA . ASP A 1 344 ? -40.219 -2.564 -2.462 1.00 31.16 344 ASP A CA 1
ATOM 2760 C C . ASP A 1 344 ? -41.293 -1.687 -1.784 1.00 31.16 344 ASP A C 1
ATOM 2762 O O . ASP A 1 344 ? -41.058 -0.597 -1.278 1.00 31.16 344 ASP A O 1
ATOM 2766 N N . THR A 1 345 ? -42.517 -2.187 -1.830 1.00 35.66 345 THR A N 1
ATOM 2767 C CA . THR A 1 345 ? -43.823 -1.503 -1.762 1.00 35.66 345 THR A CA 1
ATOM 2768 C C . THR A 1 345 ? -44.233 -0.644 -0.530 1.00 35.66 345 THR A C 1
ATOM 2770 O O . THR A 1 345 ? -44.071 -1.014 0.626 1.00 35.66 345 THR A O 1
ATOM 2773 N N . THR A 1 346 ? -45.028 0.404 -0.836 1.00 28.36 346 THR A N 1
ATOM 2774 C CA . THR A 1 346 ? -46.187 0.993 -0.093 1.00 28.36 346 THR A CA 1
ATOM 2775 C C . THR A 1 346 ? -46.020 1.807 1.214 1.00 28.36 346 THR A C 1
ATOM 2777 O O . THR A 1 346 ? -45.869 1.264 2.298 1.00 28.36 346 THR A O 1
ATOM 2780 N N . THR A 1 347 ? -46.275 3.124 1.084 1.00 33.00 347 THR A N 1
ATOM 2781 C CA . THR A 1 347 ? -46.995 4.081 1.977 1.00 33.00 347 THR A CA 1
ATOM 2782 C C . THR A 1 347 ? -46.910 3.934 3.508 1.00 33.00 347 THR A C 1
ATOM 2784 O O . THR A 1 347 ? -47.509 3.020 4.064 1.00 33.00 347 THR A O 1
ATOM 2787 N N . THR A 1 348 ? -46.453 4.964 4.237 1.00 28.12 348 THR A N 1
ATOM 2788 C CA . THR A 1 348 ? -47.272 6.089 4.770 1.00 28.12 348 THR A CA 1
ATOM 2789 C C . THR A 1 348 ? -46.406 7.095 5.546 1.00 28.12 348 THR A C 1
ATOM 2791 O O . THR A 1 348 ? -45.514 6.706 6.291 1.00 28.12 348 THR A O 1
ATOM 2794 N N . ASP A 1 349 ? -46.725 8.382 5.386 1.00 36.06 349 ASP A N 1
ATOM 2795 C CA . ASP A 1 349 ? -46.204 9.523 6.148 1.00 36.06 349 ASP A CA 1
ATOM 2796 C C . ASP A 1 349 ? -46.297 9.360 7.673 1.00 36.06 349 ASP A C 1
ATOM 2798 O O . ASP A 1 349 ? -47.344 8.981 8.205 1.00 36.06 349 ASP A O 1
ATOM 2802 N N . SER A 1 350 ? -45.278 9.859 8.379 1.00 27.86 350 SER A N 1
ATOM 2803 C CA . SER A 1 350 ? -45.509 10.677 9.575 1.00 27.86 350 SER A CA 1
ATOM 2804 C C . SER A 1 350 ? -44.321 11.596 9.873 1.00 27.86 350 SER A C 1
ATOM 2806 O O . SER A 1 350 ? -43.207 11.128 10.103 1.00 27.86 350 SER A O 1
ATOM 2808 N N . GLU A 1 351 ? -44.599 12.899 9.924 1.00 39.06 351 GLU A N 1
ATOM 2809 C CA . GLU A 1 351 ? -43.739 13.952 10.472 1.00 39.06 351 GLU A CA 1
ATOM 2810 C C . GLU A 1 351 ? -43.253 13.622 11.895 1.00 39.06 351 GLU A C 1
ATOM 2812 O O . GLU A 1 351 ? -44.056 13.194 12.732 1.00 39.06 351 GLU A O 1
ATOM 2817 N N . LYS A 1 352 ? -41.988 13.950 12.217 1.00 30.31 352 LYS A N 1
ATOM 2818 C CA . LYS A 1 352 ? -41.615 14.462 13.550 1.00 30.31 352 LYS A CA 1
ATOM 2819 C C . LYS A 1 352 ? -40.217 15.097 13.631 1.00 30.31 352 LYS A C 1
ATOM 2821 O O . LYS A 1 352 ? -39.202 14.421 13.556 1.00 30.31 352 LYS A O 1
ATOM 2826 N N . THR A 1 353 ? -40.260 16.402 13.907 1.00 26.03 353 THR A N 1
ATOM 2827 C CA . THR A 1 353 ? -39.466 17.184 14.878 1.00 26.03 353 THR A CA 1
ATOM 2828 C C . THR A 1 353 ? -37.938 17.101 14.875 1.00 26.03 353 THR A C 1
ATOM 2830 O O . THR A 1 353 ? -37.351 16.117 15.316 1.00 26.03 353 THR A O 1
ATOM 2833 N N . ASP A 1 354 ? -37.338 18.255 14.559 1.00 36.38 354 ASP A N 1
ATOM 2834 C CA . ASP A 1 354 ? -35.961 18.650 14.860 1.00 36.38 354 ASP A CA 1
ATOM 2835 C C . ASP A 1 354 ? -35.585 18.410 16.329 1.00 36.38 354 ASP A C 1
ATOM 2837 O O . ASP A 1 354 ? -35.975 19.142 17.244 1.00 36.38 354 ASP A O 1
ATOM 2841 N N . THR A 1 355 ? -34.735 17.414 16.538 1.00 26.91 355 THR A N 1
ATOM 2842 C CA . THR A 1 355 ? -33.805 17.355 17.664 1.00 26.91 355 THR A CA 1
ATOM 2843 C C . THR A 1 355 ? -32.405 17.355 17.077 1.00 26.91 355 THR A C 1
ATOM 2845 O O . THR A 1 355 ? -32.111 16.492 16.250 1.00 26.91 355 THR A O 1
ATOM 2848 N N . LYS A 1 356 ? -31.565 18.320 17.489 1.00 33.25 356 LYS A N 1
ATOM 2849 C CA . LYS A 1 356 ? -30.148 18.420 17.102 1.00 33.25 356 LYS A CA 1
ATOM 2850 C C . LYS A 1 356 ? -29.497 17.036 17.161 1.00 33.25 356 LYS A C 1
ATOM 2852 O O . LYS A 1 356 ? -29.313 16.492 18.250 1.00 33.25 356 LYS A O 1
ATOM 2857 N N . LYS A 1 357 ? -29.209 16.474 15.986 1.00 26.86 357 LYS A N 1
ATOM 2858 C CA . LYS A 1 357 ? -28.488 15.213 15.842 1.00 26.86 357 LYS A CA 1
ATOM 2859 C C . LYS A 1 357 ? -27.021 15.447 16.229 1.00 26.86 357 LYS A C 1
ATOM 2861 O O . LYS A 1 357 ? -26.489 16.508 15.899 1.00 26.86 357 LYS A O 1
ATOM 2866 N N . PRO A 1 358 ? -26.378 14.511 16.944 1.00 25.11 358 PRO A N 1
ATOM 2867 C CA . PRO A 1 358 ? -24.930 14.509 17.060 1.00 25.11 358 PRO A CA 1
ATOM 2868 C C . PRO A 1 358 ? -24.319 14.384 15.664 1.00 25.11 358 PRO A C 1
ATOM 2870 O O . PRO A 1 358 ? -24.879 13.734 14.779 1.00 25.11 358 PRO A O 1
ATOM 2873 N N . VAL A 1 359 ? -23.191 15.050 15.487 1.00 29.84 359 VAL A N 1
ATOM 2874 C CA . VAL A 1 359 ? -22.439 15.077 14.241 1.00 29.84 359 VAL A CA 1
ATOM 2875 C C . VAL A 1 359 ? -21.886 13.684 13.973 1.00 29.84 359 VAL A C 1
ATOM 2877 O O . VAL A 1 359 ? -21.175 13.122 14.804 1.00 29.84 359 VAL A O 1
ATOM 2880 N N . ILE A 1 360 ? -22.210 13.148 12.801 1.00 28.75 360 ILE A N 1
ATOM 2881 C CA . ILE A 1 360 ? -21.610 11.939 12.242 1.00 28.75 360 ILE A CA 1
ATOM 2882 C C . ILE A 1 360 ? -20.435 12.420 11.385 1.00 28.75 360 ILE A C 1
ATOM 2884 O O . ILE A 1 360 ? -20.640 12.948 10.294 1.00 28.75 360 ILE A O 1
ATOM 2888 N N . GLY A 1 361 ? -19.217 12.345 11.919 1.00 34.22 361 GLY A N 1
ATOM 2889 C CA . GLY A 1 361 ? -18.014 12.789 11.216 1.00 34.22 361 GLY A CA 1
ATOM 2890 C C . GLY A 1 361 ? -17.445 11.689 10.321 1.00 34.22 361 GLY A C 1
ATOM 2891 O O . GLY A 1 361 ? -17.085 10.623 10.811 1.00 34.22 361 GLY A O 1
ATOM 2892 N N . LYS A 1 362 ? -17.297 11.971 9.021 1.00 34.56 362 LYS A N 1
ATOM 2893 C CA . LYS A 1 362 ? -16.410 11.225 8.115 1.00 34.56 362 LYS A CA 1
ATOM 2894 C C . LYS A 1 362 ? -14.971 11.655 8.400 1.00 34.56 362 LYS A C 1
ATOM 2896 O O . LYS A 1 362 ? -14.652 12.841 8.310 1.00 34.56 362 LYS A O 1
ATOM 2901 N N . THR A 1 363 ? -14.076 10.740 8.757 1.00 38.16 363 THR A N 1
ATOM 2902 C CA . THR A 1 363 ? -12.685 11.092 9.094 1.00 38.16 363 THR A CA 1
ATOM 2903 C C . THR A 1 363 ? -11.813 11.251 7.844 1.00 38.16 363 THR A C 1
ATOM 2905 O O . THR A 1 363 ? -10.812 10.559 7.695 1.00 38.16 363 THR A O 1
ATOM 2908 N N . ASN A 1 364 ? -12.148 12.183 6.952 1.00 52.12 364 ASN A N 1
ATOM 2909 C CA . ASN A 1 364 ? -11.277 12.534 5.829 1.00 52.12 364 ASN A CA 1
ATOM 2910 C C . ASN A 1 364 ? -10.255 13.564 6.302 1.00 52.12 364 ASN A C 1
ATOM 2912 O O . ASN A 1 364 ? -10.521 14.765 6.269 1.00 52.12 364 ASN A O 1
ATOM 2916 N N . THR A 1 365 ? -9.104 13.099 6.799 1.00 57.78 365 THR A N 1
ATOM 2917 C CA . THR A 1 365 ? -8.023 14.007 7.203 1.00 57.78 365 THR A CA 1
ATOM 2918 C C . THR A 1 365 ? -7.192 14.401 5.987 1.00 57.78 365 THR A C 1
ATOM 2920 O O . THR A 1 365 ? -6.420 13.597 5.475 1.00 57.78 365 THR A O 1
ATOM 2923 N N . LYS A 1 366 ? -7.317 15.646 5.530 1.00 65.00 366 LYS A N 1
ATOM 2924 C CA . LYS A 1 366 ? -6.453 16.230 4.493 1.00 65.00 366 LYS A CA 1
ATOM 2925 C C . LYS A 1 366 ? -5.328 17.021 5.138 1.00 65.00 366 LYS A C 1
ATOM 2927 O O . LYS A 1 366 ? -5.536 17.642 6.179 1.00 65.00 366 LYS A O 1
ATOM 2932 N N . TYR A 1 367 ? -4.156 17.021 4.511 1.00 70.81 367 TYR A N 1
ATOM 2933 C CA . TYR A 1 367 ? -2.997 17.764 4.990 1.00 70.81 367 TYR A CA 1
ATOM 2934 C C . TYR A 1 367 ? -2.525 18.771 3.944 1.00 70.81 367 TYR A C 1
ATOM 2936 O O . TYR A 1 367 ? -2.397 18.453 2.763 1.00 70.81 367 TYR A O 1
ATOM 2944 N N . PHE A 1 368 ? -2.201 19.979 4.395 1.00 80.50 368 PHE A N 1
ATOM 2945 C CA . PHE A 1 368 ? -1.709 21.063 3.553 1.00 80.50 368 PHE A CA 1
ATOM 2946 C C . PHE A 1 368 ? -0.434 21.640 4.139 1.00 80.50 368 PHE A C 1
ATOM 2948 O O . PHE A 1 368 ? -0.402 22.028 5.308 1.00 80.50 368 PHE A O 1
ATOM 2955 N N . LYS A 1 369 ? 0.611 21.750 3.327 1.00 85.94 369 LYS A N 1
ATOM 2956 C CA . LYS A 1 369 ? 1.789 22.540 3.666 1.00 85.94 369 LYS A CA 1
ATOM 2957 C C . LYS A 1 369 ? 1.500 24.003 3.349 1.00 85.94 369 LYS A C 1
ATOM 2959 O O . LYS A 1 369 ? 1.057 24.329 2.251 1.00 85.94 369 LYS A O 1
ATOM 2964 N N . VAL A 1 370 ? 1.777 24.883 4.304 1.00 87.56 370 VAL A N 1
ATOM 2965 C CA . VAL A 1 370 ? 1.656 26.333 4.145 1.00 87.56 370 VAL A CA 1
ATOM 2966 C C . VAL A 1 370 ? 3.023 26.974 4.321 1.00 87.56 370 VAL A C 1
ATOM 2968 O O . VAL A 1 370 ? 3.655 26.826 5.366 1.00 87.56 370 VAL A O 1
ATOM 2971 N N . THR A 1 371 ? 3.464 27.725 3.317 1.00 88.00 371 THR A N 1
ATOM 2972 C CA . THR A 1 371 ? 4.685 28.533 3.382 1.00 88.00 371 THR A CA 1
ATOM 2973 C C . THR A 1 371 ? 4.305 30.008 3.432 1.00 88.00 371 THR A C 1
ATOM 2975 O O . THR A 1 371 ? 3.814 30.577 2.453 1.00 88.00 371 THR A O 1
ATOM 2978 N N . ALA A 1 372 ? 4.532 30.616 4.592 1.00 85.88 372 ALA A N 1
ATOM 2979 C CA . ALA A 1 372 ? 4.315 32.026 4.861 1.00 85.88 372 ALA A CA 1
ATOM 2980 C C . ALA A 1 372 ? 5.465 32.896 4.333 1.00 85.88 372 ALA A C 1
ATOM 2982 O O . ALA A 1 372 ? 6.624 32.480 4.260 1.00 85.88 372 ALA A O 1
ATOM 2983 N N . ASN A 1 373 ? 5.142 34.146 4.006 1.00 83.00 373 ASN A N 1
ATOM 2984 C CA . ASN A 1 373 ? 6.136 35.206 3.830 1.00 83.00 373 ASN A CA 1
ATOM 2985 C C . ASN A 1 373 ? 6.531 35.807 5.201 1.00 83.00 373 ASN A C 1
ATOM 2987 O O . ASN A 1 373 ? 6.152 35.283 6.239 1.00 83.00 373 ASN A O 1
ATOM 2991 N N . ASP A 1 374 ? 7.272 36.920 5.230 1.00 75.75 374 ASP A N 1
ATOM 2992 C CA . ASP A 1 374 ? 7.732 37.560 6.480 1.00 75.75 374 ASP A CA 1
ATOM 2993 C C . ASP A 1 374 ? 6.661 38.379 7.237 1.00 75.75 374 ASP A C 1
ATOM 2995 O O . ASP A 1 374 ? 7.001 39.135 8.149 1.00 75.75 374 ASP A O 1
ATOM 2999 N N . THR A 1 375 ? 5.379 38.269 6.873 1.00 79.06 375 THR A N 1
ATOM 3000 C CA . THR A 1 375 ? 4.291 39.076 7.455 1.00 79.06 375 THR A CA 1
ATOM 3001 C C . THR A 1 375 ? 3.190 38.214 8.051 1.00 79.06 375 THR A C 1
ATOM 3003 O O . THR A 1 375 ? 2.794 37.226 7.440 1.00 79.06 375 THR A O 1
ATOM 3006 N N . SER A 1 376 ? 2.675 38.612 9.219 1.00 85.75 376 SER A N 1
ATOM 3007 C CA . SER A 1 376 ? 1.479 38.019 9.832 1.00 85.75 376 SER A CA 1
ATOM 3008 C C . SER A 1 376 ? 0.268 38.001 8.909 1.00 85.75 376 SER A C 1
ATOM 3010 O O . SER A 1 376 ? 0.096 38.850 8.032 1.00 85.75 376 SER A O 1
ATOM 3012 N N . GLY A 1 377 ? -0.609 37.030 9.139 1.00 85.75 377 GLY A N 1
ATOM 3013 C CA . GLY A 1 377 ? -1.835 36.907 8.374 1.00 85.75 377 GLY A CA 1
ATOM 3014 C C . GLY A 1 377 ? -2.735 35.788 8.869 1.00 85.75 377 GLY A C 1
ATOM 3015 O O . GLY A 1 377 ? -2.368 35.005 9.747 1.00 85.75 377 GLY A O 1
ATOM 3016 N N . THR A 1 378 ? -3.939 35.748 8.308 1.00 88.88 378 THR A N 1
ATOM 3017 C CA . THR A 1 378 ? -4.968 34.776 8.674 1.00 88.88 378 THR A CA 1
ATOM 3018 C C . THR A 1 378 ? -5.256 33.862 7.498 1.00 88.88 378 THR A C 1
ATOM 3020 O O . THR A 1 378 ? -5.472 34.328 6.380 1.00 88.88 378 THR A O 1
ATOM 3023 N N . ILE A 1 379 ? -5.262 32.564 7.771 1.00 87.44 379 ILE A N 1
ATOM 3024 C CA . ILE A 1 379 ? -5.685 31.517 6.849 1.00 87.44 379 ILE A CA 1
ATOM 3025 C C . ILE A 1 379 ? -7.173 31.276 7.079 1.00 87.44 379 ILE A C 1
ATOM 3027 O O . ILE A 1 379 ? -7.606 31.143 8.228 1.00 87.44 379 ILE A O 1
ATOM 3031 N N . TYR A 1 380 ? -7.940 31.220 5.994 1.00 88.38 380 TYR A N 1
ATOM 3032 C CA . TYR A 1 380 ? -9.374 30.956 6.028 1.00 88.38 380 TYR A CA 1
ATOM 3033 C C . TYR A 1 380 ? -9.681 29.634 5.352 1.00 88.38 380 TYR A C 1
ATOM 3035 O O . TYR A 1 380 ? -9.243 29.402 4.225 1.00 88.38 380 TYR A O 1
ATOM 3043 N N . ILE A 1 381 ? -10.478 28.809 6.019 1.00 84.88 381 ILE A N 1
ATOM 3044 C CA . ILE A 1 381 ? -11.032 27.574 5.463 1.00 84.88 381 ILE A CA 1
ATOM 3045 C C . ILE A 1 381 ? -12.542 27.750 5.450 1.00 84.88 381 ILE A C 1
ATOM 3047 O O . ILE A 1 381 ? -13.188 27.675 6.497 1.00 84.88 381 ILE A O 1
ATOM 3051 N N . ASN A 1 382 ? -13.086 28.076 4.283 1.00 83.00 382 ASN A N 1
ATOM 3052 C CA . ASN A 1 382 ? -14.506 28.341 4.103 1.00 83.00 382 ASN A CA 1
ATOM 3053 C C . ASN A 1 382 ? -15.250 27.008 4.030 1.00 83.00 382 ASN A C 1
ATOM 3055 O O . ASN A 1 382 ? -14.958 26.185 3.161 1.00 83.00 382 ASN A O 1
ATOM 3059 N N . SER A 1 383 ? -16.185 26.807 4.956 1.00 75.12 383 SER A N 1
ATOM 3060 C CA . SER A 1 383 ? -17.012 25.607 5.023 1.00 75.12 383 SER A CA 1
ATOM 3061 C C . SER A 1 383 ? -18.338 25.910 5.716 1.00 75.12 383 SER A C 1
ATOM 3063 O O . SER A 1 383 ? -18.375 26.544 6.776 1.00 75.12 383 SER A O 1
ATOM 3065 N N . ASP A 1 384 ? -19.429 25.420 5.132 1.00 68.56 384 ASP A N 1
ATOM 3066 C CA . ASP A 1 384 ? -20.760 25.412 5.746 1.00 68.56 384 ASP A CA 1
ATOM 3067 C C . ASP A 1 384 ? -20.860 24.417 6.922 1.00 68.56 384 ASP A C 1
ATOM 3069 O O . ASP A 1 384 ? -21.839 24.435 7.669 1.00 68.56 384 ASP A O 1
ATOM 3073 N N . GLU A 1 385 ? -19.833 23.589 7.123 1.00 61.41 385 GLU A N 1
ATOM 3074 C CA . GLU A 1 385 ? -19.773 22.560 8.156 1.00 61.41 385 GLU A CA 1
ATOM 3075 C C . GLU A 1 385 ? -19.096 23.090 9.421 1.00 61.41 385 GLU A C 1
ATOM 3077 O O . GLU A 1 385 ? -17.995 23.642 9.379 1.00 61.41 385 GLU A O 1
ATOM 3082 N N . THR A 1 386 ? -19.760 22.910 10.562 1.00 58.50 386 THR A N 1
ATOM 3083 C CA . THR A 1 386 ? -19.302 23.393 11.876 1.00 58.50 386 THR A CA 1
ATOM 3084 C C . THR A 1 386 ? -18.457 22.383 12.636 1.00 58.50 386 THR A C 1
ATOM 3086 O O . THR A 1 386 ? -17.886 22.715 13.675 1.00 58.50 386 THR A O 1
ATOM 3089 N N . ASP A 1 387 ? -18.415 21.151 12.140 1.00 52.69 387 ASP A N 1
ATOM 3090 C CA . ASP A 1 387 ? -18.002 19.990 12.918 1.00 52.69 387 ASP A CA 1
ATOM 3091 C C . ASP A 1 387 ? -16.684 19.378 12.430 1.00 52.69 387 ASP A C 1
ATOM 3093 O O . ASP A 1 387 ? -16.199 18.389 12.981 1.00 52.69 387 ASP A O 1
ATOM 3097 N N . GLY A 1 388 ? -16.080 20.003 11.419 1.00 54.03 388 GLY A N 1
ATOM 3098 C CA . GLY A 1 388 ? -14.711 19.734 11.023 1.00 54.03 388 GLY A CA 1
ATOM 3099 C C . GLY A 1 388 ? -13.714 20.163 12.105 1.00 54.03 388 GLY A C 1
ATOM 3100 O O . GLY A 1 388 ? -13.929 21.107 12.871 1.00 54.03 388 GLY A O 1
ATOM 3101 N N . ASN A 1 389 ? -12.580 19.479 12.151 1.00 59.59 389 ASN A N 1
ATOM 3102 C CA . ASN A 1 389 ? -11.425 19.834 12.955 1.00 59.59 389 ASN A CA 1
ATOM 3103 C C . ASN A 1 389 ? -10.336 20.389 12.045 1.00 59.59 389 ASN A C 1
ATOM 3105 O O . ASN A 1 389 ? -9.960 19.763 11.057 1.00 59.59 389 ASN A O 1
ATOM 3109 N N . VAL A 1 390 ? -9.790 21.550 12.400 1.00 69.06 390 VAL A N 1
ATOM 3110 C CA . VAL A 1 390 ? -8.644 22.141 11.705 1.00 69.06 390 VAL A CA 1
ATOM 3111 C C . VAL A 1 390 ? -7.518 22.340 12.708 1.00 69.06 390 VAL A C 1
ATOM 3113 O O . VAL A 1 390 ? -7.669 23.063 13.696 1.00 69.06 390 VAL A O 1
ATOM 3116 N N . ILE A 1 391 ? -6.377 21.717 12.434 1.00 72.81 391 ILE A N 1
ATOM 3117 C CA . ILE A 1 391 ? -5.205 21.714 13.305 1.00 72.81 391 ILE A CA 1
ATOM 3118 C C . ILE A 1 391 ? -4.007 22.250 12.532 1.00 72.81 391 ILE A C 1
ATOM 3120 O O . ILE A 1 391 ? -3.642 21.713 11.493 1.00 72.81 391 ILE A O 1
ATOM 3124 N N . LEU A 1 392 ? -3.352 23.272 13.068 1.00 78.50 392 LEU A N 1
ATOM 3125 C CA . LEU A 1 392 ? -2.056 23.744 12.602 1.00 78.50 392 LEU A CA 1
ATOM 3126 C C . LEU A 1 392 ? -0.928 23.072 13.392 1.00 78.50 392 LEU A C 1
ATOM 3128 O O . LEU A 1 392 ? -0.905 23.145 14.622 1.00 78.50 392 LEU A O 1
ATOM 3132 N N . TYR A 1 393 ? 0.042 22.513 12.682 1.00 75.62 393 TYR A N 1
ATOM 3133 C CA . TYR A 1 393 ? 1.298 21.982 13.191 1.00 75.62 393 TYR A CA 1
ATOM 3134 C C . TYR A 1 393 ? 2.450 22.916 12.822 1.00 75.62 393 TYR A C 1
ATOM 3136 O O . TYR A 1 393 ? 2.558 23.390 11.686 1.00 75.62 393 TYR A O 1
ATOM 3144 N N . THR A 1 394 ? 3.349 23.141 13.775 1.00 76.75 394 THR A N 1
ATOM 3145 C CA . THR A 1 394 ? 4.661 23.761 13.543 1.00 76.75 394 THR A CA 1
ATOM 3146 C C . THR A 1 394 ? 5.753 22.692 13.495 1.00 76.75 394 THR A C 1
ATOM 3148 O O . THR A 1 394 ? 5.569 21.578 13.987 1.00 76.75 394 THR A O 1
ATOM 3151 N N . ASN A 1 395 ? 6.933 23.049 12.981 1.00 65.69 395 ASN A N 1
ATOM 3152 C CA . ASN A 1 395 ? 8.105 22.161 12.984 1.00 65.69 395 ASN A CA 1
ATOM 3153 C C . ASN A 1 395 ? 8.662 21.869 14.396 1.00 65.69 395 ASN A C 1
ATOM 3155 O O . ASN A 1 395 ? 9.592 21.091 14.547 1.00 65.69 395 ASN A O 1
ATOM 3159 N N . THR A 1 396 ? 8.115 22.525 15.425 1.00 64.94 396 THR A N 1
ATOM 3160 C CA . THR A 1 396 ? 8.399 22.279 16.845 1.00 64.94 396 THR A CA 1
ATOM 3161 C C . THR A 1 396 ? 7.386 21.327 17.485 1.00 64.94 396 THR A C 1
ATOM 3163 O O . THR A 1 396 ? 7.393 21.148 18.701 1.00 64.94 396 THR A O 1
ATOM 3166 N N . GLY A 1 397 ? 6.462 20.775 16.691 1.00 56.78 397 GLY A N 1
ATOM 3167 C CA . GLY A 1 397 ? 5.390 19.889 17.142 1.00 56.78 397 GLY A CA 1
ATOM 3168 C C . GLY A 1 397 ? 4.267 20.573 17.919 1.00 56.78 397 GLY A C 1
ATOM 3169 O O . GLY A 1 397 ? 3.375 19.898 18.434 1.00 56.78 397 GLY A O 1
ATOM 3170 N N . LYS A 1 398 ? 4.255 21.911 17.988 1.00 67.56 398 LYS A N 1
ATOM 3171 C CA . LYS A 1 398 ? 3.151 22.658 18.599 1.00 67.56 398 LYS A CA 1
ATOM 3172 C C . LYS A 1 398 ? 1.903 22.528 17.722 1.00 67.56 398 LYS A C 1
ATOM 3174 O O . LYS A 1 398 ? 1.954 22.804 16.524 1.00 67.56 398 LYS A O 1
ATOM 3179 N N . LYS A 1 399 ? 0.780 22.174 18.353 1.00 67.44 399 LYS A N 1
ATOM 3180 C CA . LYS A 1 399 ? -0.548 22.087 17.730 1.00 67.44 399 LYS A CA 1
ATOM 3181 C C . LYS A 1 399 ? -1.396 23.302 18.106 1.00 67.44 399 LYS A C 1
ATOM 3183 O O . LYS A 1 399 ? -1.445 23.675 19.279 1.00 67.44 399 LYS A O 1
ATOM 3188 N N . THR A 1 400 ? -2.061 23.913 17.130 1.00 71.12 400 THR A N 1
ATOM 3189 C CA . THR A 1 400 ? -3.037 24.995 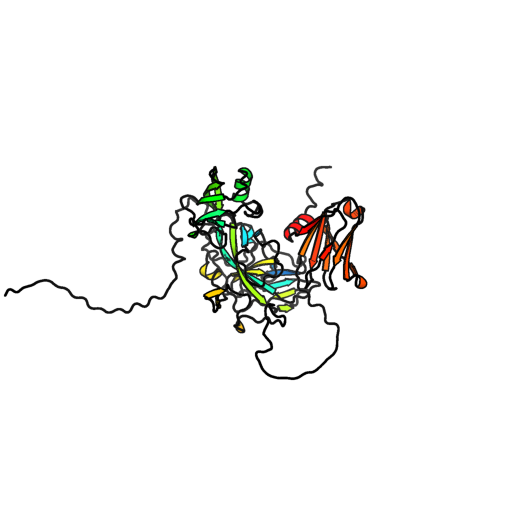17.349 1.00 71.12 400 THR A CA 1
ATOM 3190 C C . THR A 1 400 ? -4.337 24.650 16.640 1.00 71.12 400 THR A C 1
ATOM 3192 O O . THR A 1 400 ? -4.321 24.373 15.446 1.00 71.12 400 THR A O 1
ATOM 3195 N N . TYR A 1 401 ? -5.451 24.673 17.364 1.00 65.44 401 TYR A N 1
ATOM 3196 C CA . TYR A 1 401 ? -6.772 24.392 16.807 1.00 65.44 401 TYR A CA 1
ATOM 3197 C C . TYR A 1 401 ? -7.391 25.676 16.256 1.00 65.44 401 TYR A C 1
ATOM 3199 O O . TYR A 1 401 ? -7.329 26.717 16.914 1.00 65.44 401 TYR A O 1
ATOM 3207 N N . ALA A 1 402 ? -7.962 25.610 15.055 1.00 70.50 402 ALA A N 1
ATOM 3208 C CA . ALA A 1 402 ? -8.679 26.739 14.477 1.00 70.50 402 ALA A CA 1
ATOM 3209 C C . ALA A 1 402 ? -10.059 26.895 15.120 1.00 70.50 402 ALA A C 1
ATOM 3211 O O . ALA A 1 402 ? -10.734 25.912 15.425 1.00 70.50 402 ALA A O 1
ATOM 3212 N N . GLU A 1 403 ? -10.514 28.136 15.258 1.00 72.31 403 GLU A N 1
ATOM 3213 C CA . GLU A 1 403 ? -11.878 28.419 15.701 1.00 72.31 403 GLU A CA 1
ATOM 3214 C C . GLU A 1 403 ? -12.822 28.525 14.500 1.00 72.31 403 GLU A C 1
ATOM 3216 O O . GLU A 1 403 ? -12.532 29.256 13.547 1.00 72.31 403 GLU A O 1
ATOM 3221 N N . TYR A 1 404 ? -13.983 27.866 14.569 1.00 71.75 404 TYR A N 1
ATOM 3222 C CA . TYR A 1 404 ? -15.062 28.081 13.605 1.00 71.75 404 TYR A CA 1
ATOM 3223 C C . TYR A 1 404 ? -15.809 29.388 13.895 1.00 71.75 404 TYR A C 1
ATOM 3225 O O . TYR A 1 404 ? -16.264 29.633 15.016 1.00 71.75 404 TYR A O 1
ATOM 3233 N N . LYS A 1 405 ? -15.978 30.236 12.880 1.00 81.19 405 LYS A N 1
ATOM 3234 C CA . LYS A 1 405 ? -16.746 31.484 12.951 1.00 81.19 405 LYS A CA 1
ATOM 3235 C C . LYS A 1 405 ? -18.102 31.291 12.281 1.00 81.19 405 LYS A C 1
ATOM 3237 O O . LYS A 1 405 ? -18.227 31.427 11.068 1.00 81.19 405 LYS A O 1
ATOM 3242 N N . THR A 1 406 ? -19.133 31.040 13.087 1.00 70.50 406 THR A N 1
ATOM 3243 C CA . THR A 1 406 ? -20.490 30.710 12.614 1.00 70.50 406 THR A CA 1
ATOM 3244 C C . THR A 1 406 ? -21.092 31.752 11.669 1.00 70.50 406 THR A C 1
ATOM 3246 O O . THR A 1 406 ? -21.714 31.386 10.680 1.00 70.50 406 THR A O 1
ATOM 3249 N N . GLU A 1 407 ? -20.891 33.048 11.925 1.00 75.75 407 GLU A N 1
ATOM 3250 C CA . GLU A 1 407 ? -21.441 34.116 11.072 1.00 75.75 407 GLU A CA 1
ATOM 3251 C C . GLU A 1 407 ? -20.741 34.223 9.709 1.00 75.75 407 GLU A C 1
ATOM 3253 O O . GLU A 1 407 ? -21.360 34.625 8.726 1.00 75.75 407 GLU A O 1
ATOM 3258 N N . ALA A 1 408 ? -19.459 33.854 9.647 1.00 76.56 408 ALA A N 1
ATOM 3259 C CA . ALA A 1 408 ? -18.640 33.920 8.439 1.00 76.56 408 ALA A CA 1
ATOM 3260 C C . ALA A 1 408 ? -18.531 32.570 7.712 1.00 76.56 408 ALA A C 1
ATOM 3262 O O . ALA A 1 408 ? -17.943 32.520 6.635 1.00 76.56 408 ALA A O 1
ATOM 3263 N N . LYS A 1 409 ? -19.077 31.503 8.309 1.00 81.94 409 LYS A N 1
ATOM 3264 C CA . LYS A 1 409 ? -19.047 30.119 7.825 1.00 81.94 409 LYS A CA 1
ATOM 3265 C C . LYS A 1 409 ? -17.652 29.643 7.406 1.00 81.94 409 LYS A C 1
ATOM 3267 O O . LYS A 1 409 ? -17.411 29.238 6.269 1.00 81.94 409 LYS A O 1
ATOM 3272 N N . ARG A 1 410 ? -16.694 29.778 8.324 1.00 83.06 410 ARG A N 1
ATOM 3273 C CA . ARG A 1 410 ? -15.291 29.430 8.072 1.00 83.06 410 ARG A CA 1
ATOM 3274 C C . ARG A 1 410 ? -14.505 29.172 9.347 1.00 83.06 410 ARG A C 1
ATOM 3276 O O . ARG A 1 410 ? -14.823 29.741 10.391 1.00 83.06 410 ARG A O 1
ATOM 3283 N N . TYR A 1 411 ? -13.432 28.399 9.235 1.00 84.31 411 TYR A N 1
ATOM 3284 C CA . TYR A 1 411 ? -12.382 28.315 10.248 1.00 84.31 411 TYR A CA 1
ATOM 3285 C C . TYR A 1 411 ? -11.327 29.388 9.995 1.00 84.31 411 TYR A C 1
ATOM 3287 O O . TYR A 1 411 ? -10.992 29.684 8.843 1.00 84.31 411 TYR A O 1
ATOM 3295 N N . GLU A 1 412 ? -10.794 29.958 11.072 1.00 88.00 412 GLU A N 1
ATOM 3296 C CA . GLU A 1 412 ? -9.755 30.986 11.005 1.00 88.00 412 GLU A CA 1
ATOM 3297 C C . GLU A 1 412 ? -8.525 30.574 11.817 1.00 88.00 412 GLU A C 1
ATOM 3299 O O . GLU A 1 412 ? -8.632 30.208 12.990 1.00 88.00 412 GLU A O 1
ATOM 3304 N N . ILE A 1 413 ? -7.345 30.682 11.203 1.00 85.31 413 ILE A N 1
ATOM 3305 C CA . ILE A 1 413 ? -6.053 30.540 11.886 1.00 85.31 413 ILE A CA 1
ATOM 3306 C C . ILE A 1 413 ? -5.258 31.817 11.663 1.00 85.31 413 ILE A C 1
ATOM 3308 O O . ILE A 1 413 ? -4.826 32.089 10.544 1.00 85.31 413 ILE A O 1
ATOM 3312 N N . THR A 1 414 ? -5.032 32.589 12.724 1.00 86.62 414 THR A N 1
ATOM 3313 C CA . THR A 1 414 ? -4.180 33.784 12.671 1.00 86.62 414 THR A CA 1
ATOM 3314 C C . THR A 1 414 ? -2.771 33.452 13.133 1.00 86.62 414 THR A C 1
ATOM 33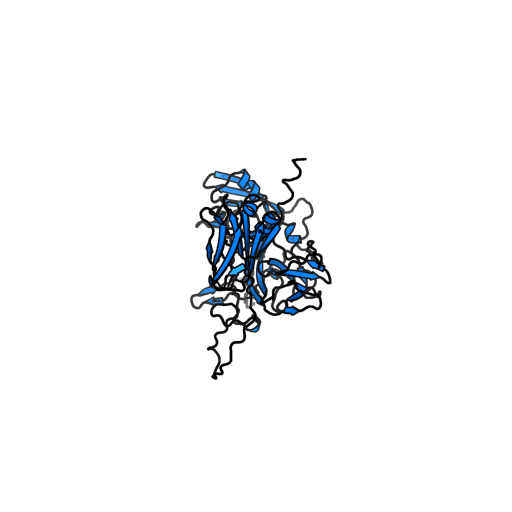16 O O . THR A 1 414 ? -2.570 32.969 14.246 1.00 86.62 414 THR A O 1
ATOM 3319 N N . LEU A 1 415 ? -1.795 33.756 12.280 1.00 83.31 415 LEU A N 1
ATOM 3320 C CA . LEU A 1 415 ? -0.373 33.621 12.566 1.00 83.31 415 LEU A CA 1
ATOM 3321 C C . LEU A 1 415 ? 0.243 35.001 12.739 1.00 83.31 415 LEU A C 1
ATOM 3323 O O . LEU A 1 415 ? 0.212 35.830 11.827 1.00 83.31 415 LEU A O 1
ATOM 3327 N N . ASN A 1 416 ? 0.810 35.247 13.917 1.00 82.50 416 ASN A N 1
ATOM 3328 C CA . ASN A 1 416 ? 1.439 36.522 14.230 1.00 82.50 416 ASN A CA 1
ATOM 3329 C C . ASN A 1 416 ? 2.905 36.520 13.775 1.00 82.50 416 ASN A C 1
ATOM 3331 O O . ASN A 1 416 ? 3.507 35.468 13.570 1.00 82.50 416 ASN A O 1
ATOM 3335 N N . ASP A 1 417 ? 3.534 37.698 13.718 1.00 78.44 417 ASP A N 1
ATOM 3336 C CA . ASP A 1 417 ? 4.942 37.834 13.304 1.00 78.44 417 ASP A CA 1
ATOM 3337 C C . ASP A 1 417 ? 5.899 36.958 14.133 1.00 78.44 417 ASP A C 1
ATOM 3339 O O . ASP A 1 417 ? 6.978 36.594 13.673 1.00 78.44 417 ASP A O 1
ATOM 3343 N N . LYS A 1 418 ? 5.521 36.630 15.375 1.00 75.75 418 LYS A N 1
ATOM 3344 C CA . LYS A 1 418 ? 6.281 35.721 16.235 1.00 75.75 418 LYS A CA 1
ATOM 3345 C C . LYS A 1 418 ? 6.217 34.273 15.741 1.00 75.75 418 LYS A C 1
ATOM 3347 O O . LYS A 1 418 ? 7.249 33.621 15.729 1.00 75.75 418 LYS A O 1
ATOM 3352 N N . ASP A 1 419 ? 5.045 33.796 15.330 1.00 72.38 419 ASP A N 1
ATOM 3353 C CA . ASP A 1 419 ? 4.854 32.416 14.869 1.00 72.38 419 ASP A CA 1
ATOM 3354 C C . ASP A 1 419 ? 5.571 32.174 13.528 1.00 72.38 419 ASP A C 1
ATOM 3356 O O . ASP A 1 419 ? 6.063 31.083 13.263 1.00 72.38 419 ASP A O 1
ATOM 3360 N N . ILE A 1 420 ? 5.689 33.220 12.704 1.00 77.44 420 ILE A N 1
ATOM 3361 C CA . ILE A 1 420 ? 6.296 33.173 11.366 1.00 77.44 420 ILE A CA 1
ATOM 3362 C C . ILE A 1 420 ? 7.825 33.256 11.401 1.00 77.44 420 ILE A C 1
ATOM 3364 O O . ILE A 1 420 ? 8.490 32.624 10.580 1.00 77.44 420 ILE A O 1
ATOM 3368 N N . LYS A 1 421 ? 8.401 33.997 12.356 1.00 70.00 421 LYS A N 1
ATOM 3369 C CA . LYS A 1 421 ? 9.858 34.196 12.460 1.00 70.00 421 LYS A CA 1
ATOM 3370 C C . LYS A 1 421 ? 10.648 32.911 12.698 1.00 70.00 421 LYS A C 1
ATOM 3372 O O . LYS A 1 421 ? 11.810 32.859 12.302 1.00 70.00 421 LYS A O 1
ATOM 3377 N N . ASP A 1 422 ? 10.032 31.909 13.318 1.00 65.69 422 ASP A N 1
ATOM 3378 C CA . ASP A 1 422 ? 10.733 30.704 13.757 1.00 65.69 422 ASP A CA 1
ATOM 3379 C C . ASP A 1 422 ? 10.835 29.636 12.654 1.00 65.69 422 ASP A C 1
ATOM 3381 O O . ASP A 1 422 ? 11.807 28.882 12.618 1.00 65.69 422 ASP A O 1
ATOM 3385 N N . THR A 1 423 ? 9.859 29.558 11.740 1.00 69.38 423 THR A N 1
ATOM 3386 C CA . THR A 1 423 ? 9.756 28.408 10.820 1.00 69.38 423 THR A CA 1
ATOM 3387 C C . THR A 1 423 ? 9.398 28.790 9.389 1.00 69.38 423 THR A C 1
ATOM 3389 O O . THR A 1 423 ? 9.837 28.099 8.473 1.00 69.38 423 THR A O 1
ATOM 3392 N N . LYS A 1 424 ? 8.616 29.863 9.178 1.00 80.75 424 LYS A N 1
ATOM 3393 C CA . LYS A 1 424 ? 7.925 30.246 7.921 1.00 80.75 424 LYS A CA 1
ATOM 3394 C C . LYS A 1 424 ? 7.087 29.145 7.251 1.00 80.75 424 LYS A C 1
ATOM 3396 O O . LYS A 1 424 ? 6.295 29.441 6.367 1.00 80.75 424 LYS A O 1
ATOM 3401 N N . GLU A 1 425 ? 7.239 27.895 7.655 1.00 86.00 425 GLU A N 1
ATOM 3402 C CA . GLU A 1 425 ? 6.520 26.731 7.172 1.00 86.00 425 GLU A CA 1
ATOM 3403 C C . GLU A 1 425 ? 5.645 26.170 8.286 1.00 86.00 425 GLU A C 1
ATOM 3405 O O . GLU A 1 425 ? 6.052 26.110 9.453 1.00 86.00 425 GLU A O 1
ATOM 3410 N N . PHE A 1 426 ? 4.451 25.742 7.898 1.00 85.56 426 PHE A N 1
ATOM 3411 C CA . PHE A 1 426 ? 3.436 25.159 8.758 1.00 85.56 426 PHE A CA 1
ATOM 3412 C C . PHE A 1 426 ? 2.727 24.035 8.017 1.00 85.56 426 PHE A C 1
ATOM 3414 O O . PHE A 1 426 ? 2.745 23.978 6.785 1.00 85.56 426 PHE A O 1
ATOM 3421 N N . VAL A 1 427 ? 2.049 23.176 8.764 1.00 82.12 427 VAL A N 1
ATOM 3422 C CA . VAL A 1 427 ? 1.159 22.171 8.188 1.00 82.12 427 VAL A CA 1
ATOM 3423 C C . VAL A 1 427 ? -0.229 22.327 8.782 1.00 82.12 427 VAL A C 1
ATOM 3425 O O . VAL A 1 427 ? -0.364 22.476 9.989 1.00 82.12 427 VAL A O 1
ATOM 3428 N N . ILE A 1 428 ? -1.263 22.278 7.953 1.00 78.62 428 ILE A N 1
ATOM 3429 C CA . ILE A 1 428 ? -2.660 22.242 8.382 1.00 78.62 428 ILE A CA 1
ATOM 3430 C C . ILE A 1 428 ? -3.192 20.837 8.137 1.00 78.62 428 ILE A C 1
ATOM 3432 O O . ILE A 1 428 ? -3.087 20.343 7.021 1.00 78.62 428 ILE A O 1
ATOM 3436 N N . ALA A 1 429 ? -3.779 20.214 9.152 1.00 68.75 429 ALA A N 1
ATOM 3437 C CA . ALA A 1 429 ? -4.637 19.050 8.991 1.00 68.75 429 ALA A CA 1
ATOM 3438 C C . ALA A 1 429 ? -6.099 19.477 9.120 1.00 68.75 429 ALA A C 1
ATOM 3440 O O . ALA A 1 429 ? -6.449 20.197 10.056 1.00 68.75 429 ALA A O 1
ATOM 3441 N N . THR A 1 430 ? -6.949 19.024 8.209 1.00 63.78 430 THR A N 1
ATOM 3442 C CA . THR A 1 430 ? -8.399 19.234 8.248 1.00 63.78 430 THR A CA 1
ATOM 3443 C C . THR A 1 430 ? -9.082 17.875 8.284 1.00 63.78 430 THR A C 1
ATOM 3445 O O . THR A 1 430 ? -8.850 17.096 7.368 1.00 63.78 430 THR A O 1
ATOM 3448 N N . SER A 1 431 ? -9.911 17.574 9.276 1.00 56.09 431 SER A N 1
ATOM 3449 C CA . SER A 1 431 ? -10.665 16.315 9.371 1.00 56.09 431 SER A CA 1
ATOM 3450 C C . SER A 1 431 ? -12.139 16.571 9.673 1.00 56.09 431 SER A C 1
ATOM 3452 O O . SER A 1 431 ? -12.493 17.669 10.083 1.00 56.09 431 SER A O 1
ATOM 3454 N N . GLY A 1 432 ? -13.016 15.588 9.455 1.00 50.03 432 GLY A N 1
ATOM 3455 C CA . GLY A 1 432 ? -14.442 15.722 9.787 1.00 50.03 432 GLY A CA 1
ATOM 3456 C C . GLY A 1 432 ? -15.273 16.534 8.789 1.00 50.03 432 GLY A C 1
ATOM 3457 O O . GLY A 1 432 ? -16.429 16.816 9.085 1.00 50.03 432 GLY A O 1
ATOM 3458 N N . PHE A 1 433 ? -14.706 16.899 7.632 1.00 52.69 433 PHE A N 1
ATOM 3459 C CA . PHE A 1 433 ? -15.429 17.607 6.576 1.00 52.69 433 PHE A CA 1
ATOM 3460 C C . PHE A 1 433 ? -16.119 16.618 5.617 1.00 52.69 433 PHE A C 1
ATOM 3462 O O . PHE A 1 433 ? -15.469 15.675 5.156 1.00 52.69 433 PHE A O 1
ATOM 3469 N N . ALA A 1 434 ? -17.408 16.800 5.314 1.00 38.75 434 ALA A N 1
ATOM 3470 C CA . ALA A 1 434 ? -18.202 15.928 4.438 1.00 38.75 434 ALA A CA 1
ATOM 3471 C C . ALA A 1 434 ? -18.328 16.453 2.990 1.00 38.75 434 ALA A C 1
ATOM 3473 O O . ALA A 1 434 ? -18.537 15.648 2.080 1.00 38.75 434 ALA A O 1
ATOM 3474 N N . GLU A 1 435 ? -18.150 17.757 2.766 1.00 48.47 435 GLU A N 1
ATOM 3475 C CA . GLU A 1 435 ? -18.133 18.441 1.467 1.00 48.47 435 GLU A CA 1
ATOM 3476 C C . GLU A 1 435 ? -16.762 19.087 1.150 1.00 48.47 435 GLU A C 1
ATOM 3478 O O . GLU A 1 435 ? -15.856 19.171 1.985 1.00 48.47 435 GLU A O 1
ATOM 3483 N N . LYS A 1 436 ? -16.571 19.546 -0.100 1.00 55.97 436 LYS A N 1
ATOM 3484 C CA . LYS A 1 436 ? -15.361 20.286 -0.504 1.00 55.97 436 LYS A CA 1
ATOM 3485 C C . LYS A 1 436 ? -15.317 21.645 0.209 1.00 55.97 436 LYS A C 1
ATOM 3487 O O . LYS A 1 436 ? -16.204 22.465 0.007 1.00 55.97 436 LYS A O 1
ATOM 3492 N N . PHE A 1 437 ? -14.252 21.909 0.964 1.00 67.56 437 PHE A N 1
ATOM 3493 C CA . PHE A 1 437 ? -13.959 23.231 1.527 1.00 67.56 437 PHE A CA 1
ATOM 3494 C C . PHE A 1 437 ? -12.956 23.997 0.655 1.00 67.56 437 PHE A C 1
ATOM 3496 O O . PHE A 1 437 ? -12.114 23.404 -0.023 1.00 67.56 437 PHE A O 1
ATOM 3503 N N . GLU A 1 438 ? -13.012 25.328 0.705 1.00 78.25 438 GLU A N 1
ATOM 3504 C CA . GLU A 1 438 ? -12.051 26.200 0.022 1.00 78.25 438 GLU A CA 1
ATOM 3505 C C . GLU A 1 438 ? -11.097 26.840 1.025 1.00 78.25 438 GLU A C 1
ATOM 3507 O O . GLU A 1 438 ? -11.528 27.423 2.022 1.00 78.25 438 GLU A O 1
ATOM 3512 N N . MET A 1 439 ? -9.793 26.780 0.743 1.00 81.75 439 MET A N 1
ATOM 3513 C CA . MET A 1 439 ? -8.779 27.411 1.581 1.00 81.75 439 MET A CA 1
ATOM 3514 C C . MET A 1 439 ? -8.191 28.646 0.901 1.00 81.75 439 MET A C 1
ATOM 3516 O O . MET A 1 439 ? -7.863 28.629 -0.284 1.00 81.75 439 MET A O 1
ATOM 3520 N N . SER A 1 440 ? -8.036 29.725 1.663 1.00 83.62 440 SER A N 1
ATOM 3521 C CA . SER A 1 440 ? -7.410 30.962 1.197 1.00 83.62 440 SER A CA 1
ATOM 3522 C C . SER A 1 440 ? -6.386 31.471 2.201 1.00 83.62 440 SER A C 1
ATOM 3524 O O . SER A 1 440 ? -6.567 31.381 3.418 1.00 83.62 440 SER A O 1
ATOM 3526 N N . THR A 1 441 ? -5.289 32.006 1.673 1.00 86.81 441 THR A N 1
ATOM 3527 C CA . THR A 1 441 ? -4.177 32.559 2.449 1.00 86.81 441 THR A CA 1
ATOM 3528 C C . THR A 1 441 ? -3.934 34.025 2.118 1.00 86.81 441 THR A C 1
ATOM 3530 O O . THR A 1 441 ? -4.384 34.507 1.074 1.00 86.81 441 THR A O 1
ATOM 3533 N N . PRO A 1 442 ? -3.177 34.737 2.971 1.00 87.94 442 PRO A N 1
ATOM 3534 C CA . PRO A 1 442 ? -2.664 36.059 2.643 1.00 87.94 442 PRO A CA 1
ATOM 3535 C C . PRO A 1 442 ? -1.878 36.075 1.324 1.00 87.94 442 PRO A C 1
ATOM 3537 O O . PRO A 1 442 ? -1.297 35.072 0.901 1.00 87.94 442 PRO A O 1
ATOM 3540 N N . GLU A 1 443 ? -1.830 37.242 0.685 1.00 82.19 443 GLU A N 1
ATOM 3541 C CA . GLU A 1 443 ? -1.118 37.429 -0.578 1.00 82.19 443 GLU A CA 1
ATOM 3542 C C . GLU A 1 443 ? 0.376 37.071 -0.441 1.00 82.19 443 GLU A C 1
ATOM 3544 O O . GLU A 1 443 ? 1.071 37.510 0.479 1.00 82.19 443 GLU A O 1
ATOM 3549 N N . GLY A 1 444 ? 0.873 36.247 -1.368 1.00 79.88 444 GLY A N 1
ATOM 3550 C CA . GLY A 1 444 ? 2.266 35.791 -1.397 1.00 79.88 444 GLY A CA 1
ATOM 3551 C C . GLY A 1 444 ? 2.576 34.567 -0.529 1.00 79.88 444 GLY A C 1
ATOM 3552 O O . GLY A 1 444 ? 3.712 34.094 -0.562 1.00 79.88 444 GLY A O 1
ATOM 3553 N N . TRP A 1 445 ? 1.604 34.037 0.215 1.00 87.88 445 TRP A N 1
ATOM 3554 C CA . TRP A 1 445 ? 1.724 32.735 0.874 1.00 87.88 445 TRP A CA 1
ATOM 3555 C C . TRP A 1 445 ? 1.425 31.612 -0.120 1.00 87.88 445 TRP A C 1
ATOM 3557 O O . TRP A 1 445 ? 0.655 31.798 -1.064 1.00 87.88 445 TRP A O 1
ATOM 3567 N N . LYS A 1 446 ? 2.035 30.445 0.091 1.00 84.44 446 LYS A N 1
ATOM 3568 C CA . LYS A 1 446 ? 1.812 29.252 -0.736 1.00 84.44 446 LYS A CA 1
ATOM 3569 C C . LYS A 1 446 ? 1.138 28.155 0.069 1.00 84.44 446 LYS A C 1
ATOM 3571 O O . LYS A 1 446 ? 1.490 27.948 1.227 1.00 84.44 446 LYS A O 1
ATOM 3576 N N . ILE A 1 447 ? 0.207 27.459 -0.574 1.00 83.75 447 ILE A N 1
ATOM 3577 C CA . ILE A 1 447 ? -0.469 26.272 -0.054 1.00 83.75 447 ILE A CA 1
ATOM 3578 C C . ILE A 1 447 ? -0.227 25.144 -1.044 1.00 83.75 447 ILE A C 1
ATOM 3580 O O . ILE A 1 447 ? -0.441 25.324 -2.242 1.00 83.75 447 ILE A O 1
ATOM 3584 N N . GLU A 1 448 ? 0.185 23.994 -0.536 1.00 80.06 448 GLU A N 1
ATOM 3585 C CA . GLU A 1 448 ? 0.408 22.784 -1.319 1.00 80.06 448 GLU A CA 1
ATOM 3586 C C . GLU A 1 448 ? -0.205 21.594 -0.574 1.00 80.06 448 GLU A C 1
ATOM 3588 O O . GLU A 1 448 ? -0.157 21.539 0.658 1.00 80.06 448 GLU A O 1
ATOM 3593 N N . ASN A 1 449 ? -0.779 20.637 -1.303 1.00 71.94 449 ASN A N 1
ATOM 3594 C CA . ASN A 1 449 ? -1.209 19.375 -0.702 1.00 71.94 449 ASN A CA 1
ATOM 3595 C C . ASN A 1 449 ? 0.021 18.627 -0.161 1.00 71.94 449 ASN A C 1
ATOM 3597 O O . ASN A 1 449 ? 1.099 18.658 -0.757 1.00 71.94 449 ASN A O 1
ATOM 3601 N N . THR A 1 450 ? -0.124 17.962 0.981 1.00 59.59 450 THR A N 1
ATOM 3602 C CA . THR A 1 450 ? 0.924 17.114 1.559 1.00 59.59 450 THR A CA 1
ATOM 3603 C C . THR A 1 450 ? 0.314 15.845 2.154 1.00 59.59 450 THR A C 1
ATOM 3605 O O . THR A 1 450 ? -0.904 15.706 2.228 1.00 59.59 450 THR A O 1
ATOM 3608 N N . THR A 1 451 ? 1.152 14.901 2.573 1.00 64.25 451 THR A N 1
ATOM 3609 C CA . THR A 1 451 ? 0.728 13.608 3.130 1.00 64.25 451 THR A CA 1
ATOM 3610 C C . THR A 1 451 ? 1.017 13.532 4.625 1.00 64.25 451 THR A C 1
ATOM 3612 O O . THR A 1 451 ? 1.906 14.229 5.122 1.00 64.25 451 THR A O 1
ATOM 3615 N N . ARG A 1 452 ? 0.302 12.654 5.346 1.00 55.41 452 ARG A N 1
ATOM 3616 C CA . ARG A 1 452 ? 0.491 12.415 6.791 1.00 55.41 452 ARG A CA 1
ATOM 3617 C C . ARG A 1 452 ? 1.948 12.107 7.148 1.00 55.41 452 ARG A C 1
ATOM 3619 O O . ARG A 1 452 ? 2.442 12.617 8.150 1.00 55.41 452 ARG A O 1
ATOM 3626 N N . ASP A 1 453 ? 2.641 11.327 6.324 1.00 54.03 453 ASP A N 1
ATOM 3627 C CA . ASP A 1 453 ? 4.032 10.935 6.579 1.00 54.03 453 ASP A CA 1
ATOM 3628 C C . ASP A 1 453 ? 4.985 12.133 6.500 1.00 54.03 453 ASP A C 1
ATOM 3630 O O . ASP A 1 453 ? 5.776 12.360 7.414 1.00 54.03 453 ASP A O 1
ATOM 3634 N N . LYS A 1 454 ? 4.795 13.017 5.511 1.00 59.44 454 LYS A N 1
ATOM 3635 C CA . LYS A 1 454 ? 5.532 14.289 5.429 1.00 59.44 454 LYS A CA 1
ATOM 3636 C C . LYS A 1 454 ? 5.226 15.217 6.611 1.00 59.44 454 LYS A C 1
ATOM 3638 O O . LYS A 1 454 ? 6.075 16.023 6.988 1.00 59.44 454 LYS A O 1
ATOM 3643 N N . VAL A 1 455 ? 4.037 15.115 7.220 1.00 59.72 455 VAL A N 1
ATOM 3644 C CA . VAL A 1 455 ? 3.699 15.844 8.459 1.00 59.72 455 VAL A CA 1
ATOM 3645 C C . VAL A 1 455 ? 4.465 15.290 9.653 1.00 59.72 455 VAL A C 1
ATOM 3647 O O . VAL A 1 455 ? 4.985 16.077 10.443 1.00 59.72 455 VAL A O 1
ATOM 3650 N N . LYS A 1 456 ? 4.558 13.961 9.786 1.00 58.91 456 LYS A N 1
ATOM 3651 C CA . LYS A 1 456 ? 5.350 13.318 10.845 1.00 58.91 456 LYS A CA 1
ATOM 3652 C C . LYS A 1 456 ? 6.811 13.745 10.747 1.00 58.91 456 LYS A C 1
ATOM 3654 O O . LYS A 1 456 ? 7.366 14.198 11.744 1.00 58.91 456 LYS A O 1
ATOM 3659 N N . ASP A 1 457 ? 7.392 13.720 9.552 1.00 65.06 457 ASP A N 1
ATOM 3660 C CA . ASP A 1 457 ? 8.765 14.181 9.326 1.00 65.06 457 ASP A CA 1
ATOM 3661 C C . ASP A 1 457 ? 8.935 15.668 9.649 1.00 65.06 457 ASP A C 1
ATOM 3663 O O . ASP A 1 457 ? 9.897 16.053 10.311 1.00 65.06 457 ASP A O 1
ATOM 3667 N N . PHE A 1 458 ? 7.984 16.512 9.240 1.00 67.69 458 PHE A N 1
ATOM 3668 C CA . PHE A 1 458 ? 7.992 17.947 9.528 1.00 67.69 458 PHE A CA 1
ATOM 3669 C C . PHE A 1 458 ? 7.927 18.253 11.032 1.00 67.69 458 PHE A C 1
ATOM 3671 O O . PHE A 1 458 ? 8.657 19.119 11.514 1.00 67.69 458 PHE A O 1
ATOM 3678 N N . VAL A 1 459 ? 7.081 17.534 11.772 1.00 60.81 459 VAL A N 1
ATOM 3679 C CA . VAL A 1 459 ? 6.919 17.668 13.228 1.00 60.81 459 VAL A CA 1
ATOM 3680 C C . VAL A 1 459 ? 8.125 17.109 13.988 1.00 60.81 459 VAL A C 1
ATOM 3682 O O . VAL A 1 459 ? 8.510 17.668 15.012 1.00 60.81 459 VAL A O 1
ATOM 3685 N N . ASN A 1 460 ? 8.741 16.037 13.484 1.00 58.38 460 ASN A N 1
ATOM 3686 C CA . ASN A 1 460 ? 9.844 15.341 14.148 1.00 58.38 460 ASN A CA 1
ATOM 3687 C C . ASN A 1 460 ? 11.230 15.925 13.827 1.00 58.38 460 ASN A C 1
ATOM 3689 O O . ASN A 1 460 ? 12.208 15.559 14.482 1.00 58.38 460 ASN A O 1
ATOM 3693 N N . ASN A 1 461 ? 11.352 16.864 12.881 1.00 54.34 461 ASN A N 1
ATOM 3694 C CA . ASN A 1 461 ? 12.634 17.468 12.487 1.00 54.34 461 ASN A CA 1
ATOM 3695 C C . ASN A 1 461 ? 13.196 18.502 13.491 1.00 54.34 461 ASN A C 1
ATOM 3697 O O . ASN A 1 461 ? 13.855 19.476 13.120 1.00 54.34 461 ASN A O 1
ATOM 3701 N N . THR A 1 462 ? 12.989 18.275 14.786 1.00 48.97 462 THR A N 1
ATOM 3702 C CA . THR A 1 462 ? 13.680 18.950 15.890 1.00 48.97 462 THR A CA 1
ATOM 3703 C C . THR A 1 462 ? 14.657 17.990 16.551 1.00 48.97 462 THR A C 1
ATOM 3705 O O . THR A 1 462 ? 14.382 17.470 17.625 1.00 48.97 462 THR A O 1
ATOM 3708 N N . SER A 1 463 ? 15.814 17.748 15.925 1.00 39.34 463 SER A N 1
ATOM 3709 C CA . SER A 1 463 ? 16.990 17.186 16.626 1.00 39.34 463 SER A CA 1
ATOM 3710 C C . SER A 1 463 ? 18.340 17.450 15.944 1.00 39.34 463 SER A C 1
ATOM 3712 O O . SER A 1 463 ? 19.351 17.486 16.632 1.00 39.34 463 SER A O 1
ATOM 3714 N N . SER A 1 464 ? 18.420 17.705 14.632 1.00 35.88 464 SER A N 1
ATOM 3715 C CA . SER A 1 464 ? 19.729 17.746 13.941 1.00 35.88 464 SER A CA 1
ATOM 3716 C C . SER A 1 464 ? 20.381 19.130 13.797 1.00 35.88 464 SER A C 1
ATOM 3718 O O . SER A 1 464 ? 21.542 19.216 13.405 1.00 35.88 464 SER A O 1
ATOM 3720 N N . LYS A 1 465 ? 19.693 20.231 14.136 1.00 37.81 465 LYS A N 1
ATOM 3721 C CA . LYS A 1 465 ? 20.256 21.596 14.011 1.00 37.81 465 LYS A CA 1
ATOM 3722 C C . LYS A 1 465 ? 20.829 22.191 15.306 1.00 37.81 465 LYS A C 1
ATOM 3724 O O . LYS A 1 465 ? 21.332 23.307 15.270 1.00 37.81 465 LYS A O 1
ATOM 3729 N N . GLY A 1 466 ? 20.783 21.467 16.430 1.00 35.44 466 GLY A N 1
ATOM 3730 C CA . GLY A 1 466 ? 21.199 21.977 17.748 1.00 35.44 466 GLY A CA 1
ATOM 3731 C C . GLY A 1 466 ? 22.551 21.490 18.288 1.00 35.44 466 GLY A C 1
ATOM 3732 O O . GLY A 1 466 ? 23.049 22.083 19.239 1.00 35.44 466 GLY A O 1
ATOM 3733 N N . GLU A 1 467 ? 23.164 20.446 17.717 1.00 33.03 467 GLU A N 1
ATOM 3734 C CA . GLU A 1 467 ? 24.389 19.837 18.281 1.00 33.03 467 GLU A CA 1
ATOM 3735 C C . GLU A 1 467 ? 25.709 20.290 17.635 1.00 33.03 467 GLU A C 1
ATOM 3737 O O . GLU A 1 467 ? 26.777 19.871 18.073 1.00 33.03 467 GLU A O 1
ATOM 3742 N N . HIS A 1 468 ? 25.680 21.204 16.658 1.00 36.38 468 HIS A N 1
ATOM 3743 C CA . HIS A 1 468 ? 26.906 21.769 16.069 1.00 36.38 468 HIS A CA 1
ATOM 3744 C C . HIS A 1 468 ? 27.228 23.217 16.464 1.00 36.38 468 HIS A C 1
ATOM 3746 O O . HIS A 1 468 ? 28.207 23.773 15.972 1.00 36.38 468 HIS A O 1
ATOM 3752 N N . GLU A 1 469 ? 26.502 23.797 17.422 1.00 36.62 469 GLU A N 1
ATOM 3753 C CA . GLU A 1 469 ? 26.884 25.065 18.056 1.00 36.62 469 GLU A CA 1
ATOM 3754 C C . GLU A 1 469 ? 26.745 24.998 19.586 1.00 36.62 469 GLU A C 1
ATOM 3756 O O . GLU A 1 469 ? 25.876 25.644 20.171 1.00 36.62 469 GLU A O 1
ATOM 3761 N N . ARG A 1 470 ? 27.625 24.233 20.247 1.00 34.22 470 ARG A N 1
ATOM 3762 C CA . ARG A 1 470 ? 28.099 24.510 21.615 1.00 34.22 470 ARG A CA 1
ATOM 3763 C C . ARG A 1 470 ? 29.531 24.051 21.825 1.00 34.22 470 ARG A C 1
ATOM 3765 O O . ARG A 1 470 ? 29.863 22.937 21.368 1.00 34.22 470 ARG A O 1
#

Sequence (470 aa):
MKKKRLISSILLLALTGTMLTGCSQLDRVKDVIKPKEEAPKDYSAKIKKETSTNIVDESELETGNFYVMHKDKFYSLASYSTAFPDDVSDLETADTTYHAFFDLTQEENIPTIFLENDDKLVYYSEDTLLDYVSFERFRDDGYTISGYNYETLSGGQAYLSMSDGLDKTVVLDTDLYKQLSDLGVANDLLIDKVNKTKITKDYITDGILYGLKPNQECNLQAYEGTIYHNIKTTAEVHAFTNFELFRSAEYTPLKIENLYEVTIPKYFKNGYYWVNDIGMVRIITSGKSYVLNDFDSFNNPILEAIEDYDGTIKLPQVYSEVSELNQYKSETPGALGYVDPESDTTTTDSEKTDTKKPVIGKTNTKYFKVTANDTSGTIYINSDETDGNVILYTNTGKKTYAEYKTEAKRYEITLNDKDIKDTKEFVIATSGFAEKFEMSTPEGWKIENTTRDKVKDFVNNTSSKGEHER